Protein AF-0000000086907566 (afdb_homodimer)

Secondary structure (DSSP, 8-state):
-BT-TTSTHHHHHHHHHHHHHHHHHHHTT-PPPPEEEEEEE-TTS-HHHHHHHHHHHHHHHHHHTTT-SPPEEEEEEES-SSS--S-TT-EEEEEEES-TTB-S----SSTTTTTT-SS--TTS-HHHHHHHHHHHHHHHHHHHHHHHHHEEEEEEEEEEEEE-S-TTS---HHHHHHHHHHHHHHTTSS-HHHHHT----B----HHHHHHHHHHH-SEEEEEEEEEEEETTHHHHHH-TT--HHHHHHHHHHHHHHHHHHHHHHHH-THHHHHHHHHHHHHHHHHHHHHT-EEEEEEEEEEE--/-BT-TTSTHHHHHHHHHHHHHHHHHHHTT-PPPPEEEEEEE-TTS-HHHHHHHHHHHHHHHHHHTTT-SPPEEEEEEES-SSS--S-TT-EEEEEEES-TTB-S----SSTTTTTT-SS--TTS-HHHHHHHHHHHHHHHHHHHHHHHHHEEEEEEEEEEEEE-S-TTS---HHHHHHHHHHHHHHTTSS-HHHHHT----B----HHHHHHHHHHH-SEEEEEEEEEEEETTHHHHHH-TT--HHHHHHHHHHHHHHHHHHHHHHHH-THHHHHHHHHHHHHHHHHHHHHT-EEEEEEEEEEE--

Nearest PDB structures (foldseek):
  2eg5-assembly2_G  TM=9.055E-01  e=3.465E-34  Coffea canephora
  2eg5-assembly1_C  TM=9.033E-01  e=4.189E-34  Coffea canephora
  2eg5-assembly2_E  TM=9.092E-01  e=1.081E-33  Coffea canephora
  2efj-assembly1_A-2  TM=9.141E-01  e=3.829E-33  Coffea canephora
  1m6e-assembly1_X-2  TM=9.067E-01  e=1.103E-29  Clarkia breweri

Sequence (612 aa):
DLGCSSGPNTLLVVSDIIDSIRTTYHKLNRPPPSLQAFLNDLPRNDFNTVFRSLPGFYKKLDEEHEKKFGSCFIAGMPGSFYGRLFPNNSLHFVHSSYALHWISEVTEEEEGLNKGNIYIAKTSPPVVFKQYLEQFKRDFTVFLRSRAEELVPGGSMVLTTMGSIKSDDPLCIWEFVGMKLNDMVLEGLIEEEKLDTFNMPYYAPTTKEIEEVIEAEGSLILQNLQVFKNDWDSYIKQANSGLDMKTRAAIFATDIRAVAEPILVSQFGEEAMDDLFHRFEADVHDHMKRENCQFINLVISLTKKYDLGCSSGPNTLLVVSDIIDSIRTTYHKLNRPPPSLQAFLNDLPRNDFNTVFRSLPGFYKKLDEEHEKKFGSCFIAGMPGSFYGRLFPNNSLHFVHSSYALHWISEVTEEEEGLNKGNIYIAKTSPPVVFKQYLEQFKRDFTVFLRSRAEELVPGGSMVLTTMGSIKSDDPLCIWEFVGMKLNDMVLEGLIEEEKLDTFNMPYYAPTTKEIEEVIEAEGSLILQNLQVFKNDWDSYIKQANSGLDMKTRAAIFATDIRAVAEPILVSQFGEEAMDDLFHRFEADVHDHMKRENCQFINLVISLTKKY

InterPro domains:
  IPR005299 SAM dependent carboxyl methyltransferase [PF03492] (1-304)
  IPR005299 SAM dependent carboxyl methyltransferase [PTHR31009] (1-290)
  IPR029063 S-adenosyl-L-methionine-dependent methyltransferase superfamily [G3DSA:3.40.50.150] (1-231)
  IPR029063 S-adenosyl-L-methionine-dependent methyltransferase superfamily [SSF53335] (1-305)
  IPR042086 Methyltransferase, alpha-helical capping domain [G3DSA:1.10.1200.270] (105-284)

Organism: Prunus avium (NCBI:txid42229)

Structure (mmCIF, N/CA/C/O backbone):
data_AF-0000000086907566-model_v1
#
loop_
_entity.id
_entity.type
_entity.pdbx_description
1 polymer 'Salicylate carboxymethyltransferase-like'
#
loop_
_atom_site.group_PDB
_atom_site.id
_atom_site.type_symbol
_atom_site.label_atom_id
_atom_site.label_alt_id
_atom_site.label_comp_id
_atom_site.label_asym_id
_atom_site.label_entity_id
_atom_site.label_seq_id
_atom_site.pdbx_PDB_ins_code
_atom_site.Cartn_x
_atom_site.Cartn_y
_atom_site.Cartn_z
_atom_site.occupancy
_atom_site.B_iso_or_equiv
_atom_site.auth_seq_id
_atom_site.auth_comp_id
_atom_site.auth_asym_id
_atom_site.auth_atom_id
_atom_site.pdbx_PDB_model_num
ATOM 1 N N . ASP A 1 1 ? -1.144 -12.172 3.061 1 97.94 1 ASP A N 1
ATOM 2 C CA . ASP A 1 1 ? -1.778 -12.68 1.848 1 97.94 1 ASP A CA 1
ATOM 3 C C . ASP A 1 1 ? -0.919 -12.398 0.618 1 97.94 1 ASP A C 1
ATOM 5 O O . ASP A 1 1 ? -0.938 -11.281 0.084 1 97.94 1 ASP A O 1
ATOM 9 N N . LEU A 1 2 ? -0.145 -13.367 0.157 1 98.19 2 LEU A N 1
ATOM 10 C CA . LEU A 1 2 ? 0.741 -13.242 -0.995 1 98.19 2 LEU A CA 1
ATOM 11 C C . LEU A 1 2 ? -0.022 -13.477 -2.295 1 98.19 2 LEU A C 1
ATOM 13 O O . LEU A 1 2 ? -0.587 -14.555 -2.5 1 98.19 2 LEU A O 1
ATOM 17 N N . GLY A 1 3 ? 0.021 -12.523 -3.156 1 96.94 3 GLY A N 1
ATOM 18 C CA . GLY A 1 3 ? -0.825 -12.539 -4.34 1 96.94 3 GLY A CA 1
ATOM 19 C C . GLY A 1 3 ? -2.246 -12.086 -4.062 1 96.94 3 GLY A C 1
ATOM 20 O O . GLY A 1 3 ? -3.205 -12.773 -4.41 1 96.94 3 GLY A O 1
ATOM 21 N N . CYS A 1 4 ? -2.354 -10.914 -3.496 1 95.56 4 CYS A N 1
ATOM 22 C CA . CYS A 1 4 ? -3.648 -10.469 -2.994 1 95.56 4 CYS A CA 1
ATOM 23 C C . CYS A 1 4 ? -4.52 -9.945 -4.129 1 95.56 4 CYS A C 1
ATOM 25 O O . CYS A 1 4 ? -5.73 -9.789 -3.967 1 95.56 4 CYS A O 1
ATOM 27 N N . SER A 1 5 ? -3.936 -9.633 -5.211 1 91.19 5 SER A N 1
ATOM 28 C CA . SER A 1 5 ? -4.664 -9.023 -6.316 1 91.19 5 SER A CA 1
ATOM 29 C C . SER A 1 5 ? -5.414 -7.773 -5.855 1 91.19 5 SER A C 1
ATOM 31 O O . SER A 1 5 ? -5.012 -7.121 -4.891 1 91.19 5 SER A O 1
ATOM 33 N N . SER A 1 6 ? -6.363 -7.219 -6.59 1 80.5 6 SER A N 1
ATOM 34 C CA . SER A 1 6 ? -6.996 -5.938 -6.285 1 80.5 6 SER A CA 1
ATOM 35 C C . SER A 1 6 ? -8.438 -6.133 -5.816 1 80.5 6 SER A C 1
ATOM 37 O O . SER A 1 6 ? -9.164 -5.156 -5.617 1 80.5 6 SER A O 1
ATOM 39 N N . GLY A 1 7 ? -8.766 -7.27 -5.453 1 75.69 7 GLY A N 1
ATOM 40 C CA . GLY A 1 7 ? -10.188 -7.504 -5.211 1 75.69 7 GLY A CA 1
ATOM 41 C C . GLY A 1 7 ? -10.516 -7.684 -3.742 1 75.69 7 GLY A C 1
ATOM 42 O O . GLY A 1 7 ? -9.625 -7.676 -2.893 1 75.69 7 GLY A O 1
ATOM 43 N N . PRO A 1 8 ? -11.742 -7.773 -3.504 1 82.19 8 PRO A N 1
ATOM 44 C CA . PRO A 1 8 ? -12.273 -7.906 -2.145 1 82.19 8 PRO A CA 1
ATOM 45 C C . PRO A 1 8 ? -11.938 -9.25 -1.508 1 82.19 8 PRO A C 1
ATOM 47 O O . PRO A 1 8 ? -12.008 -9.398 -0.285 1 82.19 8 PRO A O 1
ATOM 50 N N . ASN A 1 9 ? -11.492 -10.188 -2.275 1 88.81 9 ASN A N 1
ATOM 51 C CA . ASN A 1 9 ? -11.25 -11.539 -1.774 1 88.81 9 ASN A CA 1
ATOM 52 C C . ASN A 1 9 ? -10.156 -11.555 -0.712 1 88.81 9 ASN A C 1
ATOM 54 O O . ASN A 1 9 ? -10.219 -12.336 0.239 1 88.81 9 ASN A O 1
ATOM 58 N N . THR A 1 10 ? -9.242 -10.719 -0.911 1 94.44 10 THR A N 1
ATOM 59 C CA . THR A 1 10 ? -8.141 -10.703 0.046 1 94.44 10 THR A CA 1
ATOM 60 C C . THR A 1 10 ? -8.625 -10.266 1.424 1 94.44 10 THR A C 1
ATOM 62 O O . THR A 1 10 ? -8.18 -10.797 2.443 1 94.44 10 THR A O 1
ATOM 65 N N . LEU A 1 11 ? -9.539 -9.352 1.502 1 94.69 11 LEU A N 1
ATOM 66 C CA . LEU A 1 11 ? -10.039 -8.875 2.785 1 94.69 11 LEU A CA 1
ATOM 67 C C . LEU A 1 11 ? -10.945 -9.922 3.439 1 94.69 11 LEU A C 1
ATOM 69 O O . LEU A 1 11 ? -10.992 -10.023 4.668 1 94.69 11 LEU A O 1
ATOM 73 N N . LEU A 1 12 ? -11.594 -10.703 2.6 1 93.56 12 LEU A N 1
ATOM 74 C CA . LEU A 1 12 ? -12.375 -11.82 3.135 1 93.56 12 LEU A CA 1
ATOM 75 C C . LEU A 1 12 ? -11.469 -12.836 3.82 1 93.56 12 LEU A C 1
ATOM 77 O O . LEU A 1 12 ? -11.797 -13.344 4.895 1 93.56 12 LEU A O 1
ATOM 81 N N . VAL A 1 13 ? -10.406 -13.125 3.172 1 94.25 13 VAL A N 1
ATOM 82 C CA . VAL A 1 13 ? -9.445 -14.055 3.74 1 94.25 13 VAL A CA 1
ATOM 83 C C . VAL A 1 13 ? -8.922 -13.516 5.07 1 94.25 13 VAL A C 1
ATOM 85 O O . VAL A 1 13 ? -8.828 -14.25 6.055 1 94.25 13 VAL A O 1
ATOM 88 N N . VAL A 1 14 ? -8.625 -12.266 5.121 1 94.38 14 VAL A N 1
ATOM 89 C CA . VAL A 1 14 ? -8.117 -11.625 6.336 1 94.38 14 VAL A CA 1
ATOM 90 C C . VAL A 1 14 ? -9.172 -11.719 7.441 1 94.38 14 VAL A C 1
ATOM 92 O O . VAL A 1 14 ? -8.852 -12.055 8.586 1 94.38 14 VAL A O 1
ATOM 95 N N . SER A 1 15 ? -10.367 -11.461 7.062 1 93 15 SER A N 1
ATOM 96 C CA . SER A 1 15 ? -11.461 -11.539 8.031 1 93 15 SER A CA 1
ATOM 97 C C . SER A 1 15 ? -11.594 -12.945 8.602 1 93 15 SER A C 1
ATOM 99 O O . SER A 1 15 ? -11.773 -13.109 9.812 1 93 15 SER A O 1
ATOM 101 N N . ASP A 1 16 ? -11.508 -13.883 7.75 1 93.56 16 ASP A N 1
ATOM 102 C CA . ASP A 1 16 ? -11.617 -15.273 8.188 1 93.56 16 ASP A CA 1
ATOM 103 C C . ASP A 1 16 ? -10.484 -15.641 9.148 1 93.56 16 ASP A C 1
ATOM 105 O O . ASP A 1 16 ? -10.703 -16.344 10.133 1 93.56 16 ASP A O 1
ATOM 109 N N . ILE A 1 17 ? -9.359 -15.211 8.828 1 93.69 17 ILE A N 1
ATOM 110 C CA . ILE A 1 17 ? -8.195 -15.484 9.672 1 93.69 17 ILE A CA 1
ATOM 111 C C . ILE A 1 17 ? -8.375 -14.812 11.023 1 93.69 17 ILE A C 1
ATOM 113 O O . ILE A 1 17 ? -8.117 -15.422 12.07 1 93.69 17 ILE A O 1
ATOM 117 N N . ILE A 1 18 ? -8.805 -13.586 11.031 1 91.69 18 ILE A N 1
ATOM 118 C CA . ILE A 1 18 ? -9.039 -12.844 12.266 1 91.69 18 ILE A CA 1
ATOM 119 C C . ILE A 1 18 ? -10.062 -13.586 13.125 1 91.69 18 ILE A C 1
ATOM 121 O O . ILE A 1 18 ? -9.859 -13.773 14.328 1 91.69 18 ILE A O 1
ATOM 125 N N . ASP A 1 19 ? -11.086 -14.047 12.508 1 91.06 19 ASP A N 1
ATOM 126 C CA . ASP A 1 19 ? -12.141 -14.758 13.219 1 91.06 19 ASP A CA 1
ATOM 127 C C . ASP A 1 19 ? -11.609 -16.047 13.836 1 91.06 19 ASP A C 1
ATOM 129 O O . ASP A 1 19 ? -11.969 -16.406 14.961 1 91.06 19 ASP A O 1
ATOM 133 N N . SER A 1 20 ? -10.859 -16.703 13.062 1 92.94 20 SER A N 1
ATOM 134 C CA . SER A 1 20 ? -10.273 -17.938 13.555 1 92.94 20 SER A CA 1
ATOM 135 C C . SER A 1 20 ? -9.383 -17.688 14.773 1 92.94 20 SER A C 1
ATOM 137 O O . SER A 1 20 ? -9.414 -18.453 15.742 1 92.94 20 SER A O 1
ATOM 139 N N . ILE A 1 21 ? -8.586 -16.672 14.719 1 92.19 21 ILE A N 1
ATOM 140 C CA . ILE A 1 21 ? -7.699 -16.312 15.82 1 92.19 21 ILE A CA 1
ATOM 141 C C . ILE A 1 21 ? -8.523 -15.922 17.047 1 92.19 21 ILE A C 1
ATOM 143 O O . ILE A 1 21 ? -8.25 -16.375 18.156 1 92.19 21 ILE A O 1
ATOM 147 N N . ARG A 1 22 ? -9.461 -15.203 16.812 1 88 22 ARG A N 1
ATOM 148 C CA . ARG A 1 22 ? -10.312 -14.742 17.906 1 88 22 ARG A CA 1
ATOM 149 C C . ARG A 1 22 ? -11.008 -15.906 18.594 1 88 22 ARG A C 1
ATOM 151 O O . ARG A 1 22 ? -11.062 -15.969 19.828 1 88 22 ARG A O 1
ATOM 158 N N . THR A 1 23 ? -11.547 -16.75 17.797 1 91.19 23 THR A N 1
ATOM 159 C CA . THR A 1 23 ? -12.211 -17.938 18.344 1 91.19 23 THR A CA 1
ATOM 160 C C . THR A 1 23 ? -11.25 -18.766 19.188 1 91.19 23 THR A C 1
ATOM 162 O O . THR A 1 23 ? -11.609 -19.219 20.266 1 91.19 23 THR A O 1
ATOM 165 N N . THR A 1 24 ? -10.109 -18.906 18.656 1 93.06 24 THR A N 1
ATOM 166 C CA . THR A 1 24 ? -9.109 -19.688 19.375 1 93.06 24 THR A CA 1
ATOM 167 C C . THR A 1 24 ? -8.734 -19.016 20.688 1 93.06 24 THR A C 1
ATOM 169 O O . THR A 1 24 ? -8.641 -19.672 21.734 1 93.06 24 THR A O 1
ATOM 172 N N . TYR A 1 25 ? -8.539 -17.75 20.703 1 91.75 25 TYR A N 1
ATOM 173 C CA . TYR A 1 25 ? -8.148 -17.031 21.922 1 91.75 25 TYR A CA 1
ATOM 174 C C . TYR A 1 25 ? -9.305 -16.969 22.906 1 91.75 25 TYR A C 1
ATOM 176 O O . TYR A 1 25 ? -9.086 -16.984 24.125 1 91.75 25 TYR A O 1
ATOM 184 N N . HIS A 1 26 ? -10.484 -16.938 22.422 1 90.19 26 HIS A N 1
ATOM 185 C CA . HIS A 1 26 ? -11.648 -17 23.281 1 90.19 26 HIS A CA 1
ATOM 186 C C . HIS A 1 26 ? -11.703 -18.328 24.031 1 90.19 26 HIS A C 1
ATOM 188 O O . HIS A 1 26 ? -11.992 -18.375 25.234 1 90.19 26 HIS A O 1
ATOM 194 N N . LYS A 1 27 ? -11.414 -19.281 23.297 1 94.62 27 LYS A N 1
ATOM 195 C CA . LYS A 1 27 ? -11.398 -20.609 23.906 1 94.62 27 LYS A CA 1
ATOM 196 C C . LYS A 1 27 ? -10.312 -20.719 24.969 1 94.62 27 LYS A C 1
ATOM 198 O O . LYS A 1 27 ? -10.477 -21.422 25.953 1 94.62 27 LYS A O 1
ATOM 203 N N . LEU A 1 28 ? -9.289 -19.969 24.781 1 94.5 28 LEU A N 1
ATOM 204 C CA . LEU A 1 28 ? -8.172 -19.984 25.719 1 94.5 28 LEU A CA 1
ATOM 205 C C . LEU A 1 28 ? -8.383 -18.969 26.828 1 94.5 28 LEU A C 1
ATOM 207 O O . LEU A 1 28 ? -7.531 -18.812 27.719 1 94.5 28 LEU A O 1
ATOM 211 N N . ASN A 1 29 ? -9.352 -18.234 26.797 1 93.56 29 ASN A N 1
ATOM 212 C CA . ASN A 1 29 ? -9.672 -17.188 27.766 1 93.56 29 ASN A CA 1
ATOM 213 C C . ASN A 1 29 ? -8.578 -16.125 27.844 1 93.56 29 ASN A C 1
ATOM 215 O O . ASN A 1 29 ? -8.133 -15.758 28.922 1 93.56 29 ASN A O 1
ATOM 219 N N . ARG A 1 30 ? -8.148 -15.82 26.656 1 91.31 30 ARG A N 1
ATOM 220 C CA . ARG A 1 30 ? -7.141 -14.773 26.516 1 91.31 30 ARG A CA 1
ATOM 221 C C . ARG A 1 30 ? -7.617 -13.672 25.578 1 91.31 30 ARG A C 1
ATOM 223 O O . ARG A 1 30 ? -8.383 -13.93 24.656 1 91.31 30 ARG A O 1
ATOM 230 N N . PRO A 1 31 ? -7.195 -12.508 25.875 1 88.19 31 PRO A N 1
ATOM 231 C CA . PRO A 1 31 ? -7.523 -11.445 24.922 1 88.19 31 PRO A CA 1
ATOM 232 C C . PRO A 1 31 ? -6.844 -11.641 23.562 1 88.19 31 PRO A C 1
ATOM 234 O O . PRO A 1 31 ? -5.688 -12.07 23.516 1 88.19 31 PRO A O 1
ATOM 237 N N . PRO A 1 32 ? -7.543 -11.375 22.594 1 86.94 32 PRO A N 1
ATOM 238 C CA . PRO A 1 32 ? -6.93 -11.523 21.281 1 86.94 32 PRO A CA 1
ATOM 239 C C . PRO A 1 32 ? -5.742 -10.586 21.062 1 86.94 32 PRO A C 1
ATOM 241 O O . PRO A 1 32 ? -5.738 -9.461 21.578 1 86.94 32 PRO A O 1
ATOM 244 N N . PRO A 1 33 ? -4.848 -11.039 20.328 1 88.94 33 PRO A N 1
ATOM 245 C CA . PRO A 1 33 ? -3.691 -10.188 20.031 1 88.94 33 PRO A CA 1
ATOM 246 C C . PRO A 1 33 ? -3.992 -9.125 18.984 1 88.94 33 PRO A C 1
ATOM 248 O O . PRO A 1 33 ? -4.988 -9.227 18.266 1 88.94 33 PRO A O 1
ATOM 251 N N . SER A 1 34 ? -3.096 -8.109 18.953 1 90.81 34 SER A N 1
ATOM 252 C CA . SER A 1 34 ? -3.1 -7.188 17.812 1 90.81 34 SER A CA 1
ATOM 253 C C . SER A 1 34 ? -2.564 -7.867 16.562 1 90.81 34 SER A C 1
ATOM 255 O O . SER A 1 34 ? -1.609 -8.641 16.625 1 90.81 34 SER A O 1
ATOM 257 N N . LEU A 1 35 ? -3.217 -7.617 15.477 1 93.38 35 LEU A N 1
ATOM 258 C CA . LEU A 1 35 ? -2.852 -8.281 14.234 1 93.38 35 LEU A CA 1
ATOM 259 C C . LEU A 1 35 ? -2.357 -7.273 13.203 1 93.38 35 LEU A C 1
ATOM 261 O O . LEU A 1 35 ? -2.902 -6.172 13.094 1 93.38 35 LEU A O 1
ATOM 265 N N . GLN A 1 36 ? -1.32 -7.625 12.555 1 96.25 36 GLN A N 1
ATOM 266 C CA . GLN A 1 36 ? -0.843 -6.898 11.383 1 96.25 36 GLN A CA 1
ATOM 267 C C . GLN A 1 36 ? -0.863 -7.785 10.141 1 96.25 36 GLN A C 1
ATOM 269 O O . GLN A 1 36 ? -0.224 -8.836 10.117 1 96.25 36 GLN A O 1
ATOM 274 N N . ALA A 1 37 ? -1.6 -7.371 9.18 1 97 37 ALA A N 1
ATOM 275 C CA . ALA A 1 37 ? -1.709 -8.141 7.941 1 97 37 ALA A CA 1
ATOM 276 C C . ALA A 1 37 ? -1.053 -7.402 6.777 1 97 37 ALA A C 1
ATOM 278 O O . ALA A 1 37 ? -1.17 -6.18 6.668 1 97 37 ALA A O 1
ATOM 279 N N . PHE A 1 38 ? -0.35 -8.117 5.961 1 98.25 38 PHE A N 1
ATOM 280 C CA . PHE A 1 38 ? 0.273 -7.574 4.758 1 98.25 38 PHE A CA 1
ATOM 281 C C . PHE A 1 38 ? -0.384 -8.141 3.508 1 98.25 38 PHE A C 1
ATOM 283 O O . PHE A 1 38 ? -0.504 -9.359 3.361 1 98.25 38 PHE A O 1
ATOM 290 N N . LEU A 1 39 ? -0.825 -7.281 2.711 1 98.38 39 LEU A N 1
ATOM 291 C CA . LEU A 1 39 ? -1.303 -7.664 1.387 1 98.38 39 LEU A CA 1
ATOM 292 C C . LEU A 1 39 ? -0.204 -7.496 0.343 1 98.38 39 LEU A C 1
ATOM 294 O O . LEU A 1 39 ? 0.25 -6.379 0.088 1 98.38 39 LEU A O 1
ATOM 298 N N . ASN A 1 40 ? 0.137 -8.562 -0.269 1 98.44 40 ASN A N 1
ATOM 299 C CA . ASN A 1 40 ? 1.277 -8.531 -1.178 1 98.44 40 ASN A CA 1
ATOM 300 C C . ASN A 1 40 ? 0.854 -8.797 -2.619 1 98.44 40 ASN A C 1
ATOM 302 O O . ASN A 1 40 ? 0.023 -9.672 -2.877 1 98.44 40 ASN A O 1
ATOM 306 N N . ASP A 1 41 ? 1.427 -8.086 -3.49 1 97.56 41 ASP A N 1
ATOM 307 C CA . ASP A 1 41 ? 1.389 -8.32 -4.934 1 97.56 41 ASP A CA 1
ATOM 308 C C . ASP A 1 41 ? 2.498 -7.543 -5.641 1 97.56 41 ASP A C 1
ATOM 310 O O . ASP A 1 41 ? 3.295 -6.859 -4.992 1 97.56 41 ASP A O 1
ATOM 314 N N . LEU A 1 42 ? 2.564 -7.723 -6.918 1 95.81 42 LEU A N 1
ATOM 315 C CA . LEU A 1 42 ? 3.559 -7 -7.703 1 95.81 42 LEU A CA 1
ATOM 316 C C . LEU A 1 42 ? 3.338 -5.492 -7.602 1 95.81 42 LEU A C 1
ATOM 318 O O . LEU A 1 42 ? 2.209 -5.039 -7.414 1 95.81 42 LEU A O 1
ATOM 322 N N . PRO A 1 43 ? 4.402 -4.672 -7.797 1 96.12 43 PRO A N 1
ATOM 323 C CA . PRO A 1 43 ? 4.297 -3.217 -7.68 1 96.12 43 PRO A CA 1
ATOM 324 C C . PRO A 1 43 ? 3.303 -2.615 -8.672 1 96.12 43 PRO A C 1
ATOM 326 O O . PRO A 1 43 ? 2.715 -1.564 -8.398 1 96.12 43 PRO A O 1
ATOM 329 N N . ARG A 1 44 ? 3.023 -3.25 -9.719 1 92.81 44 ARG A N 1
ATOM 330 C CA . ARG A 1 44 ? 2.141 -2.727 -10.758 1 92.81 44 ARG A CA 1
ATOM 331 C C . ARG A 1 44 ? 0.68 -3.027 -10.438 1 92.81 44 ARG A C 1
ATOM 333 O O . ARG A 1 44 ? -0.224 -2.564 -11.133 1 92.81 44 ARG A O 1
ATOM 340 N N . ASN A 1 45 ? 0.495 -3.834 -9.406 1 93.81 45 ASN A N 1
ATOM 341 C CA . ASN A 1 45 ? -0.872 -4.117 -8.984 1 93.81 45 ASN A CA 1
ATOM 342 C C . ASN A 1 45 ? -1.612 -2.84 -8.594 1 93.81 45 ASN A C 1
ATOM 344 O O . ASN A 1 45 ? -0.987 -1.815 -8.312 1 93.81 45 ASN A O 1
ATOM 348 N N . ASP A 1 46 ? -2.916 -2.924 -8.641 1 94.69 46 ASP A N 1
ATOM 349 C CA . ASP A 1 46 ? -3.738 -1.789 -8.227 1 94.69 46 ASP A CA 1
ATOM 350 C C . ASP A 1 46 ? -4.02 -1.831 -6.727 1 94.69 46 ASP A C 1
ATOM 352 O O . ASP A 1 46 ? -5.121 -2.199 -6.305 1 94.69 46 ASP A O 1
ATOM 356 N N . PHE A 1 47 ? -3.232 -1.324 -5.91 1 97.19 47 PHE A N 1
ATOM 357 C CA . PHE A 1 47 ? -3.389 -1.292 -4.461 1 97.19 47 PHE A CA 1
ATOM 358 C C . PHE A 1 47 ? -4.422 -0.25 -4.051 1 97.19 47 PHE A C 1
ATOM 360 O O . PHE A 1 47 ? -5.059 -0.378 -3.006 1 97.19 47 PHE A O 1
ATOM 367 N N . ASN A 1 48 ? -4.566 0.77 -4.863 1 97.06 48 ASN A N 1
ATOM 368 C CA . ASN A 1 48 ? -5.516 1.828 -4.535 1 97.06 48 ASN A CA 1
ATOM 369 C C . ASN A 1 48 ? -6.918 1.273 -4.316 1 97.06 48 ASN A C 1
ATOM 371 O O . ASN A 1 48 ? -7.609 1.676 -3.377 1 97.06 48 ASN A O 1
ATOM 375 N N . THR A 1 49 ? -7.289 0.357 -5.141 1 96.31 49 THR A N 1
ATOM 376 C CA . THR A 1 49 ? -8.633 -0.213 -5.059 1 96.31 49 THR A CA 1
ATOM 377 C C . THR A 1 49 ? -8.836 -0.922 -3.725 1 96.31 49 THR A C 1
ATOM 379 O O . THR A 1 49 ? -9.844 -0.704 -3.051 1 96.31 49 THR A O 1
ATOM 382 N N . VAL A 1 50 ? -7.906 -1.69 -3.365 1 96.19 50 VAL A N 1
ATOM 383 C CA . VAL A 1 50 ? -8.039 -2.43 -2.113 1 96.19 50 VAL A CA 1
ATOM 384 C C . VAL A 1 50 ? -7.977 -1.463 -0.933 1 96.19 50 VAL A C 1
ATOM 386 O O . VAL A 1 50 ? -8.734 -1.598 0.029 1 96.19 50 VAL A O 1
ATOM 389 N N . PHE A 1 51 ? -7.121 -0.505 -0.945 1 97.12 51 PHE A N 1
ATOM 390 C CA . PHE A 1 51 ? -6.949 0.432 0.159 1 97.12 51 PHE A CA 1
ATOM 391 C C . PHE A 1 51 ? -8.211 1.268 0.361 1 97.12 51 PHE A C 1
ATOM 393 O O . PHE A 1 51 ? -8.586 1.575 1.495 1 97.12 51 PHE A O 1
ATOM 400 N N . ARG A 1 52 ? -8.852 1.601 -0.687 1 96.44 52 ARG A N 1
ATOM 401 C CA . ARG A 1 52 ? -10.078 2.387 -0.602 1 96.44 52 ARG A CA 1
ATOM 402 C C . ARG A 1 52 ? -11.195 1.596 0.077 1 96.44 52 ARG A C 1
ATOM 404 O O . ARG A 1 52 ? -12.156 2.176 0.585 1 96.44 52 ARG A O 1
ATOM 411 N N . SER A 1 53 ? -11.062 0.342 0.108 1 96.06 53 SER A N 1
ATOM 412 C CA . SER A 1 53 ? -12.078 -0.506 0.722 1 96.06 53 SER A CA 1
ATOM 413 C C . SER A 1 53 ? -11.805 -0.705 2.209 1 96.06 53 SER A C 1
ATOM 415 O O . SER A 1 53 ? -12.664 -1.201 2.941 1 96.06 53 SER A O 1
ATOM 417 N N . LEU A 1 54 ? -10.719 -0.327 2.676 1 95.94 54 LEU A N 1
ATOM 418 C CA . LEU A 1 54 ? -10.281 -0.656 4.027 1 95.94 54 LEU A CA 1
ATOM 419 C C . LEU A 1 54 ? -11.156 0.033 5.066 1 95.94 54 LEU A C 1
ATOM 421 O O . LEU A 1 54 ? -11.523 -0.575 6.074 1 95.94 54 LEU A O 1
ATOM 425 N N . PRO A 1 55 ? -11.508 1.319 4.887 1 94.44 55 PRO A N 1
ATOM 426 C CA . PRO A 1 55 ? -12.375 1.938 5.895 1 94.44 55 PRO A CA 1
ATOM 427 C C . PRO A 1 55 ? -13.672 1.167 6.105 1 94.44 55 PRO A C 1
ATOM 429 O O . PRO A 1 55 ? -14.094 0.963 7.25 1 94.44 55 PRO A O 1
ATOM 432 N N . GLY A 1 56 ? -14.234 0.785 5.012 1 93.12 56 GLY A N 1
ATOM 433 C CA . GLY A 1 56 ? -15.43 -0.035 5.121 1 93.12 56 GLY A CA 1
ATOM 434 C C . GLY A 1 56 ? -15.18 -1.374 5.789 1 93.12 56 GLY A C 1
ATOM 435 O O . GLY A 1 56 ? -15.992 -1.839 6.586 1 93.12 56 GLY A O 1
ATOM 436 N N . PHE A 1 57 ? -14.117 -1.959 5.52 1 94.31 57 PHE A N 1
ATOM 437 C CA . PHE A 1 57 ? -13.727 -3.23 6.117 1 94.31 57 PHE A CA 1
ATOM 438 C C . PHE A 1 57 ? -13.57 -3.096 7.625 1 94.31 57 PHE A C 1
ATOM 440 O O . PHE A 1 57 ? -14.07 -3.928 8.383 1 94.31 57 PHE A O 1
ATOM 447 N N . TYR A 1 58 ? -12.906 -2.053 8.078 1 92.12 58 TYR A N 1
ATOM 448 C CA . TYR A 1 58 ? -12.68 -1.823 9.5 1 92.12 58 TYR A CA 1
ATOM 449 C C . TYR A 1 58 ? -14 -1.577 10.227 1 92.12 58 TYR A C 1
ATOM 451 O O . TYR A 1 58 ? -14.188 -2.031 11.359 1 92.12 58 TYR A O 1
ATOM 459 N N . LYS A 1 59 ? -14.828 -0.83 9.602 1 91.25 59 LYS A N 1
ATOM 460 C CA . LYS A 1 59 ? -16.141 -0.568 10.195 1 91.25 59 LYS A CA 1
ATOM 461 C C . LYS A 1 59 ? -16.906 -1.866 10.422 1 91.25 59 LYS A C 1
ATOM 463 O O . LYS A 1 59 ? -17.5 -2.057 11.484 1 91.25 59 LYS A O 1
ATOM 468 N N . LYS A 1 60 ? -16.844 -2.676 9.5 1 89.38 60 LYS A N 1
ATOM 469 C CA . LYS A 1 60 ? -17.516 -3.969 9.609 1 89.38 60 LYS A CA 1
ATOM 470 C C . LYS A 1 60 ? -16.891 -4.82 10.711 1 89.38 60 LYS A C 1
ATOM 472 O O . LYS A 1 60 ? -17.594 -5.504 11.453 1 89.38 60 LYS A O 1
ATOM 477 N N . LEU A 1 61 ? -15.633 -4.801 10.758 1 86.88 61 LEU A N 1
ATOM 478 C CA . LEU A 1 61 ? -14.922 -5.559 11.773 1 86.88 61 LEU A CA 1
ATOM 479 C C . LEU A 1 61 ? -15.297 -5.082 13.172 1 86.88 61 LEU A C 1
ATOM 481 O O . LEU A 1 61 ? -15.453 -5.895 14.086 1 86.88 61 LEU A O 1
ATOM 485 N N . ASP A 1 62 ? -15.422 -3.826 13.359 1 83.88 62 ASP A N 1
ATOM 486 C CA . ASP A 1 62 ? -15.758 -3.232 14.648 1 83.88 62 ASP A CA 1
ATOM 487 C C . ASP A 1 62 ? -17.203 -3.553 15.047 1 83.88 62 ASP A C 1
ATOM 489 O O . ASP A 1 62 ? -17.484 -3.748 16.219 1 83.88 62 ASP A O 1
ATOM 493 N N . GLU A 1 63 ? -18.047 -3.49 14.164 1 83.19 63 GLU A N 1
ATOM 494 C CA . GLU A 1 63 ? -19.453 -3.758 14.422 1 83.19 63 GLU A CA 1
ATOM 495 C C . GLU A 1 63 ? -19.688 -5.223 14.789 1 83.19 63 GLU A C 1
ATOM 497 O O . GLU A 1 63 ? -20.516 -5.527 15.648 1 83.19 63 GLU A O 1
ATOM 502 N N . GLU A 1 64 ? -19.078 -6 14.148 1 74.69 64 GLU A N 1
ATOM 503 C CA . GLU A 1 64 ? -19.266 -7.43 14.367 1 74.69 64 GLU A CA 1
ATOM 504 C C . GLU A 1 64 ? -18.703 -7.852 15.727 1 74.69 64 GLU A C 1
ATOM 506 O O . GLU A 1 64 ? -19.188 -8.805 16.344 1 74.69 64 GLU A O 1
ATOM 511 N N . HIS A 1 65 ? -17.75 -7.125 16.219 1 65.56 65 HIS A N 1
ATOM 512 C CA . HIS A 1 65 ? -17.078 -7.672 17.391 1 65.56 65 HIS A CA 1
ATOM 513 C C . HIS A 1 65 ? -17.125 -6.684 18.562 1 65.56 65 HIS A C 1
ATOM 515 O O . HIS A 1 65 ? -16.422 -6.867 19.562 1 65.56 65 HIS A O 1
ATOM 521 N N . GLU A 1 66 ? -18.172 -6.078 18.875 1 57.59 66 GLU A N 1
ATOM 522 C CA . GLU A 1 66 ? -18.375 -5.156 20 1 57.59 66 GLU A CA 1
ATOM 523 C C . GLU A 1 66 ? -17.047 -4.555 20.453 1 57.59 66 GLU A C 1
ATOM 525 O O . GLU A 1 66 ? -16.656 -4.707 21.609 1 57.59 66 GLU A O 1
ATOM 530 N N . LYS A 1 67 ? -16.266 -3.926 19.844 1 56.12 67 LYS A N 1
ATOM 531 C CA . LYS A 1 67 ? -15.07 -3.123 20.078 1 56.12 67 LYS A CA 1
ATOM 532 C C . LYS A 1 67 ? -14.062 -3.881 20.953 1 56.12 67 LYS A C 1
ATOM 534 O O . LYS A 1 67 ? -13.031 -3.332 21.328 1 56.12 67 LYS A O 1
ATOM 539 N N . LYS A 1 68 ? -14.461 -5.055 21.484 1 53.53 68 LYS A N 1
ATOM 540 C CA . LYS A 1 68 ? -13.664 -5.848 22.422 1 53.53 68 LYS A CA 1
ATOM 541 C C . LYS A 1 68 ? -12.508 -6.539 21.703 1 53.53 68 LYS A C 1
ATOM 543 O O . LYS A 1 68 ? -11.859 -7.43 22.25 1 53.53 68 LYS A O 1
ATOM 548 N N . PHE A 1 69 ? -12.344 -6.266 20.438 1 58.66 69 PHE A N 1
ATOM 549 C CA . PHE A 1 69 ? -11.414 -7.059 19.656 1 58.66 69 PHE A CA 1
ATOM 550 C C . PHE A 1 69 ? -10.109 -6.305 19.438 1 58.66 69 PHE A C 1
ATOM 552 O O . PHE A 1 69 ? -10.07 -5.078 19.531 1 58.66 69 PHE A O 1
ATOM 559 N N . GLY A 1 70 ? -9.016 -7.164 19.453 1 63.75 70 GLY A N 1
ATOM 560 C CA . GLY A 1 70 ? -7.676 -6.668 19.188 1 63.75 70 GLY A CA 1
ATOM 561 C C . GLY A 1 70 ? -7.594 -5.836 17.922 1 63.75 70 GLY A C 1
ATOM 562 O O . GLY A 1 70 ? -8.414 -6 17.016 1 63.75 70 GLY A O 1
ATOM 563 N N . SER A 1 71 ? -6.824 -4.883 17.891 1 84.75 71 SER A N 1
ATOM 564 C CA . SER A 1 71 ? -6.605 -3.98 16.766 1 84.75 71 SER A CA 1
ATOM 565 C C . SER A 1 71 ? -6.008 -4.719 15.578 1 84.75 71 SER A C 1
ATOM 567 O O . SER A 1 71 ? -5.328 -5.734 15.75 1 84.75 71 SER A O 1
ATOM 569 N N . CYS A 1 72 ? -6.531 -4.5 14.398 1 91.94 72 CYS A N 1
ATOM 570 C CA . CYS A 1 72 ? -5.996 -5.031 13.156 1 91.94 72 CYS A CA 1
ATOM 571 C C . CYS A 1 72 ? -5.453 -3.912 12.273 1 91.94 72 CYS A C 1
ATOM 573 O O . CYS A 1 72 ? -6.113 -2.889 12.086 1 91.94 72 CYS A O 1
ATOM 575 N N . PHE A 1 73 ? -4.246 -4.109 11.82 1 96.12 73 PHE A N 1
ATOM 576 C CA . PHE A 1 73 ? -3.584 -3.137 10.961 1 96.12 73 PHE A CA 1
ATOM 577 C C . PHE A 1 73 ? -3.211 -3.766 9.625 1 96.12 73 PHE A C 1
ATOM 579 O O . PHE A 1 73 ? -2.449 -4.734 9.578 1 96.12 73 PHE A O 1
ATOM 586 N N . ILE A 1 74 ? -3.703 -3.203 8.516 1 97.25 74 ILE A N 1
ATOM 587 C CA . ILE A 1 74 ? -3.473 -3.801 7.207 1 97.25 74 ILE A CA 1
ATOM 588 C C . ILE A 1 74 ? -2.539 -2.91 6.391 1 97.25 74 ILE A C 1
ATOM 590 O O . ILE A 1 74 ? -2.783 -1.71 6.246 1 97.25 74 ILE A O 1
ATOM 594 N N . ALA A 1 75 ? -1.484 -3.504 5.879 1 98.12 75 ALA A N 1
ATOM 595 C CA . ALA A 1 75 ? -0.497 -2.809 5.055 1 98.12 75 ALA A CA 1
ATOM 596 C C . ALA A 1 75 ? -0.368 -3.465 3.684 1 98.12 75 ALA A C 1
ATOM 598 O O . ALA A 1 75 ? -0.768 -4.617 3.498 1 98.12 75 ALA A O 1
ATOM 599 N N . GLY A 1 76 ? 0.044 -2.693 2.736 1 98.06 76 GLY A N 1
ATOM 600 C CA . GLY A 1 76 ? 0.392 -3.229 1.431 1 98.06 76 GLY A CA 1
ATOM 601 C C . GLY A 1 76 ? 1.875 -3.512 1.278 1 98.06 76 GLY A C 1
ATOM 602 O O . GLY A 1 76 ? 2.711 -2.723 1.723 1 98.06 76 GLY A O 1
ATOM 603 N N . MET A 1 77 ? 2.211 -4.625 0.683 1 98.31 77 MET A N 1
ATOM 604 C CA . MET A 1 77 ? 3.602 -5.012 0.459 1 98.31 77 MET A CA 1
ATOM 605 C C . MET A 1 77 ? 3.863 -5.27 -1.021 1 98.31 77 MET A C 1
ATOM 607 O O . MET A 1 77 ? 3.748 -6.406 -1.484 1 98.31 77 MET A O 1
ATOM 611 N N . PRO A 1 78 ? 4.297 -4.219 -1.724 1 97.94 78 PRO A N 1
ATOM 612 C CA . PRO A 1 78 ? 4.605 -4.41 -3.143 1 97.94 78 PRO A CA 1
ATOM 613 C C . PRO A 1 78 ? 5.918 -5.156 -3.369 1 97.94 78 PRO A C 1
ATOM 615 O O . PRO A 1 78 ? 6.93 -4.84 -2.738 1 97.94 78 PRO A O 1
ATOM 618 N N . GLY A 1 79 ? 5.863 -6.133 -4.203 1 97.06 79 GLY A N 1
ATOM 619 C CA . GLY A 1 79 ? 7.051 -6.898 -4.539 1 97.06 79 GLY A CA 1
ATOM 620 C C . GLY A 1 79 ? 6.742 -8.305 -5.008 1 97.06 79 GLY A C 1
ATOM 621 O O . GLY A 1 79 ? 5.668 -8.844 -4.723 1 97.06 79 GLY A O 1
ATOM 622 N N . SER A 1 80 ? 7.664 -8.875 -5.68 1 96.56 80 SER A N 1
ATOM 623 C CA . SER A 1 80 ? 7.512 -10.266 -6.094 1 96.56 80 SER A CA 1
ATOM 624 C C . SER A 1 80 ? 7.766 -11.219 -4.93 1 96.56 80 SER A C 1
ATOM 626 O O . SER A 1 80 ? 8.75 -11.062 -4.195 1 96.56 80 SER A O 1
ATOM 628 N N . PHE A 1 81 ? 6.883 -12.18 -4.77 1 97.19 81 PHE A N 1
ATOM 629 C CA . PHE A 1 81 ? 7.09 -13.117 -3.67 1 97.19 81 PHE A CA 1
ATOM 630 C C . PHE A 1 81 ? 8.117 -14.18 -4.047 1 97.19 81 PHE A C 1
ATOM 632 O O . PHE A 1 81 ? 8.453 -15.039 -3.232 1 97.19 81 PHE A O 1
ATOM 639 N N . TYR A 1 82 ? 8.633 -14.094 -5.281 1 96.81 82 TYR A N 1
ATOM 640 C CA . TYR A 1 82 ? 9.805 -14.891 -5.629 1 96.81 82 TYR A CA 1
ATOM 641 C C . TYR A 1 82 ? 11.086 -14.18 -5.219 1 96.81 82 TYR A C 1
ATOM 643 O O . TYR A 1 82 ? 12.008 -14.023 -6.031 1 96.81 82 TYR A O 1
ATOM 651 N N . GLY A 1 83 ? 11.18 -13.781 -4.074 1 94.62 83 GLY A N 1
ATOM 652 C CA . GLY A 1 83 ? 12.25 -13.086 -3.371 1 94.62 83 GLY A CA 1
ATOM 653 C C . GLY A 1 83 ? 11.859 -12.664 -1.967 1 94.62 83 GLY A C 1
ATOM 654 O O . GLY A 1 83 ? 10.758 -12.969 -1.503 1 94.62 83 GLY A O 1
ATOM 655 N N . ARG A 1 84 ? 12.742 -11.938 -1.372 1 95.25 84 ARG A N 1
ATOM 656 C CA . ARG A 1 84 ? 12.516 -11.477 -0.007 1 95.25 84 ARG A CA 1
ATOM 657 C C . ARG A 1 84 ? 11.539 -10.312 0.021 1 95.25 84 ARG A C 1
ATOM 659 O O . ARG A 1 84 ? 11.594 -9.422 -0.837 1 95.25 84 ARG A O 1
ATOM 666 N N . LEU A 1 85 ? 10.664 -10.32 1.021 1 97.25 85 LEU A N 1
ATOM 667 C CA . LEU A 1 85 ? 9.664 -9.266 1.141 1 97.25 85 LEU A CA 1
ATOM 668 C C . LEU A 1 85 ? 9.648 -8.688 2.551 1 97.25 85 LEU A C 1
ATOM 670 O O . LEU A 1 85 ? 9.188 -7.559 2.758 1 97.25 85 LEU A O 1
ATOM 674 N N . PHE A 1 86 ? 10.102 -9.484 3.516 1 97.31 86 PHE A N 1
ATOM 675 C CA . PHE A 1 86 ? 9.977 -9.117 4.918 1 97.31 86 PHE A CA 1
ATOM 676 C C . PHE A 1 86 ? 11.281 -9.367 5.668 1 97.31 86 PHE A C 1
ATOM 678 O O . PHE A 1 86 ? 12.133 -10.125 5.203 1 97.31 86 PHE A O 1
ATOM 685 N N . PRO A 1 87 ? 11.453 -8.703 6.824 1 95.81 87 PRO A N 1
ATOM 686 C CA . PRO A 1 87 ? 12.617 -9 7.66 1 95.81 87 PRO A CA 1
ATOM 687 C C . PRO A 1 87 ? 12.625 -10.445 8.164 1 95.81 87 PRO A C 1
ATOM 689 O O . PRO A 1 87 ? 11.602 -11.125 8.125 1 95.81 87 PRO A O 1
ATOM 692 N N . ASN A 1 88 ? 13.773 -10.828 8.602 1 95.75 88 ASN A N 1
ATOM 693 C CA . ASN A 1 88 ? 13.898 -12.172 9.148 1 95.75 88 ASN A CA 1
ATOM 694 C C . ASN A 1 88 ? 12.992 -12.375 10.359 1 95.75 88 ASN A C 1
ATOM 696 O O . ASN A 1 88 ? 12.852 -11.469 11.188 1 95.75 88 ASN A O 1
ATOM 700 N N . ASN A 1 89 ? 12.32 -13.508 10.391 1 96.31 89 ASN A N 1
ATOM 701 C CA . ASN A 1 89 ? 11.562 -13.945 11.555 1 96.31 89 ASN A CA 1
ATOM 702 C C . ASN A 1 89 ? 10.523 -12.906 11.969 1 96.31 89 ASN A C 1
ATOM 704 O O . ASN A 1 89 ? 10.422 -12.562 13.148 1 96.31 89 ASN A O 1
ATOM 708 N N . SER A 1 90 ? 9.797 -12.414 11.039 1 96.06 90 SER A N 1
ATOM 709 C CA . SER A 1 90 ? 8.859 -11.336 11.336 1 96.06 90 SER A CA 1
ATOM 710 C C . SER A 1 90 ? 7.422 -11.773 11.086 1 96.06 90 SER A C 1
ATOM 712 O O . SER A 1 90 ? 6.48 -11.125 11.547 1 96.06 90 SER A O 1
ATOM 714 N N . LEU A 1 91 ? 7.211 -12.883 10.422 1 97.5 91 LEU A N 1
ATOM 715 C CA . LEU A 1 91 ? 5.871 -13.344 10.078 1 97.5 91 LEU A CA 1
ATOM 716 C C . LEU A 1 91 ? 5.48 -14.555 10.914 1 97.5 91 LEU A C 1
ATOM 718 O O . LEU A 1 91 ? 6.309 -15.43 11.172 1 97.5 91 LEU A O 1
ATOM 722 N N . HIS A 1 92 ? 4.27 -14.586 11.328 1 97.44 92 HIS A N 1
ATOM 723 C CA . HIS A 1 92 ? 3.758 -15.734 12.062 1 97.44 92 HIS A CA 1
ATOM 724 C C . HIS A 1 92 ? 2.996 -16.688 11.148 1 97.44 92 HIS A C 1
ATOM 726 O O . HIS A 1 92 ? 2.922 -17.891 11.406 1 97.44 92 HIS A O 1
ATOM 732 N N . PHE A 1 93 ? 2.408 -16.125 10.102 1 98.12 93 PHE A N 1
ATOM 733 C CA . PHE A 1 93 ? 1.533 -16.906 9.227 1 98.12 93 PHE A CA 1
ATOM 734 C C . PHE A 1 93 ? 1.559 -16.344 7.812 1 98.12 93 PHE A C 1
ATOM 736 O O . PHE A 1 93 ? 1.566 -15.125 7.617 1 98.12 93 PHE A O 1
ATOM 743 N N . VAL A 1 94 ? 1.637 -17.234 6.828 1 98.5 94 VAL A N 1
ATOM 744 C CA . VAL A 1 94 ? 1.629 -16.844 5.426 1 98.5 94 VAL A CA 1
ATOM 745 C C . VAL A 1 94 ? 0.494 -17.547 4.691 1 98.5 94 VAL A C 1
ATOM 747 O O . VAL A 1 94 ? 0.309 -18.766 4.848 1 98.5 94 VAL A O 1
ATOM 750 N N . HIS A 1 95 ? -0.253 -16.812 3.961 1 98.31 95 HIS A N 1
ATOM 751 C CA . HIS A 1 95 ? -1.318 -17.344 3.115 1 98.31 95 HIS A CA 1
ATOM 752 C C . HIS A 1 95 ? -1.105 -16.953 1.655 1 98.31 95 HIS A C 1
ATOM 754 O O . HIS A 1 95 ? -0.647 -15.852 1.362 1 98.31 95 HIS A O 1
ATOM 760 N N . SER A 1 96 ? -1.327 -17.797 0.755 1 98.12 96 SER A N 1
ATOM 761 C CA . SER A 1 96 ? -1.361 -17.531 -0.679 1 98.12 96 SER A CA 1
ATOM 762 C C . SER A 1 96 ? -2.387 -18.422 -1.383 1 98.12 96 SER A C 1
ATOM 764 O O . SER A 1 96 ? -2.416 -19.625 -1.174 1 98.12 96 SER A O 1
ATOM 766 N N . SER A 1 97 ? -3.199 -17.766 -2.125 1 96.25 97 SER A N 1
ATOM 767 C CA . SER A 1 97 ? -4.211 -18.531 -2.861 1 96.25 97 SER A CA 1
ATOM 768 C C . SER A 1 97 ? -4.234 -18.125 -4.332 1 96.25 97 SER A C 1
ATOM 770 O O . SER A 1 97 ? -4.391 -16.953 -4.66 1 96.25 97 SER A O 1
ATOM 772 N N . TYR A 1 98 ? -4.047 -19.156 -5.191 1 93.62 98 TYR A N 1
ATOM 773 C CA . TYR A 1 98 ? -4.164 -19.016 -6.641 1 93.62 98 TYR A CA 1
ATOM 774 C C . TYR A 1 98 ? -3.189 -17.969 -7.172 1 93.62 98 TYR A C 1
ATOM 776 O O . TYR A 1 98 ? -3.574 -17.094 -7.945 1 93.62 98 TYR A O 1
ATOM 784 N N . ALA A 1 99 ? -2.016 -18.031 -6.648 1 95.62 99 ALA A N 1
ATOM 785 C CA . ALA A 1 99 ? -0.979 -17.109 -7.109 1 95.62 99 ALA A CA 1
ATOM 786 C C . ALA A 1 99 ? 0.293 -17.859 -7.492 1 95.62 99 ALA A C 1
ATOM 788 O O . ALA A 1 99 ? 0.958 -17.516 -8.469 1 95.62 99 ALA A O 1
ATOM 789 N N . LEU A 1 100 ? 0.577 -18.906 -6.914 1 96.81 100 LEU A N 1
ATOM 790 C CA . LEU A 1 100 ? 1.861 -19.594 -7.004 1 96.81 100 LEU A CA 1
ATOM 791 C C . LEU A 1 100 ? 2.01 -20.297 -8.352 1 96.81 100 LEU A C 1
ATOM 793 O O . LEU A 1 100 ? 3.123 -20.641 -8.758 1 96.81 100 LEU A O 1
ATOM 797 N N . HIS A 1 101 ? 0.924 -20.531 -9.039 1 94.88 101 HIS A N 1
ATOM 798 C CA . HIS A 1 101 ? 1.006 -21.188 -10.344 1 94.88 101 HIS A CA 1
ATOM 799 C C . HIS A 1 101 ? 1.518 -20.219 -11.406 1 94.88 101 HIS A C 1
ATOM 801 O O . HIS A 1 101 ? 1.886 -20.641 -12.508 1 94.88 101 HIS A O 1
ATOM 807 N N . TRP A 1 102 ? 1.555 -18.984 -11.094 1 94.56 102 TRP A N 1
ATOM 808 C CA . TRP A 1 102 ? 2.201 -18.016 -11.984 1 94.56 102 TRP A CA 1
ATOM 809 C C . TRP A 1 102 ? 3.711 -18.016 -11.766 1 94.56 102 TRP A C 1
ATOM 811 O O . TRP A 1 102 ? 4.191 -17.516 -10.742 1 94.56 102 TRP A O 1
ATOM 821 N N . ILE A 1 103 ? 4.414 -18.406 -12.711 1 94.06 103 ILE A N 1
ATOM 822 C CA . ILE A 1 103 ? 5.867 -18.469 -12.578 1 94.06 103 ILE A CA 1
ATOM 823 C C . ILE A 1 103 ? 6.473 -17.125 -13.008 1 94.06 103 ILE A C 1
ATOM 825 O O . ILE A 1 103 ? 5.82 -16.344 -13.695 1 94.06 103 ILE A O 1
ATOM 829 N N . SER A 1 104 ? 7.672 -16.828 -12.539 1 90.81 104 SER A N 1
ATOM 830 C CA . SER A 1 104 ? 8.273 -15.5 -12.656 1 90.81 104 SER A CA 1
ATOM 831 C C . SER A 1 104 ? 8.625 -15.172 -14.102 1 90.81 104 SER A C 1
ATOM 833 O O . SER A 1 104 ? 8.547 -14.016 -14.516 1 90.81 104 SER A O 1
ATOM 835 N N . GLU A 1 105 ? 9.086 -16.109 -14.812 1 84.19 105 GLU A N 1
ATOM 836 C CA . GLU A 1 105 ? 9.461 -15.93 -16.203 1 84.19 105 GLU A CA 1
ATOM 837 C C . GLU A 1 105 ? 9.469 -17.25 -16.969 1 84.19 105 GLU A C 1
ATOM 839 O O . GLU A 1 105 ? 9.383 -18.328 -16.344 1 84.19 105 GLU A O 1
ATOM 844 N N . VAL A 1 106 ? 9.289 -17.047 -18.25 1 76 106 VAL A N 1
ATOM 845 C CA . VAL A 1 106 ? 9.477 -18.234 -19.094 1 76 106 VAL A CA 1
ATOM 846 C C . VAL A 1 106 ? 10.641 -18 -20.047 1 76 106 VAL A C 1
ATOM 848 O O . VAL A 1 106 ? 10.625 -17.047 -20.844 1 76 106 VAL A O 1
ATOM 851 N N . THR A 1 107 ? 11.719 -18.656 -19.781 1 67.5 107 THR A N 1
ATOM 852 C CA . THR A 1 107 ? 12.906 -18.5 -20.625 1 67.5 107 THR A CA 1
ATOM 853 C C . THR A 1 107 ? 12.914 -19.531 -21.75 1 67.5 107 THR A C 1
ATOM 855 O O . THR A 1 107 ? 12.703 -20.719 -21.5 1 67.5 107 THR A O 1
ATOM 858 N N . GLU A 1 108 ? 12.789 -19 -22.875 1 65.94 108 GLU A N 1
ATOM 859 C CA . GLU A 1 108 ? 13.023 -19.922 -23.984 1 65.94 108 GLU A CA 1
ATOM 860 C C . GLU A 1 108 ? 14.508 -20 -24.328 1 65.94 108 GLU A C 1
ATOM 862 O O . GLU A 1 108 ? 15.141 -18.969 -24.625 1 65.94 108 GLU A O 1
ATOM 867 N N . GLU A 1 109 ? 15.016 -21.078 -24.047 1 60.84 109 GLU A N 1
ATOM 868 C CA . GLU A 1 109 ? 16.406 -21.297 -24.406 1 60.84 109 GLU A CA 1
ATOM 869 C C . GLU A 1 109 ? 16.641 -21.062 -25.891 1 60.84 109 GLU A C 1
ATOM 871 O O . GLU A 1 109 ? 17.656 -20.484 -26.281 1 60.84 109 GLU A O 1
ATOM 876 N N . GLU A 1 110 ? 15.758 -21.578 -26.594 1 64.12 110 GLU A N 1
ATOM 877 C CA . GLU A 1 110 ? 15.836 -21.422 -28.047 1 64.12 110 GLU A CA 1
ATOM 878 C C . GLU A 1 110 ? 14.539 -20.844 -28.609 1 64.12 110 GLU A C 1
ATOM 880 O O . GLU A 1 110 ? 13.453 -21.328 -28.312 1 64.12 110 GLU A O 1
ATOM 885 N N . GLU A 1 111 ? 14.719 -19.828 -29.359 1 68.56 111 GLU A N 1
ATOM 886 C CA . GLU A 1 111 ? 13.57 -19.172 -29.969 1 68.56 111 GLU A CA 1
ATOM 887 C C . GLU A 1 111 ? 12.781 -20.141 -30.844 1 68.56 111 GLU A C 1
ATOM 889 O O . GLU A 1 111 ? 13.367 -20.953 -31.562 1 68.56 111 GLU A O 1
ATOM 894 N N . GLY A 1 112 ? 11.562 -20.141 -30.672 1 75.38 112 GLY A N 1
ATOM 895 C CA . GLY A 1 112 ? 10.688 -20.859 -31.594 1 75.38 112 GLY A CA 1
ATOM 896 C C . GLY A 1 112 ? 10.5 -22.312 -31.234 1 75.38 112 GLY A C 1
ATOM 897 O O . GLY A 1 112 ? 10.047 -23.125 -32.062 1 75.38 112 GLY A O 1
ATOM 898 N N . LEU A 1 113 ? 10.852 -22.703 -30.125 1 83.38 113 LEU A N 1
ATOM 899 C CA . LEU A 1 113 ? 10.75 -24.094 -29.719 1 83.38 113 LEU A CA 1
ATOM 900 C C . LEU A 1 113 ? 9.289 -24.531 -29.625 1 83.38 113 LEU A C 1
ATOM 902 O O . LEU A 1 113 ? 8.953 -25.688 -29.906 1 83.38 113 LEU A O 1
ATOM 906 N N . ASN A 1 114 ? 8.422 -23.641 -29.297 1 89.5 114 ASN A N 1
ATOM 907 C CA . ASN A 1 114 ? 7.012 -23.953 -29.062 1 89.5 114 ASN A CA 1
ATOM 908 C C . ASN A 1 114 ? 6.113 -23.281 -30.094 1 89.5 114 ASN A C 1
ATOM 910 O O . ASN A 1 114 ? 5.039 -22.766 -29.75 1 89.5 114 ASN A O 1
ATOM 914 N N . LYS A 1 115 ? 6.594 -23.359 -31.266 1 88.88 115 LYS A N 1
ATOM 915 C CA . LYS A 1 115 ? 5.883 -22.688 -32.344 1 88.88 115 LYS A CA 1
ATOM 916 C C . LYS A 1 115 ? 4.43 -23.156 -32.438 1 88.88 115 LYS A C 1
ATOM 918 O O . LYS A 1 115 ? 4.148 -24.344 -32.312 1 88.88 115 LYS A O 1
ATOM 923 N N . GLY A 1 116 ? 3.625 -22.172 -32.562 1 89.19 116 GLY A N 1
ATOM 924 C CA . GLY A 1 116 ? 2.209 -22.469 -32.719 1 89.19 116 GLY A CA 1
ATOM 925 C C . GLY A 1 116 ? 1.476 -22.594 -31.406 1 89.19 116 GLY A C 1
ATOM 926 O O . GLY A 1 116 ? 0.247 -22.688 -31.375 1 89.19 116 GLY A O 1
ATOM 927 N N . ASN A 1 117 ? 2.225 -22.609 -30.312 1 90.19 117 ASN A N 1
ATOM 928 C CA . ASN A 1 117 ? 1.634 -22.75 -28.984 1 90.19 117 ASN A CA 1
ATOM 929 C C . ASN A 1 117 ? 2.051 -21.609 -28.062 1 90.19 117 ASN A C 1
ATOM 931 O O . ASN A 1 117 ? 3.1 -21 -28.266 1 90.19 117 ASN A O 1
ATOM 935 N N . ILE A 1 118 ? 1.203 -21.359 -27.078 1 91.38 118 ILE A N 1
ATOM 936 C CA . ILE A 1 118 ? 1.557 -20.328 -26.125 1 91.38 118 ILE A CA 1
ATOM 937 C C . ILE A 1 118 ? 1.868 -20.953 -24.766 1 91.38 118 ILE A C 1
ATOM 939 O O . ILE A 1 118 ? 2.266 -20.266 -23.828 1 91.38 118 ILE A O 1
ATOM 943 N N . TYR A 1 119 ? 1.619 -22.203 -24.656 1 91.44 119 TYR A N 1
ATOM 944 C CA . TYR A 1 119 ? 1.832 -22.984 -23.453 1 91.44 119 TYR A CA 1
ATOM 945 C C . TYR A 1 119 ? 2.174 -24.438 -23.781 1 91.44 119 TYR A C 1
ATOM 947 O O . TYR A 1 119 ? 2.338 -24.781 -24.953 1 91.44 119 TYR A O 1
ATOM 955 N N . ILE A 1 120 ? 2.338 -25.266 -22.766 1 89.5 120 ILE A N 1
ATOM 956 C CA . ILE A 1 120 ? 2.566 -26.688 -22.984 1 89.5 120 ILE A CA 1
ATOM 957 C C . ILE A 1 120 ? 1.36 -27.312 -23.688 1 89.5 120 ILE A C 1
ATOM 959 O O . ILE A 1 120 ? 0.229 -27.188 -23.203 1 89.5 120 ILE A O 1
ATOM 963 N N . ALA A 1 121 ? 1.602 -27.844 -24.797 1 87.12 121 ALA A N 1
ATOM 964 C CA . ALA A 1 121 ? 0.556 -28.453 -25.609 1 87.12 121 ALA A CA 1
ATOM 965 C C . ALA A 1 121 ? 0.954 -29.875 -26.016 1 87.12 121 ALA A C 1
ATOM 967 O O . ALA A 1 121 ? 2.1 -30.281 -25.828 1 87.12 121 ALA A O 1
ATOM 968 N N . LYS A 1 122 ? -0.021 -30.562 -26.547 1 83.56 122 LYS A N 1
ATOM 969 C CA . LYS A 1 122 ? 0.235 -31.906 -27.047 1 83.56 122 LYS A CA 1
ATOM 970 C C . LYS A 1 122 ? 1.287 -31.891 -28.156 1 83.56 122 LYS A C 1
ATOM 972 O O . LYS A 1 122 ? 2.061 -32.844 -28.297 1 83.56 122 LYS A O 1
ATOM 977 N N . THR A 1 123 ? 1.364 -30.812 -28.844 1 85.56 123 THR A N 1
ATOM 978 C CA . THR A 1 123 ? 2.279 -30.703 -29.969 1 85.56 123 THR A CA 1
ATOM 979 C C . THR A 1 123 ? 3.623 -30.141 -29.531 1 85.56 123 THR A C 1
ATOM 981 O O . THR A 1 123 ? 4.559 -30.047 -30.328 1 85.56 123 THR A O 1
ATOM 984 N N . SER A 1 124 ? 3.732 -29.766 -28.281 1 89 124 SER A N 1
ATOM 985 C CA . SER A 1 124 ? 4.977 -29.172 -27.781 1 89 124 SER A CA 1
ATOM 986 C C . SER A 1 124 ? 6.07 -30.234 -27.656 1 89 124 SER A C 1
ATOM 988 O O . SER A 1 124 ? 5.812 -31.359 -27.25 1 89 124 SER A O 1
ATOM 990 N N . PRO A 1 125 ? 7.289 -29.859 -28.062 1 88.5 125 PRO A N 1
ATOM 991 C CA . PRO A 1 125 ? 8.398 -30.766 -27.781 1 88.5 125 PRO A CA 1
ATOM 992 C C . PRO A 1 125 ? 8.648 -30.953 -26.297 1 88.5 125 PRO A C 1
ATOM 994 O O . PRO A 1 125 ? 8.352 -30.047 -25.5 1 88.5 125 PRO A O 1
ATOM 997 N N . PRO A 1 126 ? 9.25 -32.062 -25.938 1 88.75 126 PRO A N 1
ATOM 998 C CA . PRO A 1 126 ? 9.484 -32.344 -24.531 1 88.75 126 PRO A CA 1
ATOM 999 C C . PRO A 1 126 ? 10.336 -31.297 -23.828 1 88.75 126 PRO A C 1
ATOM 1001 O O . PRO A 1 126 ? 10.188 -31.078 -22.625 1 88.75 126 PRO A O 1
ATOM 1004 N N . VAL A 1 127 ? 11.164 -30.672 -24.547 1 90.12 127 VAL A N 1
ATOM 1005 C CA . VAL A 1 127 ? 12.078 -29.688 -23.969 1 90.12 127 VAL A CA 1
ATOM 1006 C C . VAL A 1 127 ? 11.281 -28.516 -23.406 1 90.12 127 VAL A C 1
ATOM 1008 O O . VAL A 1 127 ? 11.695 -27.891 -22.422 1 90.12 127 VAL A O 1
ATOM 1011 N N . VAL A 1 128 ? 10.164 -28.203 -23.984 1 89.81 128 VAL A N 1
ATOM 1012 C CA . VAL A 1 128 ? 9.32 -27.109 -23.531 1 89.81 128 VAL A CA 1
ATOM 1013 C C . VAL A 1 128 ? 8.805 -27.406 -22.125 1 89.81 128 VAL A C 1
ATOM 1015 O O . VAL A 1 128 ? 8.883 -26.562 -21.234 1 89.81 128 VAL A O 1
ATOM 1018 N N . PHE A 1 129 ? 8.367 -28.609 -21.969 1 91.06 129 PHE A N 1
ATOM 1019 C CA . PHE A 1 129 ? 7.898 -29.016 -20.656 1 91.06 129 PHE A CA 1
ATOM 1020 C C . PHE A 1 129 ? 9.016 -28.922 -19.625 1 91.06 129 PHE A C 1
ATOM 1022 O O . PHE A 1 129 ? 8.797 -28.422 -18.516 1 91.06 129 PHE A O 1
ATOM 1029 N N . LYS A 1 130 ? 10.133 -29.406 -19.938 1 91.38 130 LYS A N 1
ATOM 1030 C CA . LYS A 1 130 ? 11.273 -29.391 -19.031 1 91.38 130 LYS A CA 1
ATOM 1031 C C . LYS A 1 130 ? 11.625 -27.969 -18.609 1 91.38 130 LYS A C 1
ATOM 1033 O O . LYS A 1 130 ? 11.992 -27.734 -17.453 1 91.38 130 LYS A O 1
ATOM 1038 N N . GLN A 1 131 ? 11.516 -27.078 -19.531 1 91.94 131 GLN A N 1
ATOM 1039 C CA . GLN A 1 131 ? 11.82 -25.688 -19.234 1 91.94 131 GLN A CA 1
ATOM 1040 C C . GLN A 1 131 ? 10.82 -25.109 -18.219 1 91.94 131 GLN A C 1
ATOM 1042 O O . GLN A 1 131 ? 11.211 -24.391 -17.297 1 91.94 131 GLN A O 1
ATOM 1047 N N . TYR A 1 132 ? 9.562 -25.375 -18.422 1 93.19 132 TYR A N 1
ATOM 1048 C CA . TYR A 1 132 ? 8.531 -24.922 -17.5 1 93.19 132 TYR A CA 1
ATOM 1049 C C . TYR A 1 132 ? 8.727 -25.531 -16.109 1 93.19 132 TYR A C 1
ATOM 1051 O O . TYR A 1 132 ? 8.641 -24.828 -15.102 1 93.19 132 TYR A O 1
ATOM 1059 N N . LEU A 1 133 ? 9 -26.781 -16.125 1 94.31 133 LEU A N 1
ATOM 1060 C CA . LEU A 1 133 ? 9.203 -27.5 -14.859 1 94.31 133 LEU A CA 1
ATOM 1061 C C . LEU A 1 133 ? 10.406 -26.938 -14.109 1 94.31 133 LEU A C 1
ATOM 1063 O O . LEU A 1 133 ? 10.336 -26.703 -12.898 1 94.31 133 LEU A O 1
ATOM 1067 N N . GLU A 1 134 ? 11.453 -26.734 -14.812 1 94.5 134 GLU A N 1
ATOM 1068 C CA . GLU A 1 134 ? 12.664 -26.219 -14.195 1 94.5 134 GLU A CA 1
ATOM 1069 C C . GLU A 1 134 ? 12.438 -24.812 -13.625 1 94.5 134 GLU A C 1
ATOM 1071 O O . GLU A 1 134 ? 12.93 -24.5 -12.539 1 94.5 134 GLU A O 1
ATOM 1076 N N . GLN A 1 135 ? 11.734 -24.047 -14.383 1 95.25 135 GLN A N 1
ATOM 1077 C CA . GLN A 1 135 ? 11.422 -22.703 -13.898 1 95.25 135 GLN A CA 1
ATOM 1078 C C . GLN A 1 135 ? 10.539 -22.766 -12.656 1 95.25 135 GLN A C 1
ATOM 1080 O O . GLN A 1 135 ? 10.75 -22 -11.703 1 95.25 135 GLN A O 1
ATOM 1085 N N . PHE A 1 136 ? 9.609 -23.625 -12.688 1 96.12 136 PHE A N 1
ATOM 1086 C CA . PHE A 1 136 ? 8.758 -23.812 -11.516 1 96.12 136 PHE A CA 1
ATOM 1087 C C . PHE A 1 136 ? 9.594 -24.188 -10.305 1 96.12 136 PHE A C 1
ATOM 1089 O O . PHE A 1 136 ? 9.43 -23.609 -9.227 1 96.12 136 PHE A O 1
ATOM 1096 N N . LYS A 1 137 ? 10.398 -25.125 -10.461 1 97.12 137 LYS A N 1
ATOM 1097 C CA . LYS A 1 137 ? 11.234 -25.594 -9.359 1 97.12 137 LYS A CA 1
ATOM 1098 C C . LYS A 1 137 ? 12.109 -24.469 -8.812 1 97.12 137 LYS A C 1
ATOM 1100 O O . LYS A 1 137 ? 12.25 -24.312 -7.598 1 97.12 137 LYS A O 1
ATOM 1105 N N . ARG A 1 138 ? 12.617 -23.734 -9.695 1 96.81 138 ARG A N 1
ATOM 1106 C CA . ARG A 1 138 ? 13.445 -22.609 -9.281 1 96.81 138 ARG A CA 1
ATOM 1107 C C . ARG A 1 138 ? 12.625 -21.594 -8.492 1 96.81 138 ARG A C 1
ATOM 1109 O O . ARG A 1 138 ? 13.031 -21.156 -7.406 1 96.81 138 ARG A O 1
ATOM 1116 N N . ASP A 1 139 ? 11.523 -21.203 -9.055 1 97.75 139 ASP A N 1
ATOM 1117 C CA . ASP A 1 139 ? 10.656 -20.219 -8.422 1 97.75 139 ASP A CA 1
ATOM 1118 C C . ASP A 1 139 ? 10.172 -20.703 -7.059 1 97.75 139 ASP A C 1
ATOM 1120 O O . ASP A 1 139 ? 10.234 -19.953 -6.078 1 97.75 139 ASP A O 1
ATOM 1124 N N . PHE A 1 140 ? 9.656 -21.891 -7.051 1 98.25 140 PHE A N 1
ATOM 1125 C CA . PHE A 1 140 ? 9.086 -22.422 -5.816 1 98.25 140 PHE A CA 1
ATOM 1126 C C . PHE A 1 140 ? 10.164 -22.594 -4.754 1 98.25 140 PHE A C 1
ATOM 1128 O O . PHE A 1 140 ? 9.906 -22.375 -3.566 1 98.25 140 PHE A O 1
ATOM 1135 N N . THR A 1 141 ? 11.367 -22.922 -5.145 1 98.38 141 THR A N 1
ATOM 1136 C CA . THR A 1 141 ? 12.484 -23.016 -4.215 1 98.38 141 THR A CA 1
ATOM 1137 C C . THR A 1 141 ? 12.789 -21.656 -3.594 1 98.38 141 THR A C 1
ATOM 1139 O O . THR A 1 141 ? 12.938 -21.547 -2.377 1 98.38 141 THR A O 1
ATOM 1142 N N . VAL A 1 142 ? 12.859 -20.688 -4.402 1 97.88 142 VAL A N 1
ATOM 1143 C CA . VAL A 1 142 ? 13.141 -19.344 -3.916 1 97.88 142 VAL A CA 1
ATOM 1144 C C . VAL A 1 142 ? 12.016 -18.875 -3 1 97.88 142 VAL A C 1
ATOM 1146 O O . VAL A 1 142 ? 12.258 -18.234 -1.978 1 97.88 142 VAL A O 1
ATOM 1149 N N . PHE A 1 143 ? 10.852 -19.219 -3.418 1 98.44 143 PHE A N 1
ATOM 1150 C CA . PHE A 1 143 ? 9.688 -18.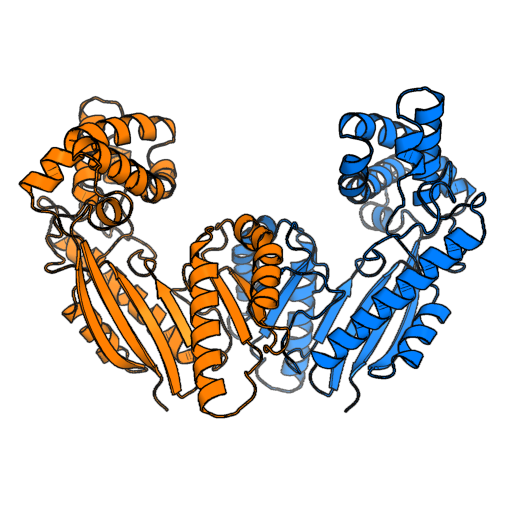859 -2.609 1 98.44 143 PHE A CA 1
ATOM 1151 C C . PHE A 1 143 ? 9.797 -19.469 -1.217 1 98.44 143 PHE A C 1
ATOM 1153 O O . PHE A 1 143 ? 9.648 -18.766 -0.214 1 98.44 143 PHE A O 1
ATOM 1160 N N . LEU A 1 144 ? 10.055 -20.703 -1.171 1 98.31 144 LEU A N 1
ATOM 1161 C CA . LEU A 1 144 ? 10.148 -21.422 0.095 1 98.31 144 LEU A CA 1
ATOM 1162 C C . LEU A 1 144 ? 11.297 -20.891 0.942 1 98.31 144 LEU A C 1
ATOM 1164 O O . LEU A 1 144 ? 11.133 -20.672 2.145 1 98.31 144 LEU A O 1
ATOM 1168 N N . ARG A 1 145 ? 12.367 -20.688 0.35 1 97.69 145 ARG A N 1
ATOM 1169 C CA . ARG A 1 145 ? 13.539 -20.188 1.058 1 97.69 145 ARG A CA 1
ATOM 1170 C C . ARG A 1 145 ? 13.273 -18.812 1.651 1 97.69 145 ARG A C 1
ATOM 1172 O O . ARG A 1 145 ? 13.648 -18.547 2.795 1 97.69 145 ARG A O 1
ATOM 1179 N N . SER A 1 146 ? 12.727 -17.953 0.883 1 97.75 146 SER A N 1
ATOM 1180 C CA . SER A 1 146 ? 12.406 -16.609 1.339 1 97.75 146 SER A CA 1
ATOM 1181 C C . SER A 1 146 ? 11.438 -16.641 2.521 1 97.75 146 SER A C 1
ATOM 1183 O O . SER A 1 146 ? 11.648 -15.945 3.518 1 97.75 146 SER A O 1
ATOM 1185 N N . ARG A 1 147 ? 10.383 -17.438 2.406 1 98.31 147 ARG A N 1
ATOM 1186 C CA . ARG A 1 147 ? 9.398 -17.547 3.477 1 98.31 147 ARG A CA 1
ATOM 1187 C C . ARG A 1 147 ? 10.008 -18.172 4.727 1 98.31 147 ARG A C 1
ATOM 1189 O O . ARG A 1 147 ? 9.688 -17.766 5.848 1 98.31 147 ARG A O 1
ATOM 1196 N N . ALA A 1 148 ? 10.883 -19.094 4.52 1 97.69 148 ALA A N 1
ATOM 1197 C CA . ALA A 1 148 ? 11.555 -19.703 5.664 1 97.69 148 ALA A CA 1
ATOM 1198 C C . ALA A 1 148 ? 12.359 -18.672 6.445 1 97.69 148 ALA A C 1
ATOM 1200 O O . ALA A 1 148 ? 12.438 -18.734 7.676 1 97.69 148 ALA A O 1
ATOM 1201 N N . GLU A 1 149 ? 12.961 -17.797 5.766 1 96.56 149 GLU A N 1
ATOM 1202 C CA . GLU A 1 149 ? 13.734 -16.734 6.41 1 96.56 149 GLU A CA 1
ATOM 1203 C C . GLU A 1 149 ? 12.812 -15.742 7.105 1 96.56 149 GLU A C 1
ATOM 1205 O O . GLU A 1 149 ? 13.164 -15.195 8.156 1 96.56 149 GLU A O 1
ATOM 1210 N N . GLU A 1 150 ? 11.68 -15.523 6.59 1 97.81 150 GLU A N 1
ATOM 1211 C CA . GLU A 1 150 ? 10.781 -14.461 7.039 1 97.81 150 GLU A CA 1
ATOM 1212 C C . GLU A 1 150 ? 9.875 -14.938 8.172 1 97.81 150 GLU A C 1
ATOM 1214 O O . GLU A 1 150 ? 9.484 -14.148 9.031 1 97.81 150 GLU A O 1
ATOM 1219 N N . LEU A 1 151 ? 9.562 -16.219 8.18 1 98.25 151 LEU A N 1
ATOM 1220 C CA . LEU A 1 151 ? 8.703 -16.797 9.211 1 98.25 151 LEU A CA 1
ATOM 1221 C C . LEU A 1 151 ? 9.445 -16.922 10.531 1 98.25 151 LEU A C 1
ATOM 1223 O O . LEU A 1 151 ? 10.625 -17.281 10.555 1 98.25 151 LEU A O 1
ATOM 1227 N N . VAL A 1 152 ? 8.766 -16.672 11.656 1 97.5 152 VAL A N 1
ATOM 1228 C CA . VAL A 1 152 ? 9.312 -16.984 12.977 1 97.5 152 VAL A CA 1
ATOM 1229 C C . VAL A 1 152 ? 9.375 -18.5 13.156 1 97.5 152 VAL A C 1
ATOM 1231 O O . VAL A 1 152 ? 8.633 -19.25 12.516 1 97.5 152 VAL A O 1
ATOM 1234 N N . PRO A 1 153 ? 10.281 -18.922 14.031 1 96.06 153 PRO A N 1
ATOM 1235 C CA . PRO A 1 153 ? 10.25 -20.344 14.328 1 96.06 153 PRO A CA 1
ATOM 1236 C C . PRO A 1 153 ? 8.867 -20.828 14.773 1 96.06 153 PRO A C 1
ATOM 1238 O O . PRO A 1 153 ? 8.242 -20.203 15.641 1 96.06 153 PRO A O 1
ATOM 1241 N N . GLY A 1 154 ? 8.398 -21.844 14.156 1 95.38 154 GLY A N 1
ATOM 1242 C CA . GLY A 1 154 ? 7.066 -22.359 14.461 1 95.38 154 GLY A CA 1
ATOM 1243 C C . GLY A 1 154 ? 5.977 -21.703 13.633 1 95.38 154 GLY A C 1
ATOM 1244 O O . GLY A 1 154 ? 4.812 -22.094 13.703 1 95.38 154 GLY A O 1
ATOM 1245 N N . GLY A 1 155 ? 6.355 -20.703 12.867 1 97.44 155 GLY A N 1
ATOM 1246 C CA . GLY A 1 155 ? 5.402 -20.078 11.961 1 97.44 155 GLY A CA 1
ATOM 1247 C C . GLY A 1 155 ? 4.883 -21.031 10.898 1 97.44 155 GLY A C 1
ATOM 1248 O O . GLY A 1 155 ? 5.496 -22.062 10.633 1 97.44 155 GLY A O 1
ATOM 1249 N N . SER A 1 156 ? 3.717 -20.672 10.297 1 97.44 156 SER A N 1
ATOM 1250 C CA . SER A 1 156 ? 3.076 -21.594 9.367 1 97.44 156 SER A CA 1
ATOM 1251 C C . SER A 1 156 ? 2.645 -20.891 8.086 1 97.44 156 SER A C 1
ATOM 1253 O O . SER A 1 156 ? 2.588 -19.656 8.039 1 97.44 156 SER A O 1
ATOM 1255 N N . MET A 1 157 ? 2.354 -21.734 7.145 1 98.06 157 MET A N 1
ATOM 1256 C CA . MET A 1 157 ? 1.853 -21.25 5.863 1 98.06 157 MET A CA 1
ATOM 1257 C C . MET A 1 157 ? 0.764 -22.172 5.316 1 98.06 157 MET A C 1
ATOM 1259 O O . MET A 1 157 ? 0.828 -23.391 5.492 1 98.06 157 MET A O 1
ATOM 1263 N N . VAL A 1 158 ? -0.172 -21.609 4.672 1 98.38 158 VAL A N 1
ATOM 1264 C CA . VAL A 1 158 ? -1.195 -22.328 3.936 1 98.38 158 VAL A CA 1
ATOM 1265 C C . VAL A 1 158 ? -1.278 -21.812 2.504 1 98.38 158 VAL A C 1
ATOM 1267 O O . VAL A 1 158 ? -1.53 -20.625 2.289 1 98.38 158 VAL A O 1
ATOM 1270 N N . LEU A 1 159 ? -1.07 -22.703 1.589 1 98.56 159 LEU A N 1
ATOM 1271 C CA . LEU A 1 159 ? -0.995 -22.344 0.176 1 98.56 159 LEU A CA 1
ATOM 1272 C C . LEU A 1 159 ? -2.029 -23.125 -0.634 1 98.56 159 LEU A C 1
ATOM 1274 O O . LEU A 1 159 ? -2.244 -24.312 -0.4 1 98.56 159 LEU A O 1
ATOM 1278 N N . THR A 1 160 ? -2.684 -22.406 -1.467 1 97.69 160 THR A N 1
ATOM 1279 C CA . THR A 1 160 ? -3.557 -23.031 -2.455 1 97.69 160 THR A CA 1
ATOM 1280 C C . THR A 1 160 ? -3.115 -22.672 -3.871 1 97.69 160 THR A C 1
ATOM 1282 O O . THR A 1 160 ? -2.975 -21.5 -4.203 1 97.69 160 THR A O 1
ATOM 1285 N N . THR A 1 161 ? -2.879 -23.625 -4.664 1 96.94 161 THR A N 1
ATOM 1286 C CA . THR A 1 161 ? -2.432 -23.391 -6.031 1 96.94 161 THR A CA 1
ATOM 1287 C C . THR A 1 161 ? -3.123 -24.344 -7 1 96.94 161 THR A C 1
ATOM 1289 O O . THR A 1 161 ? -3.686 -25.359 -6.582 1 96.94 161 THR A O 1
ATOM 1292 N N . MET A 1 162 ? -3.139 -23.906 -8.227 1 93.94 162 MET A N 1
ATOM 1293 C CA . MET A 1 162 ? -3.574 -24.844 -9.266 1 93.94 162 MET A CA 1
ATOM 1294 C C . MET A 1 162 ? -2.584 -25.984 -9.414 1 93.94 162 MET A C 1
ATOM 1296 O O . MET A 1 162 ? -1.373 -25.781 -9.297 1 93.94 162 MET A O 1
ATOM 1300 N N . GLY A 1 163 ? -3.129 -27.125 -9.594 1 93.31 163 GLY A N 1
ATOM 1301 C CA . GLY A 1 163 ? -2.293 -28.297 -9.789 1 93.31 163 GLY A CA 1
ATOM 1302 C C . GLY A 1 163 ? -2.703 -29.125 -10.992 1 93.31 163 GLY A C 1
ATOM 1303 O O . GLY A 1 163 ? -3.525 -28.703 -11.797 1 93.31 163 GLY A O 1
ATOM 1304 N N . SER A 1 164 ? -1.986 -30.219 -11.188 1 90.81 164 SER A N 1
ATOM 1305 C CA . SER A 1 164 ? -2.279 -31.141 -12.273 1 90.81 164 SER A CA 1
ATOM 1306 C C . SER A 1 164 ? -2.047 -32.594 -11.852 1 90.81 164 SER A C 1
ATOM 1308 O O . SER A 1 164 ? -1.349 -32.844 -10.867 1 90.81 164 SER A O 1
ATOM 1310 N N . ILE A 1 165 ? -2.781 -33.406 -12.547 1 84.19 165 ILE A N 1
ATOM 1311 C CA . ILE A 1 165 ? -2.531 -34.844 -12.359 1 84.19 165 ILE A CA 1
ATOM 1312 C C . ILE A 1 165 ? -1.292 -35.25 -13.148 1 84.19 165 ILE A C 1
ATOM 1314 O O . ILE A 1 165 ? -0.42 -35.938 -12.625 1 84.19 165 ILE A O 1
ATOM 1318 N N . LYS A 1 166 ? -1.29 -34.75 -14.383 1 81.81 166 LYS A N 1
ATOM 1319 C CA . LYS A 1 166 ? -0.145 -34.938 -15.273 1 81.81 166 LYS A CA 1
ATOM 1320 C C . LYS A 1 166 ? 0.33 -33.594 -15.82 1 81.81 166 LYS A C 1
ATOM 1322 O O . LYS A 1 166 ? -0.37 -32.938 -16.609 1 81.81 166 LYS A O 1
ATOM 1327 N N . SER A 1 167 ? 1.573 -33.312 -15.477 1 76.31 167 SER A N 1
ATOM 1328 C CA . SER A 1 167 ? 2.018 -31.938 -15.742 1 76.31 167 SER A CA 1
ATOM 1329 C C . SER A 1 167 ? 2.482 -31.781 -17.188 1 76.31 167 SER A C 1
ATOM 1331 O O . SER A 1 167 ? 2.512 -30.672 -17.719 1 76.31 167 SER A O 1
ATOM 1333 N N . ASP A 1 168 ? 2.818 -32.812 -17.875 1 73.5 168 ASP A N 1
ATOM 1334 C CA . ASP A 1 168 ? 3.338 -32.688 -19.234 1 73.5 168 ASP A CA 1
ATOM 1335 C C . ASP A 1 168 ? 2.203 -32.719 -20.25 1 73.5 168 ASP A C 1
ATOM 1337 O O . ASP A 1 168 ? 2.434 -32.5 -21.438 1 73.5 168 ASP A O 1
ATOM 1341 N N . ASP A 1 169 ? 1.085 -32.969 -19.906 1 65.12 169 ASP A N 1
ATOM 1342 C CA . ASP A 1 169 ? -0.068 -32.906 -20.797 1 65.12 169 ASP A CA 1
ATOM 1343 C C . ASP A 1 169 ? -1.291 -32.344 -20.078 1 65.12 169 ASP A C 1
ATOM 1345 O O . ASP A 1 169 ? -2.229 -33.062 -19.766 1 65.12 169 ASP A O 1
ATOM 1349 N N . PRO A 1 170 ? -1.203 -30.953 -19.797 1 60.53 170 PRO A N 1
ATOM 1350 C CA . PRO A 1 170 ? -2.33 -30.453 -19.016 1 60.53 170 PRO A CA 1
ATOM 1351 C C . PRO A 1 170 ? -3.529 -30.062 -19.875 1 60.53 170 PRO A C 1
ATOM 1353 O O . PRO A 1 170 ? -3.359 -29.562 -20.984 1 60.53 170 PRO A O 1
ATOM 1356 N N . LEU A 1 171 ? -4.383 -31.156 -20.172 1 66.12 171 LEU A N 1
ATOM 1357 C CA . LEU A 1 171 ? -5.637 -30.641 -20.703 1 66.12 171 LEU A CA 1
ATOM 1358 C C . LEU A 1 171 ? -5.938 -29.25 -20.156 1 66.12 171 LEU A C 1
ATOM 1360 O O . LEU A 1 171 ? -6.949 -29.047 -19.484 1 66.12 171 LEU A O 1
ATOM 1364 N N . CYS A 1 172 ? -4.973 -28.297 -20.547 1 78.38 172 CYS A N 1
ATOM 1365 C CA . CYS A 1 172 ? -5.012 -26.984 -19.906 1 78.38 172 CYS A CA 1
ATOM 1366 C C . CYS A 1 172 ? -5.801 -25.984 -20.75 1 78.38 172 CYS A C 1
ATOM 1368 O O . CYS A 1 172 ? -5.742 -26.031 -21.984 1 78.38 172 CYS A O 1
ATOM 1370 N N . ILE A 1 173 ? -6.52 -25.203 -20.078 1 86.81 173 ILE A N 1
ATOM 1371 C CA . ILE A 1 173 ? -7.332 -24.156 -20.703 1 86.81 173 ILE A CA 1
ATOM 1372 C C . ILE A 1 173 ? -6.453 -23.266 -21.578 1 86.81 173 ILE A C 1
ATOM 1374 O O . ILE A 1 173 ? -6.914 -22.734 -22.594 1 86.81 173 ILE A O 1
ATOM 1378 N N . TRP A 1 174 ? -5.184 -23.172 -21.297 1 90.31 174 TRP A N 1
ATOM 1379 C CA . TRP A 1 174 ? -4.273 -22.281 -22.016 1 90.31 174 TRP A CA 1
ATOM 1380 C C . TRP A 1 174 ? -3.934 -22.875 -23.391 1 90.31 174 TRP A C 1
ATOM 1382 O O . TRP A 1 174 ? -3.662 -22.125 -24.328 1 90.31 174 TRP A O 1
ATOM 1392 N N . GLU A 1 175 ? -3.908 -24.156 -23.438 1 88.62 175 GLU A N 1
ATOM 1393 C CA . GLU A 1 175 ? -3.766 -24.766 -24.766 1 88.62 175 GLU A CA 1
ATOM 1394 C C . GLU A 1 175 ? -4.918 -24.359 -25.688 1 88.62 175 GLU A C 1
ATOM 1396 O O . GLU A 1 175 ? -4.707 -24.078 -26.859 1 88.62 175 GLU A O 1
ATOM 1401 N N . PHE A 1 176 ? -6.09 -24.344 -25.078 1 91.19 176 PHE A N 1
ATOM 1402 C CA . PHE A 1 176 ? -7.27 -23.969 -25.844 1 91.19 176 PHE A CA 1
ATOM 1403 C C . PHE A 1 176 ? -7.199 -22.516 -26.281 1 91.19 176 PHE A C 1
ATOM 1405 O O . PHE A 1 176 ? -7.523 -22.188 -27.422 1 91.19 176 PHE A O 1
ATOM 1412 N N . VAL A 1 177 ? -6.797 -21.656 -25.406 1 93.75 177 VAL A N 1
ATOM 1413 C CA . VAL A 1 177 ? -6.602 -20.25 -25.75 1 93.75 177 VAL A CA 1
ATOM 1414 C C . VAL A 1 177 ? -5.57 -20.141 -26.875 1 93.75 177 VAL A C 1
ATOM 1416 O O . VAL A 1 177 ? -5.762 -19.375 -27.812 1 93.75 177 VAL A O 1
ATOM 1419 N N . GLY A 1 178 ? -4.535 -20.906 -26.766 1 93 178 GLY A N 1
ATOM 1420 C CA . GLY A 1 178 ? -3.51 -20.922 -27.797 1 93 178 GLY A CA 1
ATOM 1421 C C . GLY A 1 178 ? -4.035 -21.344 -29.141 1 93 178 GLY A C 1
ATOM 1422 O O . GLY A 1 178 ? -3.631 -20.812 -30.172 1 93 178 GLY A O 1
ATOM 1423 N N . MET A 1 179 ? -4.879 -22.266 -29.141 1 92.56 179 MET A N 1
ATOM 1424 C CA . 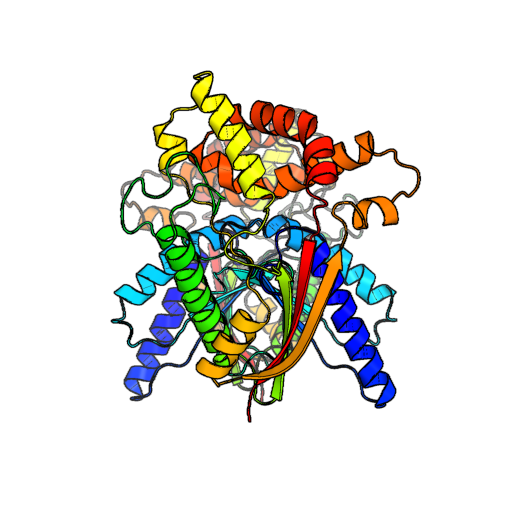MET A 1 179 ? -5.48 -22.75 -30.375 1 92.56 179 MET A CA 1
ATOM 1425 C C . MET A 1 179 ? -6.281 -21.641 -31.062 1 92.56 179 MET A C 1
ATOM 1427 O O . MET A 1 179 ? -6.219 -21.484 -32.281 1 92.56 179 MET A O 1
ATOM 1431 N N . LYS A 1 180 ? -7.012 -20.922 -30.234 1 95.44 180 LYS A N 1
ATOM 1432 C CA . LYS A 1 180 ? -7.801 -19.828 -30.797 1 95.44 180 LYS A CA 1
ATOM 1433 C C . LYS A 1 180 ? -6.906 -18.719 -31.328 1 95.44 180 LYS A C 1
ATOM 1435 O O . LYS A 1 180 ? -7.211 -18.125 -32.375 1 95.44 180 LYS A O 1
ATOM 1440 N N . LEU A 1 181 ? -5.828 -18.469 -30.672 1 96.31 181 LEU A N 1
ATOM 1441 C CA . LEU A 1 181 ? -4.855 -17.5 -31.156 1 96.31 181 LEU A CA 1
ATOM 1442 C C . LEU A 1 181 ? -4.242 -17.953 -32.469 1 96.31 181 LEU A C 1
ATOM 1444 O O . LEU A 1 181 ? -4.047 -17.141 -33.375 1 96.31 181 LEU A O 1
ATOM 1448 N N . ASN A 1 182 ? -3.971 -19.188 -32.531 1 94.5 182 ASN A N 1
ATOM 1449 C CA . ASN A 1 182 ? -3.412 -19.734 -33.781 1 94.5 182 ASN A CA 1
ATOM 1450 C C . ASN A 1 182 ? -4.395 -19.625 -34.938 1 94.5 182 ASN A C 1
ATOM 1452 O O . ASN A 1 182 ? -3.988 -19.375 -36.062 1 94.5 182 ASN A O 1
ATOM 1456 N N . ASP A 1 183 ? -5.668 -19.859 -34.656 1 96 183 ASP A N 1
ATOM 1457 C CA . ASP A 1 183 ? -6.695 -19.641 -35.656 1 96 183 ASP A CA 1
ATOM 1458 C C . ASP A 1 183 ? -6.641 -18.219 -36.219 1 96 183 ASP A C 1
ATOM 1460 O O . ASP A 1 183 ? -6.773 -18 -37.406 1 96 183 ASP A O 1
ATOM 1464 N N . MET A 1 184 ? -6.457 -17.344 -35.312 1 96.94 184 MET A N 1
ATOM 1465 C CA . MET A 1 184 ? -6.422 -15.93 -35.688 1 96.94 184 MET A CA 1
ATOM 1466 C C . MET A 1 184 ? -5.172 -15.617 -36.5 1 96.94 184 MET A C 1
ATOM 1468 O O . MET A 1 184 ? -5.203 -14.766 -37.406 1 96.94 184 MET A O 1
ATOM 1472 N N . VAL A 1 185 ? -4.125 -16.266 -36.25 1 96.06 185 VAL A N 1
ATOM 1473 C CA . VAL A 1 185 ? -2.912 -16.141 -37.031 1 96.06 185 VAL A CA 1
ATOM 1474 C C . VAL A 1 185 ? -3.168 -16.641 -38.469 1 96.06 185 VAL A C 1
ATOM 1476 O O . VAL A 1 185 ? -2.812 -15.984 -39.438 1 96.06 185 VAL A O 1
ATOM 1479 N N . LEU A 1 186 ? -3.773 -17.734 -38.531 1 95.88 186 LEU A N 1
ATOM 1480 C CA . LEU A 1 186 ? -4.055 -18.359 -39.844 1 95.88 186 LEU A CA 1
ATOM 1481 C C . LEU A 1 186 ? -4.984 -17.484 -40.656 1 95.88 186 LEU A C 1
ATOM 1483 O O . LEU A 1 186 ? -4.902 -17.484 -41.906 1 95.88 186 LEU A O 1
ATOM 1487 N N . GLU A 1 187 ? -5.766 -16.703 -40 1 96.44 187 GLU A N 1
ATOM 1488 C CA . GLU A 1 187 ? -6.699 -15.812 -40.656 1 96.44 187 GLU A CA 1
ATOM 1489 C C . GLU A 1 187 ? -6.059 -14.453 -40.938 1 96.44 187 GLU A C 1
ATOM 1491 O O . GLU A 1 187 ? -6.688 -13.57 -41.531 1 96.44 187 GLU A O 1
ATOM 1496 N N . GLY A 1 188 ? -4.859 -14.242 -40.406 1 95.06 188 GLY A N 1
ATOM 1497 C CA . GLY A 1 188 ? -4.121 -13.016 -40.688 1 95.06 188 GLY A CA 1
ATOM 1498 C C . GLY A 1 188 ? -4.473 -11.891 -39.719 1 95.06 188 GLY A C 1
ATOM 1499 O O . GLY A 1 188 ? -4.133 -10.734 -39.969 1 95.06 188 GLY A O 1
ATOM 1500 N N . LEU A 1 189 ? -5.074 -12.258 -38.656 1 95.44 189 LEU A N 1
ATOM 1501 C CA . LEU A 1 189 ? -5.512 -11.234 -37.719 1 95.44 189 LEU A CA 1
ATOM 1502 C C . LEU A 1 189 ? -4.395 -10.875 -36.75 1 95.44 189 LEU A C 1
ATOM 1504 O O . LEU A 1 189 ? -4.371 -9.773 -36.188 1 95.44 189 LEU A O 1
ATOM 1508 N N . ILE A 1 190 ? -3.529 -11.906 -36.469 1 95.38 190 ILE A N 1
ATOM 1509 C CA . ILE A 1 190 ? -2.375 -11.711 -35.594 1 95.38 190 ILE A CA 1
ATOM 1510 C C . ILE A 1 190 ? -1.11 -12.203 -36.312 1 95.38 190 ILE A C 1
ATOM 1512 O O . ILE A 1 190 ? -1.158 -13.156 -37.094 1 95.38 190 ILE A O 1
ATOM 1516 N N . GLU A 1 191 ? -0.093 -11.508 -36.062 1 94.56 191 GLU A N 1
ATOM 1517 C CA . GLU A 1 191 ? 1.183 -11.93 -36.625 1 94.56 191 GLU A CA 1
ATOM 1518 C C . GLU A 1 191 ? 1.68 -13.219 -36 1 94.56 191 GLU A C 1
ATOM 1520 O O . GLU A 1 191 ? 1.624 -13.383 -34.781 1 94.56 191 GLU A O 1
ATOM 1525 N N . GLU A 1 192 ? 2.176 -14.055 -36.812 1 93.88 192 GLU A N 1
ATOM 1526 C CA . GLU A 1 192 ? 2.678 -15.344 -36.375 1 93.88 192 GLU A CA 1
ATOM 1527 C C . GLU A 1 192 ? 3.832 -15.18 -35.375 1 93.88 192 GLU A C 1
ATOM 1529 O O . GLU A 1 192 ? 3.953 -15.945 -34.406 1 93.88 192 GLU A O 1
ATOM 1534 N N . GLU A 1 193 ? 4.629 -14.219 -35.625 1 91.69 193 GLU A N 1
ATOM 1535 C CA . GLU A 1 193 ? 5.793 -13.969 -34.781 1 91.69 193 GLU A CA 1
ATOM 1536 C C . GLU A 1 193 ? 5.371 -13.633 -33.344 1 91.69 193 GLU A C 1
ATOM 1538 O O . GLU A 1 193 ? 6.062 -13.984 -32.406 1 91.69 193 GLU A O 1
ATOM 1543 N N . LYS A 1 194 ? 4.27 -13.008 -33.219 1 92.31 194 LYS A N 1
ATOM 1544 C CA . LYS A 1 194 ? 3.775 -12.648 -31.906 1 92.31 194 LYS A CA 1
ATOM 1545 C C . LYS A 1 194 ? 3.373 -13.891 -31.109 1 92.31 194 LYS A C 1
ATOM 1547 O O . LYS A 1 194 ? 3.625 -13.977 -29.906 1 92.31 194 LYS A O 1
ATOM 1552 N N . LEU A 1 195 ? 2.764 -14.734 -31.828 1 93.25 195 LEU A N 1
ATOM 1553 C CA . LEU A 1 195 ? 2.361 -15.977 -31.188 1 93.25 195 LEU A CA 1
ATOM 1554 C C . LEU A 1 195 ? 3.58 -16.812 -30.812 1 93.25 195 LEU A C 1
ATOM 1556 O O . LEU A 1 195 ? 3.68 -17.312 -29.688 1 93.25 195 LEU A O 1
ATOM 1560 N N . ASP A 1 196 ? 4.539 -16.875 -31.672 1 90.62 196 ASP A N 1
ATOM 1561 C CA . ASP A 1 196 ? 5.68 -17.781 -31.516 1 90.62 196 ASP A CA 1
ATOM 1562 C C . ASP A 1 196 ? 6.629 -17.281 -30.438 1 90.62 196 ASP A C 1
ATOM 1564 O O . ASP A 1 196 ? 7.434 -18.047 -29.906 1 90.62 196 ASP A O 1
ATOM 1568 N N . THR A 1 197 ? 6.48 -16.062 -30.141 1 89.56 197 THR A N 1
ATOM 1569 C CA . THR A 1 197 ? 7.414 -15.5 -29.172 1 89.56 197 THR A CA 1
ATOM 1570 C C . THR A 1 197 ? 6.75 -15.344 -27.797 1 89.56 197 THR A C 1
ATOM 1572 O O . THR A 1 197 ? 7.375 -14.867 -26.859 1 89.56 197 THR A O 1
ATOM 1575 N N . PHE A 1 198 ? 5.516 -15.789 -27.734 1 91.88 198 PHE A N 1
ATOM 1576 C CA . PHE A 1 198 ? 4.805 -15.656 -26.469 1 91.88 198 PHE A CA 1
ATOM 1577 C C . PHE A 1 198 ? 4.75 -17 -25.734 1 91.88 198 PHE A C 1
ATOM 1579 O O . PHE A 1 198 ? 4.457 -18.031 -26.344 1 91.88 198 PHE A O 1
ATOM 1586 N N . ASN A 1 199 ? 5.047 -16.953 -24.469 1 91.19 199 ASN A N 1
ATOM 1587 C CA . ASN A 1 199 ? 4.918 -18.109 -23.594 1 91.19 199 ASN A CA 1
ATOM 1588 C C . ASN A 1 199 ? 4.164 -17.766 -22.312 1 91.19 199 ASN A C 1
ATOM 1590 O O . ASN A 1 199 ? 4.562 -16.844 -21.578 1 91.19 199 ASN A O 1
ATOM 1594 N N . MET A 1 200 ? 3.125 -18.469 -22.062 1 92.06 200 MET A N 1
ATOM 1595 C CA . MET A 1 200 ? 2.309 -18.219 -20.891 1 92.06 200 MET A CA 1
ATOM 1596 C C . MET A 1 200 ? 3.074 -18.578 -19.609 1 92.06 200 MET A C 1
ATOM 1598 O O . MET A 1 200 ? 3.514 -19.703 -19.438 1 92.06 200 MET A O 1
ATOM 1602 N N . PRO A 1 201 ? 3.258 -17.609 -18.672 1 92.75 201 PRO A N 1
ATOM 1603 C CA . PRO A 1 201 ? 3.99 -17.891 -17.422 1 92.75 201 PRO A CA 1
ATOM 1604 C C . PRO A 1 201 ? 3.133 -18.609 -16.375 1 92.75 201 PRO A C 1
ATOM 1606 O O . PRO A 1 201 ? 2.865 -18.047 -15.32 1 92.75 201 PRO A O 1
ATOM 1609 N N . TYR A 1 202 ? 2.789 -19.766 -16.719 1 93.31 202 TYR A N 1
ATOM 1610 C CA . TYR A 1 202 ? 1.89 -20.578 -15.906 1 93.31 202 TYR A CA 1
ATOM 1611 C C . TYR A 1 202 ? 2.434 -22 -15.75 1 93.31 202 TYR A C 1
ATOM 1613 O O . TYR A 1 202 ? 3.031 -22.547 -16.688 1 93.31 202 TYR A O 1
ATOM 1621 N N . TYR A 1 203 ? 2.295 -22.531 -14.586 1 94.06 203 TYR A N 1
ATOM 1622 C CA . TYR A 1 203 ? 2.637 -23.938 -14.391 1 94.06 203 TYR A CA 1
ATOM 1623 C C . TYR A 1 203 ? 1.8 -24.547 -13.273 1 94.06 203 TYR A C 1
ATOM 1625 O O . TYR A 1 203 ? 1.714 -23.984 -12.172 1 94.06 203 TYR A O 1
ATOM 1633 N N . ALA A 1 204 ? 1.191 -25.656 -13.57 1 93.88 204 ALA A N 1
ATOM 1634 C CA . ALA A 1 204 ? 0.418 -26.406 -12.586 1 93.88 204 ALA A CA 1
ATOM 1635 C C . ALA A 1 204 ? 1.149 -27.672 -12.172 1 93.88 204 ALA A C 1
ATOM 1637 O O . ALA A 1 204 ? 1.106 -28.688 -12.883 1 93.88 204 ALA A O 1
ATOM 1638 N N . PRO A 1 205 ? 1.716 -27.703 -11.023 1 95.5 205 PRO A N 1
ATOM 1639 C CA . PRO A 1 205 ? 2.533 -28.844 -10.602 1 95.5 205 PRO A CA 1
ATOM 1640 C C . PRO A 1 205 ? 1.694 -30.031 -10.133 1 95.5 205 PRO A C 1
ATOM 1642 O O . PRO A 1 205 ? 0.508 -29.875 -9.836 1 95.5 205 PRO A O 1
ATOM 1645 N N . THR A 1 206 ? 2.309 -31.156 -10.133 1 95 206 THR A N 1
ATOM 1646 C CA . THR A 1 206 ? 1.745 -32.344 -9.477 1 95 206 THR A CA 1
ATOM 1647 C C . THR A 1 206 ? 2.104 -32.344 -7.992 1 95 206 THR A C 1
ATOM 1649 O O . THR A 1 206 ? 2.988 -31.609 -7.555 1 95 206 THR A O 1
ATOM 1652 N N . THR A 1 207 ? 1.391 -33.188 -7.246 1 96.62 207 THR A N 1
ATOM 1653 C CA . THR A 1 207 ? 1.699 -33.344 -5.828 1 96.62 207 THR A CA 1
ATOM 1654 C C . THR A 1 207 ? 3.139 -33.812 -5.633 1 96.62 207 THR A C 1
ATOM 1656 O O . THR A 1 207 ? 3.824 -33.375 -4.715 1 96.62 207 THR A O 1
ATOM 1659 N N . LYS A 1 208 ? 3.592 -34.656 -6.5 1 96.56 208 LYS A N 1
ATOM 1660 C CA . LYS A 1 208 ? 4.949 -35.188 -6.398 1 96.56 208 LYS A CA 1
ATOM 1661 C C . LYS A 1 208 ? 5.988 -34.094 -6.586 1 96.56 208 LYS A C 1
ATOM 1663 O O . LYS A 1 208 ? 6.984 -34.031 -5.863 1 96.56 208 LYS A O 1
ATOM 1668 N N . GLU A 1 209 ? 5.754 -33.281 -7.555 1 96.94 209 GLU A N 1
ATOM 1669 C CA . GLU A 1 209 ? 6.672 -32.188 -7.816 1 96.94 209 GLU A CA 1
ATOM 1670 C C . GLU A 1 209 ? 6.734 -31.219 -6.633 1 96.94 209 GLU A C 1
ATOM 1672 O O . GLU A 1 209 ? 7.812 -30.734 -6.273 1 96.94 209 GLU A O 1
ATOM 1677 N N . ILE A 1 210 ? 5.609 -30.953 -6.043 1 97.81 210 ILE A N 1
ATOM 1678 C CA . ILE A 1 210 ? 5.531 -30.094 -4.871 1 97.81 210 ILE A CA 1
ATOM 1679 C C . ILE A 1 210 ? 6.348 -30.688 -3.729 1 97.81 210 ILE A C 1
ATOM 1681 O O . ILE A 1 210 ? 7.176 -30 -3.125 1 97.81 210 ILE A O 1
ATOM 1685 N N . GLU A 1 211 ? 6.129 -31.922 -3.484 1 98.06 211 GLU A N 1
ATOM 1686 C CA . GLU A 1 211 ? 6.82 -32.625 -2.402 1 98.06 211 GLU A CA 1
ATOM 1687 C C . GLU A 1 211 ? 8.328 -32.656 -2.631 1 98.06 211 GLU A C 1
ATOM 1689 O O . GLU A 1 211 ? 9.102 -32.438 -1.693 1 98.06 211 GLU A O 1
ATOM 1694 N N . GLU A 1 212 ? 8.688 -32.844 -3.826 1 97.81 212 GLU A N 1
ATOM 1695 C CA . GLU A 1 212 ? 10.109 -32.906 -4.172 1 97.81 212 GLU A CA 1
ATOM 1696 C C . GLU A 1 212 ? 10.812 -31.594 -3.867 1 97.81 212 GLU A C 1
ATOM 1698 O O . GLU A 1 212 ? 11.906 -31.594 -3.311 1 97.81 212 GLU A O 1
ATOM 1703 N N . VAL A 1 213 ? 10.188 -30.547 -4.273 1 98.19 213 VAL A N 1
ATOM 1704 C CA . VAL A 1 213 ? 10.805 -29.234 -4.074 1 98.19 213 VAL A CA 1
ATOM 1705 C C . VAL A 1 213 ? 10.875 -28.922 -2.582 1 98.19 213 VAL A C 1
ATOM 1707 O O . VAL A 1 213 ? 11.891 -28.406 -2.098 1 98.19 213 VAL A O 1
ATOM 1710 N N . ILE A 1 214 ? 9.844 -29.188 -1.804 1 98.06 214 ILE A N 1
ATOM 1711 C CA . ILE A 1 214 ? 9.805 -28.906 -0.371 1 98.06 214 ILE A CA 1
ATOM 1712 C C . ILE A 1 214 ? 10.906 -29.703 0.336 1 98.06 214 ILE A C 1
ATOM 1714 O O . ILE A 1 214 ? 11.625 -29.156 1.172 1 98.06 214 ILE A O 1
ATOM 1718 N N . GLU A 1 215 ? 11.023 -30.969 -0.016 1 97.19 215 GLU A N 1
ATOM 1719 C CA . GLU A 1 215 ? 12.023 -31.844 0.592 1 97.19 215 GLU A CA 1
ATOM 1720 C C . GLU A 1 215 ? 13.438 -31.375 0.25 1 97.19 215 GLU A C 1
ATOM 1722 O O . GLU A 1 215 ? 14.328 -31.375 1.107 1 97.19 215 GLU A O 1
ATOM 1727 N N . ALA A 1 216 ? 13.633 -31.047 -0.962 1 97.44 216 ALA A N 1
ATOM 1728 C CA . ALA A 1 216 ? 14.953 -30.625 -1.422 1 97.44 216 ALA A CA 1
ATOM 1729 C C . ALA A 1 216 ? 15.391 -29.328 -0.736 1 97.44 216 ALA A C 1
ATOM 1731 O O . ALA A 1 216 ? 16.562 -29.172 -0.382 1 97.44 216 ALA A O 1
ATOM 1732 N N . GLU A 1 217 ? 14.5 -28.391 -0.654 1 95.12 217 GLU A N 1
ATOM 1733 C CA . GLU A 1 217 ? 14.82 -27.125 0.003 1 95.12 217 GLU A CA 1
ATOM 1734 C C . GLU A 1 217 ? 15.07 -27.328 1.494 1 95.12 217 GLU A C 1
ATOM 1736 O O . GLU A 1 217 ? 16.047 -26.812 2.039 1 95.12 217 GLU A O 1
ATOM 1741 N N . GLY A 1 218 ? 14.141 -27.938 2.229 1 94.88 218 GLY A N 1
ATOM 1742 C CA . GLY A 1 218 ? 14.445 -28.578 3.498 1 94.88 218 GLY A CA 1
ATOM 1743 C C . GLY A 1 218 ? 14.18 -27.688 4.695 1 94.88 218 GLY A C 1
ATOM 1744 O O . GLY A 1 218 ? 14.305 -28.125 5.844 1 94.88 218 GLY A O 1
ATOM 1745 N N . SER A 1 219 ? 13.781 -26.438 4.512 1 95.31 219 SER A N 1
ATOM 1746 C CA . SER A 1 219 ? 13.656 -25.531 5.641 1 95.31 219 SER A CA 1
ATOM 1747 C C . SER A 1 219 ? 12.266 -25.609 6.27 1 95.31 219 SER A C 1
ATOM 1749 O O . SER A 1 219 ? 12.062 -25.156 7.391 1 95.31 219 SER A O 1
ATOM 1751 N N . LEU A 1 220 ? 11.32 -26.219 5.562 1 97.62 220 LEU A N 1
ATOM 1752 C CA . LEU A 1 220 ? 9.938 -26.266 6.02 1 97.62 220 LEU A CA 1
ATOM 1753 C C . LEU A 1 220 ? 9.461 -27.719 6.129 1 97.62 220 LEU A C 1
ATOM 1755 O O . LEU A 1 220 ? 9.961 -28.594 5.426 1 97.62 220 LEU A O 1
ATOM 1759 N N . ILE A 1 221 ? 8.547 -27.875 6.984 1 97.5 221 ILE A N 1
ATOM 1760 C CA . ILE A 1 221 ? 7.934 -29.188 7.168 1 97.5 221 ILE A CA 1
ATOM 1761 C C . ILE A 1 221 ? 6.559 -29.219 6.504 1 97.5 221 ILE A C 1
ATOM 1763 O O . ILE A 1 221 ? 5.711 -28.359 6.781 1 97.5 221 ILE A O 1
ATOM 1767 N N . LEU A 1 222 ? 6.375 -30.188 5.664 1 98 222 LEU A N 1
ATOM 1768 C CA . LEU A 1 222 ? 5.066 -30.375 5.051 1 98 222 LEU A CA 1
ATOM 1769 C C . LEU A 1 222 ? 4.09 -31.016 6.035 1 98 222 LEU A C 1
ATOM 1771 O O . LEU A 1 222 ? 4.281 -32.156 6.457 1 98 222 LEU A O 1
ATOM 1775 N N . GLN A 1 223 ? 3.068 -30.297 6.359 1 97.75 223 GLN A N 1
ATOM 1776 C CA . GLN A 1 223 ? 2.082 -30.797 7.312 1 97.75 223 GLN A CA 1
ATOM 1777 C C . GLN A 1 223 ? 0.937 -31.5 6.594 1 97.75 223 GLN A C 1
ATOM 1779 O O . GLN A 1 223 ? 0.456 -32.531 7.059 1 97.75 223 GLN A O 1
ATOM 1784 N N . ASN A 1 224 ? 0.49 -30.875 5.535 1 97.81 224 ASN A N 1
ATOM 1785 C CA . ASN A 1 224 ? -0.628 -31.422 4.773 1 97.81 224 ASN A CA 1
ATOM 1786 C C . ASN A 1 224 ? -0.548 -31.031 3.301 1 97.81 224 ASN A C 1
ATOM 1788 O O . ASN A 1 224 ? -0.092 -29.938 2.967 1 97.81 224 ASN A O 1
ATOM 1792 N N . LEU A 1 225 ? -0.888 -31.938 2.473 1 98.06 225 LEU A N 1
ATOM 1793 C CA . LEU A 1 225 ? -1.053 -31.719 1.039 1 98.06 225 LEU A CA 1
ATOM 1794 C C . LEU A 1 225 ? -2.312 -32.406 0.529 1 98.06 225 LEU A C 1
ATOM 1796 O O . LEU A 1 225 ? -2.383 -33.656 0.496 1 98.06 225 LEU A O 1
ATOM 1800 N N . GLN A 1 226 ? -3.285 -31.594 0.179 1 97.12 226 GLN A N 1
ATOM 1801 C CA . GLN A 1 226 ? -4.57 -32.125 -0.265 1 97.12 226 GLN A CA 1
ATOM 1802 C C . GLN A 1 226 ? -4.859 -31.734 -1.712 1 97.12 226 GLN A C 1
ATOM 1804 O O . GLN A 1 226 ? -4.516 -30.625 -2.141 1 97.12 226 GLN A O 1
ATOM 1809 N N . VAL A 1 227 ? -5.512 -32.625 -2.369 1 95.69 227 VAL A N 1
ATOM 1810 C CA . VAL A 1 227 ? -5.902 -32.438 -3.758 1 95.69 227 VAL A CA 1
ATOM 1811 C C . VAL A 1 227 ? -7.426 -32.344 -3.855 1 95.69 227 VAL A C 1
ATOM 1813 O O . VAL A 1 227 ? -8.141 -33.188 -3.314 1 95.69 227 VAL A O 1
ATOM 1816 N N . PHE A 1 228 ? -7.824 -31.312 -4.5 1 94.38 228 PHE A N 1
ATOM 1817 C CA . PHE A 1 228 ? -9.25 -31.141 -4.766 1 94.38 228 PHE A CA 1
ATOM 1818 C C . PHE A 1 228 ? -9.516 -31.078 -6.266 1 94.38 228 PHE A C 1
ATOM 1820 O O . PHE A 1 228 ? -8.945 -30.25 -6.969 1 94.38 228 PHE A O 1
ATOM 1827 N N . LYS A 1 229 ? -10.391 -31.906 -6.707 1 90.81 229 LYS A N 1
ATOM 1828 C CA . LYS A 1 229 ? -10.812 -31.906 -8.102 1 90.81 229 LYS A CA 1
ATOM 1829 C C . LYS A 1 229 ? -12.18 -31.25 -8.266 1 90.81 229 LYS A C 1
ATOM 1831 O O . LYS A 1 229 ? -13.148 -31.625 -7.605 1 90.81 229 LYS A O 1
ATOM 1836 N N . ASN A 1 230 ? -12.133 -30.25 -9.078 1 89 230 ASN A N 1
ATOM 1837 C CA . ASN A 1 230 ? -13.375 -29.516 -9.297 1 89 230 ASN A CA 1
ATOM 1838 C C . ASN A 1 230 ? -13.75 -29.484 -10.781 1 89 230 ASN A C 1
ATOM 1840 O O . ASN A 1 230 ? -12.883 -29.297 -11.641 1 89 230 ASN A O 1
ATOM 1844 N N . ASP A 1 231 ? -15.055 -29.641 -10.953 1 87.12 231 ASP A N 1
ATOM 1845 C CA . ASP A 1 231 ? -15.516 -29.406 -12.32 1 87.12 231 ASP A CA 1
ATOM 1846 C C . ASP A 1 231 ? -15.305 -27.938 -12.727 1 87.12 231 ASP A C 1
ATOM 1848 O O . ASP A 1 231 ? -15.312 -27.047 -11.875 1 87.12 231 ASP A O 1
ATOM 1852 N N . TRP A 1 232 ? -15.234 -27.75 -13.961 1 85.12 232 TRP A N 1
ATOM 1853 C CA . TRP A 1 232 ? -14.891 -26.422 -14.461 1 85.12 232 TRP A CA 1
ATOM 1854 C C . TRP A 1 232 ? -15.977 -25.422 -14.109 1 85.12 232 TRP A C 1
ATOM 1856 O O . TRP A 1 232 ? -15.703 -24.219 -13.992 1 85.12 232 TRP A O 1
ATOM 1866 N N . ASP A 1 233 ? -17.156 -25.844 -13.906 1 86.69 233 ASP A N 1
ATOM 1867 C CA . ASP A 1 233 ? -18.266 -24.922 -13.695 1 86.69 233 ASP A CA 1
ATOM 1868 C C . ASP A 1 233 ? -18.875 -25.094 -12.305 1 86.69 233 ASP A C 1
ATOM 1870 O O . ASP A 1 233 ? -19.984 -24.641 -12.039 1 86.69 233 ASP A O 1
ATOM 1874 N N . SER A 1 234 ? -18.156 -25.828 -11.453 1 86.94 234 SER A N 1
ATOM 1875 C CA . SER A 1 234 ? -18.688 -26.109 -10.117 1 86.94 234 SER A CA 1
ATOM 1876 C C . SER A 1 234 ? -19 -24.828 -9.367 1 86.94 234 SER A C 1
ATOM 1878 O O . SER A 1 234 ? -20.047 -24.703 -8.727 1 86.94 234 SER A O 1
ATOM 1880 N N . TYR A 1 235 ? -18.125 -23.922 -9.438 1 85.38 235 TYR A N 1
ATOM 1881 C CA . TYR A 1 235 ? -18.297 -22.672 -8.703 1 85.38 235 TYR A CA 1
ATOM 1882 C C . TYR A 1 235 ? -19.453 -21.859 -9.273 1 85.38 235 TYR A C 1
ATOM 1884 O O . TYR A 1 235 ? -20.125 -21.125 -8.539 1 85.38 235 TYR A O 1
ATOM 1892 N N . ILE A 1 236 ? -19.734 -22 -10.523 1 89.31 236 ILE A N 1
ATOM 1893 C CA . ILE A 1 236 ? -20.844 -21.312 -11.164 1 89.31 236 ILE A CA 1
ATOM 1894 C C . ILE A 1 236 ? -22.156 -21.938 -10.742 1 89.31 236 ILE A C 1
ATOM 1896 O O . ILE A 1 236 ? -23.125 -21.234 -10.422 1 89.31 236 ILE A O 1
ATOM 1900 N N . LYS A 1 237 ? -22.141 -23.234 -10.664 1 87.81 237 LYS A N 1
ATOM 1901 C CA . LYS A 1 237 ? -23.328 -23.969 -10.258 1 87.81 237 LYS A CA 1
ATOM 1902 C C . LYS A 1 237 ? -23.672 -23.703 -8.797 1 87.81 237 LYS A C 1
ATOM 1904 O O . LYS A 1 237 ? -24.859 -23.656 -8.43 1 87.81 237 LYS A O 1
ATOM 1909 N N . GLN A 1 238 ? -22.672 -23.547 -8.078 1 86.06 238 GLN A N 1
ATOM 1910 C CA . GLN A 1 238 ? -22.875 -23.281 -6.66 1 86.06 238 GLN A CA 1
ATOM 1911 C C . GLN A 1 238 ? -23.5 -21.906 -6.449 1 86.06 238 GLN A C 1
ATOM 1913 O O . GLN A 1 238 ? -24.312 -21.719 -5.539 1 86.06 238 GLN A O 1
ATOM 1918 N N . ALA A 1 239 ? -23.125 -20.969 -7.301 1 85.12 239 ALA A N 1
ATOM 1919 C CA . ALA A 1 239 ? -23.672 -19.625 -7.195 1 85.12 239 ALA A CA 1
ATOM 1920 C C . ALA A 1 239 ? -25.109 -19.562 -7.719 1 85.12 239 ALA A C 1
ATOM 1922 O O . ALA A 1 239 ? -25.953 -18.859 -7.164 1 85.12 239 ALA A O 1
ATOM 1923 N N . ASN A 1 240 ? -25.359 -20.234 -8.836 1 88.38 240 ASN A N 1
ATOM 1924 C CA . ASN A 1 240 ? -26.672 -20.297 -9.445 1 88.38 240 ASN A CA 1
ATOM 1925 C C . ASN A 1 240 ? -26.906 -21.625 -10.148 1 88.38 240 ASN A C 1
ATOM 1927 O O . ASN A 1 240 ? -26.531 -21.781 -11.312 1 88.38 240 ASN A O 1
ATOM 1931 N N . SER A 1 241 ? -27.625 -22.453 -9.5 1 87.12 241 SER A N 1
ATOM 1932 C CA . SER A 1 241 ? -27.812 -23.812 -9.977 1 87.12 241 SER A CA 1
ATOM 1933 C C . SER A 1 241 ? -28.766 -23.859 -11.164 1 87.12 241 SER A C 1
ATOM 1935 O O . SER A 1 241 ? -28.828 -24.859 -11.875 1 87.12 241 SER A O 1
ATOM 1937 N N . GLY A 1 242 ? -29.359 -22.875 -11.461 1 89.44 242 GLY A N 1
ATOM 1938 C CA . GLY A 1 242 ? -30.391 -22.891 -12.484 1 89.44 242 GLY A CA 1
ATOM 1939 C C . GLY A 1 242 ? -29.875 -22.469 -13.844 1 89.44 242 GLY A C 1
ATOM 1940 O O . GLY A 1 242 ? -30.641 -22.453 -14.82 1 89.44 242 GLY A O 1
ATOM 1941 N N . LEU A 1 243 ? -28.672 -22.234 -13.93 1 90.44 243 LEU A N 1
ATOM 1942 C CA . LEU A 1 243 ? -28.141 -21.734 -15.188 1 90.44 243 LEU A CA 1
ATOM 1943 C C . LEU A 1 243 ? -27.922 -22.875 -16.188 1 90.44 243 LEU A C 1
ATOM 1945 O O . LEU A 1 243 ? -27.5 -23.969 -15.797 1 90.44 243 LEU A O 1
ATOM 1949 N N . ASP A 1 244 ? -28.188 -22.609 -17.344 1 89.25 244 ASP A N 1
ATOM 1950 C CA . ASP A 1 244 ? -27.938 -23.609 -18.359 1 89.25 244 ASP A CA 1
ATOM 1951 C C . ASP A 1 244 ? -26.469 -23.656 -18.734 1 89.25 244 ASP A C 1
ATOM 1953 O O . ASP A 1 244 ? -25.688 -22.797 -18.328 1 89.25 244 ASP A O 1
ATOM 1957 N N . MET A 1 245 ? -26.172 -24.547 -19.453 1 84.06 245 MET A N 1
ATOM 1958 C CA . MET A 1 245 ? -24.766 -24.812 -19.781 1 84.06 245 MET A CA 1
ATOM 1959 C C . MET A 1 245 ? -24.172 -23.672 -20.594 1 84.06 245 MET A C 1
ATOM 1961 O O . MET A 1 245 ? -23.016 -23.312 -20.391 1 84.06 245 MET A O 1
ATOM 1965 N N . LYS A 1 246 ? -24.891 -23.141 -21.453 1 86.31 246 LYS A N 1
ATOM 1966 C CA . LYS A 1 246 ? -24.422 -22.047 -22.297 1 86.31 246 LYS A CA 1
ATOM 1967 C C . LYS A 1 246 ? -24.094 -20.812 -21.453 1 86.31 246 LYS A C 1
ATOM 1969 O O . LYS A 1 246 ? -23.062 -20.156 -21.672 1 86.31 246 LYS A O 1
ATOM 1974 N N . THR A 1 247 ? -24.953 -20.594 -20.594 1 91.94 247 THR A N 1
ATOM 1975 C CA . THR A 1 247 ? -24.75 -19.453 -19.703 1 91.94 247 THR A CA 1
ATOM 1976 C C . THR A 1 247 ? -23.531 -19.672 -18.812 1 91.94 247 THR A C 1
ATOM 1978 O O . THR A 1 247 ? -22.75 -18.75 -18.562 1 91.94 247 THR A O 1
ATOM 1981 N N . ARG A 1 248 ? -23.359 -20.828 -18.344 1 91.06 248 ARG A N 1
ATOM 1982 C CA . ARG A 1 248 ? -22.203 -21.156 -17.5 1 91.06 248 ARG A CA 1
ATOM 1983 C C . ARG A 1 248 ? -20.906 -21.031 -18.281 1 91.06 248 ARG A C 1
ATOM 1985 O O . ARG A 1 248 ? -19.906 -20.531 -17.75 1 91.06 248 ARG A O 1
ATOM 1992 N N . ALA A 1 249 ? -20.984 -21.438 -19.484 1 88.38 249 ALA A N 1
ATOM 1993 C CA . ALA A 1 249 ? -19.812 -21.328 -20.344 1 88.38 249 ALA A CA 1
ATOM 1994 C C . ALA A 1 249 ? -19.453 -19.859 -20.578 1 88.38 249 ALA A C 1
ATOM 1996 O O . ALA A 1 249 ? -18.266 -19.516 -20.641 1 88.38 249 ALA A O 1
ATOM 1997 N N . ALA A 1 250 ? -20.422 -19.078 -20.766 1 91.62 250 ALA A N 1
ATOM 1998 C CA . ALA A 1 250 ? -20.203 -17.656 -20.953 1 91.62 250 ALA A CA 1
ATOM 1999 C C . ALA A 1 250 ? -19.547 -17.016 -19.719 1 91.62 250 ALA A C 1
ATOM 2001 O O . ALA A 1 250 ? -18.656 -16.188 -19.844 1 91.62 250 ALA A O 1
ATOM 2002 N N . ILE A 1 251 ? -20.031 -17.422 -18.641 1 93.62 251 ILE A N 1
ATOM 2003 C CA . ILE A 1 251 ? -19.469 -16.938 -17.391 1 93.62 251 ILE A CA 1
ATOM 2004 C C . ILE A 1 251 ? -18.016 -17.391 -17.266 1 93.62 251 ILE A C 1
ATOM 2006 O O . ILE A 1 251 ? -17.141 -16.609 -16.906 1 93.62 251 ILE A O 1
ATOM 2010 N N . PHE A 1 252 ? -17.844 -18.625 -17.578 1 92.31 252 PHE A N 1
ATOM 2011 C CA . PHE A 1 252 ? -16.5 -19.203 -17.531 1 92.31 252 PHE A CA 1
ATOM 2012 C C . PHE A 1 252 ? -15.57 -18.453 -18.469 1 92.31 252 PHE A C 1
ATOM 2014 O O . PHE A 1 252 ? -14.445 -18.109 -18.109 1 92.31 252 PHE A O 1
ATOM 2021 N N . ALA A 1 253 ? -16 -18.156 -19.609 1 93.06 253 ALA A N 1
ATOM 2022 C CA . ALA A 1 253 ? -15.211 -17.422 -20.594 1 93.06 253 ALA A CA 1
ATOM 2023 C C . ALA A 1 253 ? -14.844 -16.031 -20.062 1 93.06 253 ALA A C 1
ATOM 2025 O O . ALA A 1 253 ? -13.719 -15.57 -20.266 1 93.06 253 ALA A O 1
ATOM 2026 N N . THR A 1 254 ? -15.766 -15.438 -19.484 1 93.94 254 THR A N 1
ATOM 2027 C CA . THR A 1 254 ? -15.539 -14.125 -18.891 1 93.94 254 THR A CA 1
ATOM 2028 C C . THR A 1 254 ? -14.477 -14.188 -17.797 1 93.94 254 THR A C 1
ATOM 2030 O O . THR A 1 254 ? -13.625 -13.305 -17.703 1 93.94 254 THR A O 1
ATOM 2033 N N . ASP A 1 255 ? -14.523 -15.203 -17.062 1 92 255 ASP A N 1
ATOM 2034 C CA . ASP A 1 255 ? -13.555 -15.383 -15.977 1 92 255 ASP A CA 1
ATOM 2035 C C . ASP A 1 255 ? -12.148 -15.609 -16.531 1 92 255 ASP A C 1
ATOM 2037 O O . ASP A 1 255 ? -11.18 -15.055 -16.031 1 92 255 ASP A O 1
ATOM 2041 N N . ILE A 1 256 ? -12.07 -16.422 -17.5 1 92.75 256 ILE A N 1
ATOM 2042 C CA . ILE A 1 256 ? -10.773 -16.719 -18.109 1 92.75 256 ILE A CA 1
ATOM 2043 C C . ILE A 1 256 ? -10.219 -15.445 -18.766 1 92.75 256 ILE A C 1
ATOM 2045 O O . ILE A 1 256 ? -9.023 -15.172 -18.688 1 92.75 256 ILE A O 1
ATOM 2049 N N . ARG A 1 257 ? -11.078 -14.711 -19.359 1 95 257 ARG A N 1
ATOM 2050 C CA . ARG A 1 257 ? -10.648 -13.461 -19.969 1 95 257 ARG A CA 1
ATOM 2051 C C . ARG A 1 257 ? -10.078 -12.508 -18.938 1 95 257 ARG A C 1
ATOM 2053 O O . ARG A 1 257 ? -9.055 -11.867 -19.156 1 95 257 ARG A O 1
ATOM 2060 N N . ALA A 1 258 ? -10.734 -12.461 -17.812 1 89.69 258 ALA A N 1
ATOM 2061 C CA . ALA A 1 258 ? -10.305 -11.57 -16.75 1 89.69 258 ALA A CA 1
ATOM 2062 C C . ALA A 1 258 ? -8.875 -11.891 -16.312 1 89.69 258 ALA A C 1
ATOM 2064 O O . ALA A 1 258 ? -8.102 -10.984 -15.977 1 89.69 258 ALA A O 1
ATOM 2065 N N . VAL A 1 259 ? -8.5 -13.094 -16.344 1 89.69 259 VAL A N 1
ATOM 2066 C CA . VAL A 1 259 ? -7.18 -13.547 -15.922 1 89.69 259 VAL A CA 1
ATOM 2067 C C . VAL A 1 259 ? -6.188 -13.398 -17.062 1 89.69 259 VAL A C 1
ATOM 2069 O O . VAL A 1 259 ? -5.055 -12.953 -16.859 1 89.69 259 VAL A O 1
ATOM 2072 N N . ALA A 1 260 ? -6.602 -13.656 -18.234 1 92.25 260 ALA A N 1
ATOM 2073 C CA . ALA A 1 260 ? -5.715 -13.805 -19.391 1 92.25 260 ALA A CA 1
ATOM 2074 C C . ALA A 1 260 ? -5.426 -12.453 -20.031 1 92.25 260 ALA A C 1
ATOM 2076 O O . ALA A 1 260 ? -4.309 -12.195 -20.484 1 92.25 260 ALA A O 1
ATOM 2077 N N . GLU A 1 261 ? -6.398 -11.648 -20.078 1 93.19 261 GLU A N 1
ATOM 2078 C CA . GLU A 1 261 ? -6.332 -10.445 -20.891 1 93.19 261 GLU A CA 1
ATOM 2079 C C . GLU A 1 261 ? -5.172 -9.547 -20.453 1 93.19 261 GLU A C 1
ATOM 2081 O O . GLU A 1 261 ? -4.41 -9.062 -21.281 1 93.19 261 GLU A O 1
ATOM 2086 N N . PRO A 1 262 ? -4.969 -9.312 -19.172 1 88.56 262 PRO A N 1
ATOM 2087 C CA . PRO A 1 262 ? -3.842 -8.469 -18.781 1 88.56 262 PRO A CA 1
ATOM 2088 C C . PRO A 1 262 ? -2.496 -9.016 -19.25 1 88.56 262 PRO A C 1
ATOM 2090 O O . PRO A 1 262 ? -1.564 -8.25 -19.5 1 88.56 262 PRO A O 1
ATOM 2093 N N . ILE A 1 263 ? -2.406 -10.258 -19.422 1 90.25 263 ILE A N 1
ATOM 2094 C CA . ILE A 1 263 ? -1.168 -10.922 -19.828 1 90.25 263 ILE A CA 1
ATOM 2095 C C . ILE A 1 263 ? -1.022 -10.883 -21.344 1 90.25 263 ILE A C 1
ATOM 2097 O O . ILE A 1 263 ? 0.045 -10.547 -21.859 1 90.25 263 ILE A O 1
ATOM 2101 N N . LEU A 1 264 ? -2.09 -11.07 -22 1 94.56 264 LEU A N 1
ATOM 2102 C CA . LEU A 1 264 ? -2.074 -11.258 -23.453 1 94.56 264 LEU A CA 1
ATOM 2103 C C . LEU A 1 264 ? -2.033 -9.914 -24.172 1 94.56 264 LEU A C 1
ATOM 2105 O O . LEU A 1 264 ? -1.478 -9.805 -25.266 1 94.56 264 LEU A O 1
ATOM 2109 N N . VAL A 1 265 ? -2.578 -8.891 -23.562 1 93.88 265 VAL A N 1
ATOM 2110 C CA . VAL A 1 265 ? -2.725 -7.602 -24.219 1 93.88 265 VAL A CA 1
ATOM 2111 C C . VAL A 1 265 ? -1.348 -7.023 -24.547 1 93.88 265 VAL A C 1
ATOM 2113 O O . VAL A 1 265 ? -1.164 -6.367 -25.562 1 93.88 265 VAL A O 1
ATOM 2116 N N . SER A 1 266 ? -0.453 -7.266 -23.719 1 87.44 266 SER A N 1
ATOM 2117 C CA . SER A 1 266 ? 0.89 -6.734 -23.922 1 87.44 266 SER A CA 1
ATOM 2118 C C . SER A 1 266 ? 1.535 -7.332 -25.172 1 87.44 266 SER A C 1
ATOM 2120 O O . SER A 1 266 ? 2.354 -6.684 -25.828 1 87.44 266 SER A O 1
ATOM 2122 N N . GLN A 1 267 ? 1.158 -8.539 -25.516 1 91.5 267 GLN A N 1
ATOM 2123 C CA . GLN A 1 267 ? 1.756 -9.281 -26.625 1 91.5 267 GLN A CA 1
ATOM 2124 C C . GLN A 1 267 ? 0.916 -9.141 -27.891 1 91.5 267 GLN A C 1
ATOM 2126 O O . GLN A 1 267 ? 1.457 -8.953 -28.984 1 91.5 267 GLN A O 1
ATOM 2131 N N . PHE A 1 268 ? -0.37 -9.086 -27.75 1 95.38 268 PHE A N 1
ATOM 2132 C CA . PHE A 1 268 ? -1.219 -9.25 -28.922 1 95.38 268 PHE A CA 1
ATOM 2133 C C . PHE A 1 268 ? -2.037 -7.988 -29.172 1 95.38 268 PHE A C 1
ATOM 2135 O O . PHE A 1 268 ? -2.654 -7.844 -30.234 1 95.38 268 PHE A O 1
ATOM 2142 N N . GLY A 1 269 ? -2.025 -7.082 -28.25 1 92.94 269 GLY A N 1
ATOM 2143 C CA . GLY A 1 269 ? -2.768 -5.844 -28.406 1 92.94 269 GLY A CA 1
ATOM 2144 C C . GLY A 1 269 ? -4.203 -5.938 -27.922 1 92.94 269 GLY A C 1
ATOM 2145 O O . GLY A 1 269 ? -4.789 -7.023 -27.922 1 92.94 269 GLY A O 1
ATOM 2146 N N . GLU A 1 270 ? -4.785 -4.871 -27.625 1 92.75 270 GLU A N 1
ATOM 2147 C CA . GLU A 1 270 ? -6.141 -4.789 -27.094 1 92.75 270 GLU A CA 1
ATOM 2148 C C . GLU A 1 270 ? -7.176 -5.172 -28.141 1 92.75 270 GLU A C 1
ATOM 2150 O O . GLU A 1 270 ? -8.211 -5.758 -27.812 1 92.75 270 GLU A O 1
ATOM 2155 N N . GLU A 1 271 ? -6.883 -4.906 -29.281 1 92.06 271 GLU A N 1
ATOM 2156 C CA . GLU A 1 271 ? -7.84 -5.094 -30.359 1 92.06 271 GLU A CA 1
ATOM 2157 C C . GLU A 1 271 ? -8.109 -6.578 -30.609 1 92.06 271 GLU A C 1
ATOM 2159 O O . GLU A 1 271 ? -9.211 -6.953 -31.016 1 92.06 271 GLU A O 1
ATOM 2164 N N . ALA A 1 272 ? -7.195 -7.391 -30.375 1 94.88 272 ALA A N 1
ATOM 2165 C CA . ALA A 1 272 ? -7.32 -8.82 -30.641 1 94.88 272 ALA A CA 1
ATOM 2166 C C . ALA A 1 272 ? -8.125 -9.516 -29.547 1 94.88 272 ALA A C 1
ATOM 2168 O O . ALA A 1 272 ? -8.617 -10.633 -29.75 1 94.88 272 ALA A O 1
ATOM 2169 N N . MET A 1 273 ? -8.305 -8.914 -28.406 1 95.44 273 MET A N 1
ATOM 2170 C CA . MET A 1 273 ? -8.852 -9.57 -27.234 1 95.44 273 MET A CA 1
ATOM 2171 C C . MET A 1 273 ? -10.336 -9.891 -27.422 1 95.44 273 MET A C 1
ATOM 2173 O O . MET A 1 273 ? -10.789 -10.984 -27.094 1 95.44 273 MET A O 1
ATOM 2177 N N . ASP A 1 274 ? -11.039 -8.984 -27.969 1 95.12 274 ASP A N 1
ATOM 2178 C CA . ASP A 1 274 ? -12.469 -9.219 -28.156 1 95.12 274 ASP A CA 1
ATOM 2179 C C . ASP A 1 274 ? -12.719 -10.422 -29.062 1 95.12 274 ASP A C 1
ATOM 2181 O O . ASP A 1 274 ? -13.531 -11.289 -28.734 1 95.12 274 ASP A O 1
ATOM 2185 N N . ASP A 1 275 ? -12.07 -10.398 -30.156 1 96.06 275 ASP A N 1
ATOM 2186 C CA . ASP A 1 275 ? -12.219 -11.5 -31.094 1 96.06 275 ASP A CA 1
ATOM 2187 C C . ASP A 1 275 ? -11.789 -12.82 -30.469 1 96.06 275 ASP A C 1
ATOM 2189 O O . ASP A 1 275 ? -12.477 -13.836 -30.594 1 96.06 275 ASP A O 1
ATOM 2193 N N . LEU A 1 276 ? -10.688 -12.836 -29.828 1 96.94 276 LEU A N 1
ATOM 2194 C CA . LEU A 1 276 ? -10.156 -14.023 -29.188 1 96.94 276 LEU A CA 1
ATOM 2195 C C . LEU A 1 276 ? -11.18 -14.617 -28.219 1 96.94 276 LEU A C 1
ATOM 2197 O O . LEU A 1 276 ? -11.492 -15.805 -28.281 1 96.94 276 LEU A O 1
ATOM 2201 N N . PHE A 1 277 ? -11.766 -13.82 -27.422 1 95.75 277 PHE A N 1
ATOM 2202 C CA . PHE A 1 277 ? -12.602 -14.367 -26.359 1 95.75 277 PHE A CA 1
ATOM 2203 C C . PHE A 1 277 ? -14.023 -14.602 -26.859 1 95.75 277 PHE A C 1
ATOM 2205 O O . PHE A 1 277 ? -14.781 -15.359 -26.25 1 95.75 277 PHE A O 1
ATOM 2212 N N . HIS A 1 278 ? -14.367 -13.945 -27.953 1 94.75 278 HIS A N 1
ATOM 2213 C CA . HIS A 1 278 ? -15.586 -14.359 -28.641 1 94.75 278 HIS A CA 1
ATOM 2214 C C . HIS A 1 278 ? -15.461 -15.781 -29.172 1 94.75 278 HIS A C 1
ATOM 2216 O O . HIS A 1 278 ? -16.375 -16.594 -29.016 1 94.75 278 HIS A O 1
ATOM 2222 N N . ARG A 1 279 ? -14.375 -16.047 -29.797 1 95.38 279 ARG A N 1
ATOM 2223 C CA . ARG A 1 279 ? -14.102 -17.391 -30.312 1 95.38 279 ARG A CA 1
ATOM 2224 C C . ARG A 1 279 ? -14.008 -18.406 -29.188 1 95.38 279 ARG A C 1
ATOM 2226 O O . ARG A 1 279 ? -14.508 -19.516 -29.312 1 95.38 279 ARG A O 1
ATOM 2233 N N . PHE A 1 280 ? -13.336 -17.984 -28.172 1 95.44 280 PHE A N 1
ATOM 2234 C CA . PHE A 1 280 ? -13.188 -18.844 -27 1 95.44 280 PHE A CA 1
ATOM 2235 C C . PHE A 1 280 ? -14.555 -19.219 -26.438 1 95.44 280 PHE A C 1
ATOM 2237 O O . PHE A 1 280 ? -14.828 -20.391 -26.203 1 95.44 280 PHE A O 1
ATOM 2244 N N . GLU A 1 281 ? -15.367 -18.266 -26.203 1 94.69 281 GLU A N 1
ATOM 2245 C CA . GLU A 1 281 ? -16.688 -18.484 -25.625 1 94.69 281 GLU A CA 1
ATOM 2246 C C . GLU A 1 281 ? -17.531 -19.391 -26.5 1 94.69 281 GLU A C 1
ATOM 2248 O O . GLU A 1 281 ? -18.281 -20.234 -26 1 94.69 281 GLU A O 1
ATOM 2253 N N . ALA A 1 282 ? -17.406 -19.281 -27.734 1 93.56 282 ALA A N 1
ATOM 2254 C CA . ALA A 1 282 ? -18.203 -20.047 -28.688 1 93.56 282 ALA A CA 1
ATOM 2255 C C . ALA A 1 282 ? -17.891 -21.531 -28.609 1 93.56 282 ALA A C 1
ATOM 2257 O O . ALA A 1 282 ? -18.766 -22.375 -28.812 1 93.56 282 ALA A O 1
ATOM 2258 N N . ASP A 1 283 ? -16.656 -21.844 -28.281 1 93.56 283 ASP A N 1
ATOM 2259 C CA . ASP A 1 283 ? -16.234 -23.234 -28.422 1 93.56 283 ASP A CA 1
ATOM 2260 C C . ASP A 1 283 ? -15.93 -23.859 -27.062 1 93.56 283 ASP A C 1
ATOM 2262 O O . ASP A 1 283 ? -15.742 -25.062 -26.969 1 93.56 283 ASP A O 1
ATOM 2266 N N . VAL A 1 284 ? -15.891 -23.062 -26.047 1 91.94 284 VAL A N 1
ATOM 2267 C CA . VAL A 1 284 ? -15.359 -23.531 -24.766 1 91.94 284 VAL A CA 1
ATOM 2268 C C . VAL A 1 284 ? -16.297 -24.594 -24.172 1 91.94 284 VAL A C 1
ATOM 2270 O O . VAL A 1 284 ? -15.836 -25.562 -23.547 1 91.94 284 VAL A O 1
ATOM 2273 N N . HIS A 1 285 ? -17.5 -24.406 -24.375 1 88.5 285 HIS A N 1
ATOM 2274 C CA . HIS A 1 285 ? -18.453 -25.391 -23.875 1 88.5 285 HIS A CA 1
ATOM 2275 C C . HIS A 1 285 ? -18.156 -26.781 -24.422 1 88.5 285 HIS A C 1
ATOM 2277 O O . HIS A 1 285 ? -18.047 -27.75 -23.656 1 88.5 285 HIS A O 1
ATOM 2283 N N . ASP A 1 286 ? -18.094 -26.906 -25.672 1 89.06 286 ASP A N 1
ATOM 2284 C CA . ASP A 1 286 ? -17.844 -28.188 -26.328 1 89.06 286 ASP A CA 1
ATOM 2285 C C . ASP A 1 286 ? -16.469 -28.734 -25.938 1 89.06 286 ASP A C 1
ATOM 2287 O O . ASP A 1 286 ? -16.328 -29.953 -25.75 1 89.06 286 ASP A O 1
ATOM 2291 N N . HIS A 1 287 ? -15.602 -27.859 -25.859 1 87.38 287 HIS A N 1
ATOM 2292 C CA . HIS A 1 287 ? -14.25 -28.266 -25.5 1 87.38 287 HIS A CA 1
ATOM 2293 C C . HIS A 1 287 ? -14.227 -28.891 -24.094 1 87.38 287 HIS A C 1
ATOM 2295 O O . HIS A 1 287 ? -13.633 -29.953 -23.891 1 87.38 287 HIS A O 1
ATOM 2301 N N . MET A 1 288 ? -14.859 -28.203 -23.172 1 83.88 288 MET A N 1
ATOM 2302 C CA . MET A 1 288 ? -14.859 -28.656 -21.781 1 83.88 288 MET A CA 1
ATOM 2303 C C . MET A 1 288 ? -15.594 -29.984 -21.641 1 83.88 288 MET A C 1
ATOM 2305 O O . MET A 1 288 ? -15.172 -30.859 -20.875 1 83.88 288 MET A O 1
ATOM 2309 N N . LYS A 1 289 ? -16.688 -30.094 -22.328 1 81.81 289 LYS A N 1
ATOM 2310 C CA . LYS A 1 289 ? -17.453 -31.328 -22.297 1 81.81 289 LYS A CA 1
ATOM 2311 C C . LYS A 1 289 ? -16.672 -32.5 -22.922 1 81.81 289 LYS A C 1
ATOM 2313 O O . LYS A 1 289 ? -16.641 -33.594 -22.359 1 81.81 289 LYS A O 1
ATOM 2318 N N . ARG A 1 290 ? -16.094 -32.219 -23.984 1 84.31 290 ARG A N 1
ATOM 2319 C CA . ARG A 1 290 ? -15.375 -33.25 -24.734 1 84.31 290 ARG A CA 1
ATOM 2320 C C . ARG A 1 290 ? -14.164 -33.75 -23.938 1 84.31 290 ARG A C 1
ATOM 2322 O O . ARG A 1 290 ? -13.891 -34.969 -23.922 1 84.31 290 ARG A O 1
ATOM 2329 N N . GLU A 1 291 ? -13.492 -32.844 -23.312 1 79.69 291 GLU A N 1
ATOM 2330 C CA . GLU A 1 291 ? -12.242 -33.188 -22.656 1 79.69 291 GLU A CA 1
ATOM 2331 C C . GLU A 1 291 ? -12.469 -33.5 -21.172 1 79.69 291 GLU A C 1
ATOM 2333 O O . GLU A 1 291 ? -11.539 -33.875 -20.453 1 79.69 291 GLU A O 1
ATOM 2338 N N . ASN A 1 292 ? -13.688 -33.469 -20.734 1 79.88 292 ASN A N 1
ATOM 2339 C CA . ASN A 1 292 ? -13.984 -33.688 -19.328 1 79.88 292 ASN A CA 1
ATOM 2340 C C . ASN A 1 292 ? -13.016 -32.906 -18.422 1 79.88 292 ASN A C 1
ATOM 2342 O O . ASN A 1 292 ? -12.367 -33.5 -17.562 1 79.88 292 ASN A O 1
ATOM 2346 N N . CYS A 1 293 ? -12.984 -31.641 -18.688 1 78.5 293 CYS A N 1
ATOM 2347 C CA . CYS A 1 293 ? -11.984 -30.797 -18.062 1 78.5 293 CYS A CA 1
ATOM 2348 C C . CYS A 1 293 ? -12.297 -30.594 -16.578 1 78.5 293 CYS A C 1
ATOM 2350 O O . CYS A 1 293 ? -13.453 -30.375 -16.219 1 78.5 293 CYS A O 1
ATOM 2352 N N . GLN A 1 294 ? -11.312 -30.766 -15.758 1 83.88 294 GLN A N 1
ATOM 2353 C CA . GLN A 1 294 ? -11.375 -30.5 -14.328 1 83.88 294 GLN A CA 1
ATOM 2354 C C . GLN A 1 294 ? -10.227 -29.609 -13.883 1 83.88 294 GLN A C 1
ATOM 2356 O O . GLN A 1 294 ? -9.156 -29.609 -14.5 1 83.88 294 GLN A O 1
ATOM 2361 N N . PHE A 1 295 ? -10.578 -28.812 -12.883 1 87.75 295 PHE A N 1
ATOM 2362 C CA . PHE A 1 295 ? -9.523 -28.016 -12.258 1 87.75 295 PHE A CA 1
ATOM 2363 C C . PHE A 1 295 ? -9.062 -28.672 -10.961 1 87.75 295 PHE A C 1
ATOM 2365 O O . PHE A 1 295 ? -9.883 -29.078 -10.141 1 87.75 295 PHE A O 1
ATOM 2372 N N . ILE A 1 296 ? -7.801 -28.766 -10.922 1 91.62 296 ILE A N 1
ATOM 2373 C CA . ILE A 1 296 ? -7.203 -29.391 -9.734 1 91.62 296 ILE A CA 1
ATOM 2374 C C . ILE A 1 296 ? -6.613 -28.297 -8.836 1 91.62 296 ILE A C 1
ATOM 2376 O O . ILE A 1 296 ? -5.863 -27.438 -9.305 1 91.62 296 ILE A O 1
ATOM 2380 N N . ASN A 1 297 ? -6.98 -28.359 -7.602 1 94.88 297 ASN A N 1
ATOM 2381 C CA . ASN A 1 297 ? -6.418 -27.469 -6.594 1 94.88 297 ASN A CA 1
ATOM 2382 C C . ASN A 1 297 ? -5.574 -28.234 -5.578 1 94.88 297 ASN A C 1
ATOM 2384 O O . ASN A 1 297 ? -5.977 -29.297 -5.102 1 94.88 297 ASN A O 1
ATOM 2388 N N . LEU A 1 298 ? -4.43 -27.75 -5.383 1 97.44 298 LEU A N 1
ATOM 2389 C CA . LEU A 1 298 ? -3.572 -28.281 -4.324 1 97.44 298 LEU A CA 1
ATOM 2390 C C . LEU A 1 298 ? -3.578 -27.359 -3.109 1 97.44 298 LEU A C 1
ATOM 2392 O O . LEU A 1 298 ? -3.334 -26.156 -3.234 1 97.44 298 LEU A O 1
ATOM 2396 N N . VAL A 1 299 ? -3.916 -27.891 -1.971 1 98.31 299 VAL A N 1
ATOM 2397 C CA . VAL A 1 299 ? -3.85 -27.156 -0.711 1 98.31 299 VAL A CA 1
ATOM 2398 C C . VAL A 1 299 ? -2.686 -27.672 0.13 1 98.31 299 VAL A C 1
ATOM 2400 O O . VAL A 1 299 ? -2.633 -28.859 0.46 1 98.31 299 VAL A O 1
ATOM 2403 N N . ILE A 1 300 ? -1.781 -26.812 0.448 1 98.62 300 ILE A N 1
ATOM 2404 C CA . ILE A 1 300 ? -0.521 -27.172 1.088 1 98.62 300 ILE A CA 1
ATOM 2405 C C . ILE A 1 300 ? -0.393 -26.453 2.426 1 98.62 300 ILE A C 1
ATOM 2407 O O . ILE A 1 300 ? -0.605 -25.234 2.502 1 98.62 300 ILE A O 1
ATOM 2411 N N . SER A 1 301 ? -0.113 -27.109 3.449 1 98.56 301 SER A N 1
ATOM 2412 C CA . SER A 1 301 ? 0.21 -26.516 4.738 1 98.56 301 SER A CA 1
ATOM 2413 C C . SER A 1 301 ? 1.639 -26.828 5.16 1 98.56 301 SER A C 1
ATOM 2415 O O . SER A 1 301 ? 2.059 -27.984 5.105 1 98.56 301 SER A O 1
ATOM 2417 N N . LEU A 1 302 ? 2.406 -25.828 5.516 1 98.56 302 LEU A N 1
ATOM 2418 C CA . LEU A 1 302 ? 3.811 -25.953 5.891 1 98.56 302 LEU A CA 1
ATOM 2419 C C . LEU A 1 302 ? 4.086 -25.266 7.219 1 98.56 302 LEU A C 1
ATOM 2421 O O . LEU A 1 302 ? 3.381 -24.328 7.59 1 98.56 302 LEU A O 1
ATOM 2425 N N . THR A 1 303 ? 5.113 -25.703 7.883 1 98.19 303 THR A N 1
ATOM 2426 C CA . THR A 1 303 ? 5.574 -25.078 9.117 1 98.19 303 THR A CA 1
ATOM 2427 C C . THR A 1 303 ? 7.094 -24.953 9.117 1 98.19 303 THR A C 1
ATOM 2429 O O . THR A 1 303 ? 7.801 -25.844 8.656 1 98.19 303 THR A O 1
ATOM 2432 N N . LYS A 1 304 ? 7.535 -23.859 9.578 1 96.94 304 LYS A N 1
ATOM 2433 C CA . LYS A 1 304 ? 8.977 -23.656 9.688 1 96.94 304 LYS A CA 1
ATOM 2434 C C . LYS A 1 304 ? 9.57 -24.5 10.805 1 96.94 304 LYS A C 1
ATOM 2436 O O . LYS A 1 304 ? 9.008 -24.562 11.906 1 96.94 304 LYS A O 1
ATOM 2441 N N . LYS A 1 305 ? 10.742 -25.047 10.492 1 89.31 305 LYS A N 1
ATOM 2442 C CA . LYS A 1 305 ? 11.477 -25.844 11.477 1 89.31 305 LYS A CA 1
ATOM 2443 C C . LYS A 1 305 ? 12.047 -24.969 12.578 1 89.31 305 LYS A C 1
ATOM 2445 O O . LYS A 1 305 ? 12.359 -23.797 12.352 1 89.31 305 LYS A O 1
ATOM 2450 N N . TYR A 1 306 ? 12.148 -25.469 13.781 1 80.81 306 TYR A N 1
ATOM 2451 C CA . TYR A 1 306 ? 12.727 -24.75 14.906 1 80.81 306 TYR A CA 1
ATOM 2452 C C . TYR A 1 306 ? 14.242 -24.672 14.789 1 80.81 306 TYR A C 1
ATOM 2454 O O . TYR A 1 306 ? 14.875 -25.578 14.242 1 80.81 306 TYR A O 1
ATOM 2462 N N . ASP B 1 1 ? 7.344 6.949 7.23 1 98.06 1 ASP B N 1
ATOM 2463 C CA . ASP B 1 1 ? 7.047 8.258 6.66 1 98.06 1 ASP B CA 1
ATOM 2464 C C . ASP B 1 1 ? 5.543 8.531 6.66 1 98.06 1 ASP B C 1
ATOM 2466 O O . ASP B 1 1 ? 4.824 8.062 5.777 1 98.06 1 ASP B O 1
ATOM 2470 N N . LEU B 1 2 ? 5.043 9.266 7.645 1 98.19 2 LEU B N 1
ATOM 2471 C CA . LEU B 1 2 ? 3.631 9.594 7.793 1 98.19 2 LEU B CA 1
ATOM 2472 C C . LEU B 1 2 ? 3.266 10.805 6.938 1 98.19 2 LEU B C 1
ATOM 2474 O O . LEU B 1 2 ? 3.82 11.891 7.125 1 98.19 2 LEU B O 1
ATOM 2478 N N . GLY B 1 3 ? 2.318 10.633 6.086 1 97 3 GLY B N 1
ATOM 2479 C CA . GLY B 1 3 ? 2.021 11.641 5.078 1 97 3 GLY B CA 1
ATOM 2480 C C . GLY B 1 3 ? 2.965 11.594 3.889 1 97 3 GLY B C 1
ATOM 2481 O O . GLY B 1 3 ? 3.549 12.609 3.51 1 97 3 GLY B O 1
ATOM 2482 N N . CYS B 1 4 ? 3.068 10.422 3.303 1 95.69 4 CYS B N 1
ATOM 2483 C CA . CYS B 1 4 ? 4.094 10.203 2.289 1 95.69 4 CYS B CA 1
ATOM 2484 C C . CYS B 1 4 ? 3.672 10.797 0.949 1 95.69 4 CYS B C 1
ATOM 2486 O O . CYS B 1 4 ? 4.5 10.977 0.057 1 95.69 4 CYS B O 1
ATOM 2488 N N . SER B 1 5 ? 2.447 11.055 0.787 1 91.38 5 SER B N 1
ATOM 2489 C CA . SER B 1 5 ? 1.925 11.516 -0.495 1 91.38 5 SER B CA 1
ATOM 2490 C C . SER B 1 5 ? 2.322 10.57 -1.625 1 91.38 5 SER B C 1
ATOM 2492 O O . SER B 1 5 ? 2.555 9.383 -1.396 1 91.38 5 SER B O 1
ATOM 2494 N N . SER B 1 6 ? 2.199 10.922 -2.896 1 80.88 6 SER B N 1
ATOM 2495 C CA . SER B 1 6 ? 2.404 10.008 -4.02 1 80.88 6 SER B CA 1
ATOM 2496 C C . SER B 1 6 ? 3.703 10.32 -4.754 1 80.88 6 SER B C 1
AT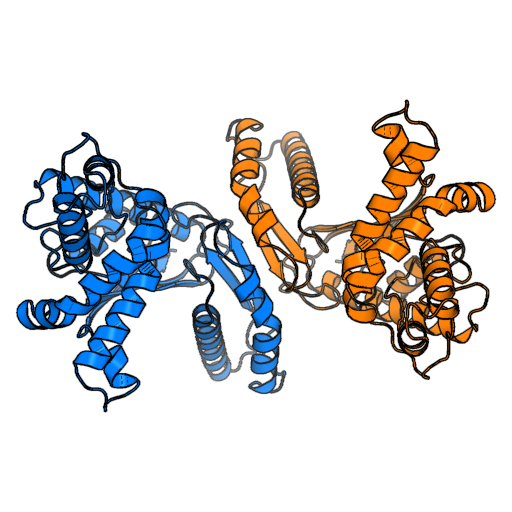OM 2498 O O . SER B 1 6 ? 3.988 9.734 -5.797 1 80.88 6 SER B O 1
ATOM 2500 N N . GLY B 1 7 ? 4.543 11.016 -4.156 1 75.75 7 GLY B N 1
ATOM 2501 C CA . GLY B 1 7 ? 5.676 11.492 -4.934 1 75.75 7 GLY B CA 1
ATOM 2502 C C . GLY B 1 7 ? 6.988 10.836 -4.543 1 75.75 7 GLY B C 1
ATOM 2503 O O . GLY B 1 7 ? 7.031 10.031 -3.609 1 75.75 7 GLY B O 1
ATOM 2504 N N . PRO B 1 8 ? 7.957 11.148 -5.277 1 82.69 8 PRO B N 1
ATOM 2505 C CA . PRO B 1 8 ? 9.297 10.586 -5.09 1 82.69 8 PRO B CA 1
ATOM 2506 C C . PRO B 1 8 ? 9.969 11.07 -3.809 1 82.69 8 PRO B C 1
ATOM 2508 O O . PRO B 1 8 ? 10.93 10.461 -3.34 1 82.69 8 PRO B O 1
ATOM 2511 N N . ASN B 1 9 ? 9.445 12.078 -3.197 1 89.12 9 ASN B N 1
ATOM 2512 C CA . ASN B 1 9 ? 10.078 12.68 -2.027 1 89.12 9 ASN B CA 1
ATOM 2513 C C . ASN B 1 9 ? 10.148 11.695 -0.864 1 89.12 9 ASN B C 1
ATOM 2515 O O . ASN B 1 9 ? 11.109 11.703 -0.093 1 89.12 9 ASN B O 1
ATOM 2519 N N . THR B 1 10 ? 9.172 10.914 -0.795 1 94.62 10 THR B N 1
ATOM 2520 C CA . THR B 1 10 ? 9.148 9.969 0.315 1 94.62 10 THR B CA 1
ATOM 2521 C C . THR B 1 10 ? 10.297 8.969 0.19 1 94.62 10 THR B C 1
ATOM 2523 O O . THR B 1 10 ? 10.906 8.586 1.19 1 94.62 10 THR B O 1
ATOM 2526 N N . LEU B 1 11 ? 10.625 8.547 -0.982 1 94.75 11 LEU B N 1
ATOM 2527 C CA . LEU B 1 11 ? 11.703 7.574 -1.173 1 94.75 11 LEU B CA 1
ATOM 2528 C C . LEU B 1 11 ? 13.062 8.219 -0.943 1 94.75 11 LEU B C 1
ATOM 2530 O O . LEU B 1 11 ? 14 7.559 -0.482 1 94.75 11 LEU B O 1
ATOM 2534 N N . LEU B 1 12 ? 13.133 9.508 -1.235 1 93.69 12 LEU B N 1
ATOM 2535 C CA . LEU B 1 12 ? 14.352 10.242 -0.917 1 93.69 12 LEU B CA 1
ATOM 2536 C C . LEU B 1 12 ? 14.594 10.266 0.589 1 93.69 12 LEU B C 1
ATOM 2538 O O . LEU B 1 12 ? 15.727 10.086 1.045 1 93.69 12 LEU B O 1
ATOM 2542 N N . VAL B 1 13 ? 13.562 10.539 1.289 1 94.5 13 VAL B N 1
ATOM 2543 C CA . VAL B 1 13 ? 13.656 10.555 2.746 1 94.5 13 VAL B CA 1
ATOM 2544 C C . VAL B 1 13 ? 14.094 9.188 3.256 1 94.5 13 VAL B C 1
ATOM 2546 O 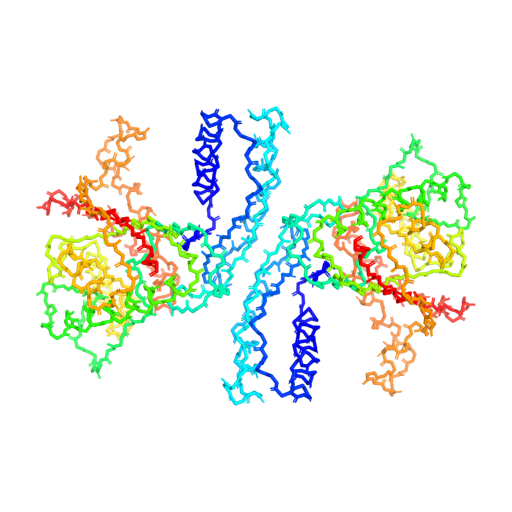O . VAL B 1 13 ? 14.969 9.086 4.117 1 94.5 13 VAL B O 1
ATOM 2549 N N . VAL B 1 14 ? 13.547 8.148 2.727 1 94.5 14 VAL B N 1
ATOM 2550 C CA . VAL B 1 14 ? 13.883 6.789 3.127 1 94.5 14 VAL B CA 1
ATOM 2551 C C . VAL B 1 14 ? 15.352 6.512 2.828 1 94.5 14 VAL B C 1
ATOM 2553 O O . VAL B 1 14 ? 16.062 5.949 3.664 1 94.5 14 VAL B O 1
ATOM 2556 N N . SER B 1 15 ? 15.758 6.938 1.688 1 93.06 15 SER B N 1
ATOM 2557 C CA . SER B 1 15 ? 17.156 6.75 1.301 1 93.06 15 SER B CA 1
ATOM 2558 C C . SER B 1 15 ? 18.094 7.461 2.268 1 93.06 15 SER B C 1
ATOM 2560 O O . SER B 1 15 ? 19.125 6.902 2.668 1 93.06 15 SER B O 1
ATOM 2562 N N . ASP B 1 16 ? 17.75 8.648 2.598 1 93.56 16 ASP B N 1
ATOM 2563 C CA . ASP B 1 16 ? 18.562 9.422 3.523 1 93.56 16 ASP B CA 1
ATOM 2564 C C . ASP B 1 16 ? 18.656 8.742 4.887 1 93.56 16 ASP B C 1
ATOM 2566 O O . ASP B 1 16 ? 19.703 8.734 5.516 1 93.56 16 ASP B O 1
ATOM 2570 N N . ILE B 1 17 ? 17.562 8.266 5.312 1 93.88 17 ILE B N 1
ATOM 2571 C CA . ILE B 1 17 ? 17.516 7.582 6.605 1 93.88 17 ILE B CA 1
ATOM 2572 C C . ILE B 1 17 ? 18.375 6.32 6.551 1 93.88 17 ILE B C 1
ATOM 2574 O O . ILE B 1 17 ? 19.156 6.051 7.473 1 93.88 17 ILE B O 1
ATOM 2578 N N . ILE B 1 18 ? 18.266 5.559 5.5 1 91.69 18 ILE B N 1
ATOM 2579 C CA . ILE B 1 18 ? 19.047 4.348 5.316 1 91.69 18 ILE B CA 1
ATOM 2580 C C . ILE B 1 18 ? 20.547 4.691 5.348 1 91.69 18 ILE B C 1
ATOM 2582 O O . ILE B 1 18 ? 21.328 4.031 6.035 1 91.69 18 ILE B O 1
ATOM 2586 N N . ASP B 1 19 ? 20.891 5.73 4.68 1 91 19 ASP B N 1
ATOM 2587 C CA . ASP B 1 19 ? 22.297 6.152 4.613 1 91 19 ASP B CA 1
ATOM 2588 C C . ASP B 1 19 ? 22.812 6.547 5.996 1 91 19 ASP B C 1
ATOM 2590 O O . ASP B 1 19 ? 23.953 6.227 6.352 1 91 19 ASP B O 1
ATOM 2594 N N . SER B 1 20 ? 22 7.246 6.652 1 92.88 20 SER B N 1
ATOM 2595 C CA . SER B 1 20 ? 22.375 7.656 8 1 92.88 20 SER B CA 1
ATOM 2596 C C . SER B 1 20 ? 22.594 6.449 8.906 1 92.88 20 SER B C 1
ATOM 2598 O O . SER B 1 20 ? 23.547 6.422 9.695 1 92.88 20 SER B O 1
ATOM 2600 N N . ILE B 1 21 ? 21.734 5.488 8.836 1 92.06 21 ILE B N 1
ATOM 2601 C CA . ILE B 1 21 ? 21.844 4.273 9.641 1 92.06 21 ILE B CA 1
ATOM 2602 C C . ILE B 1 21 ? 23.094 3.506 9.242 1 92.06 21 ILE B C 1
ATOM 2604 O O . ILE B 1 21 ? 23.859 3.066 10.109 1 92.06 21 ILE B O 1
ATOM 2608 N N . ARG B 1 22 ? 23.297 3.424 8.07 1 87.88 22 ARG B N 1
ATOM 2609 C CA . ARG B 1 22 ? 24.453 2.695 7.566 1 87.88 22 ARG B CA 1
ATOM 2610 C C . ARG B 1 22 ? 25.75 3.344 8.031 1 87.88 22 ARG B C 1
ATOM 2612 O O . ARG B 1 22 ? 26.672 2.652 8.469 1 87.88 22 ARG B O 1
ATOM 2619 N N . THR B 1 23 ? 25.797 4.609 7.883 1 91.06 23 THR B N 1
ATOM 2620 C CA . THR B 1 23 ? 26.984 5.355 8.32 1 91.06 23 THR B CA 1
ATOM 2621 C C . THR B 1 23 ? 27.234 5.133 9.805 1 91.06 23 THR B C 1
ATOM 2623 O O . THR B 1 23 ? 28.375 4.918 10.219 1 91.06 23 THR B O 1
ATOM 2626 N N . THR B 1 24 ? 26.188 5.184 10.516 1 92.94 24 THR B N 1
ATOM 2627 C CA . THR B 1 24 ? 26.312 4.992 11.953 1 92.94 24 THR B CA 1
ATOM 2628 C C . THR B 1 24 ? 26.797 3.584 12.273 1 92.94 24 THR B C 1
ATOM 2630 O O . THR B 1 24 ? 27.688 3.404 13.117 1 92.94 24 THR B O 1
ATOM 2633 N N . TYR B 1 25 ? 26.281 2.588 11.648 1 91.62 25 TYR B N 1
ATOM 2634 C CA . TYR B 1 25 ? 26.656 1.206 11.914 1 91.62 25 TYR B CA 1
ATOM 2635 C C . TYR B 1 25 ? 28.062 0.922 11.414 1 91.62 25 TYR B C 1
ATOM 2637 O O . TYR B 1 25 ? 28.797 0.127 12.016 1 91.62 25 TYR B O 1
ATOM 2645 N N . HIS B 1 26 ? 28.453 1.581 10.391 1 90 26 HIS B N 1
ATOM 2646 C CA . HIS B 1 26 ? 29.828 1.471 9.906 1 90 26 HIS B CA 1
ATOM 2647 C C . HIS B 1 26 ? 30.812 1.998 10.945 1 90 26 HIS B C 1
ATOM 2649 O O . HIS B 1 26 ? 31.859 1.381 11.188 1 90 26 HIS B O 1
ATOM 2655 N N . LYS B 1 27 ? 30.422 3.047 11.469 1 94.5 27 LYS B N 1
ATOM 2656 C CA . LYS B 1 27 ? 31.266 3.635 12.5 1 94.5 27 LYS B CA 1
ATOM 2657 C C . LYS B 1 27 ? 31.359 2.715 13.711 1 94.5 27 LYS B C 1
ATOM 2659 O O . LYS B 1 27 ? 32.406 2.676 14.383 1 94.5 27 LYS B O 1
ATOM 2664 N N . LEU B 1 28 ? 30.359 1.968 13.93 1 94.44 28 LEU B N 1
ATOM 2665 C CA . LEU B 1 28 ? 30.328 1.052 15.062 1 94.44 28 LEU B CA 1
ATOM 2666 C C . LEU B 1 28 ? 30.906 -0.304 14.688 1 94.44 28 LEU B C 1
ATOM 2668 O O . LEU B 1 28 ? 30.953 -1.217 15.516 1 94.44 28 LEU B O 1
ATOM 2672 N N . ASN B 1 29 ? 31.281 -0.511 13.539 1 93.44 29 ASN B N 1
ATOM 2673 C CA . ASN B 1 29 ? 31.828 -1.757 13.023 1 93.44 29 ASN B CA 1
ATOM 2674 C C . ASN B 1 29 ? 30.844 -2.914 13.18 1 93.44 29 ASN B C 1
ATOM 2676 O O . ASN B 1 29 ? 31.219 -3.988 13.656 1 93.44 29 ASN B O 1
ATOM 2680 N N . ARG B 1 30 ? 29.641 -2.582 12.867 1 91.19 30 ARG B N 1
ATOM 2681 C CA . ARG B 1 30 ? 28.578 -3.574 12.906 1 91.19 30 ARG B CA 1
ATOM 2682 C C . ARG B 1 30 ? 27.859 -3.648 11.562 1 91.19 30 ARG B C 1
ATOM 2684 O O . ARG B 1 30 ? 27.766 -2.65 10.844 1 91.19 30 ARG B O 1
ATOM 2691 N N . PRO B 1 31 ? 27.438 -4.801 11.258 1 88 31 PRO B N 1
ATOM 2692 C CA . PRO B 1 31 ? 26.625 -4.883 10.031 1 88 31 PRO B CA 1
ATOM 2693 C C . PRO B 1 31 ? 25.297 -4.141 10.156 1 88 31 PRO B C 1
ATOM 2695 O O . PRO B 1 31 ? 24.656 -4.164 11.211 1 88 31 PRO B O 1
ATOM 2698 N N . PRO B 1 32 ? 24.969 -3.514 9.156 1 86.56 32 PRO B N 1
ATOM 2699 C CA . PRO B 1 32 ? 23.688 -2.797 9.211 1 86.56 32 PRO B CA 1
ATOM 2700 C C . PRO B 1 32 ? 22.5 -3.73 9.398 1 86.56 32 PRO B C 1
ATOM 2702 O O . PRO B 1 32 ? 22.5 -4.855 8.891 1 86.56 32 PRO B O 1
ATOM 2705 N N . PRO B 1 33 ? 21.547 -3.25 10.047 1 88.75 33 PRO B N 1
ATOM 2706 C CA . PRO B 1 33 ? 20.344 -4.055 10.242 1 88.75 33 PRO B CA 1
ATOM 2707 C C . PRO B 1 33 ? 19.453 -4.082 9.008 1 88.75 33 PRO B C 1
ATOM 2709 O O . PRO B 1 33 ? 19.594 -3.242 8.117 1 88.75 33 PRO B O 1
ATOM 2712 N N . SER B 1 34 ? 18.531 -5.086 9.008 1 90.75 34 SER B N 1
ATOM 2713 C CA . SER B 1 34 ? 17.438 -5.055 8.039 1 90.75 34 SER B CA 1
ATOM 2714 C C . SER B 1 34 ? 16.438 -3.971 8.391 1 90.75 34 SER B C 1
ATOM 2716 O O . SER B 1 34 ? 16.125 -3.756 9.562 1 90.75 34 SER B O 1
ATOM 2718 N N . LEU B 1 35 ? 16 -3.277 7.391 1 93.38 35 LEU B N 1
ATOM 2719 C CA . LEU B 1 35 ? 15.102 -2.154 7.617 1 93.38 35 LEU B CA 1
ATOM 2720 C C . LEU B 1 35 ? 13.742 -2.416 6.984 1 93.38 35 LEU B C 1
ATOM 2722 O O . LEU B 1 35 ? 13.656 -2.973 5.887 1 93.38 35 LEU B O 1
ATOM 2726 N N . GLN B 1 36 ? 12.742 -2.1 7.703 1 96.25 36 GLN B N 1
ATOM 2727 C CA . GLN B 1 36 ? 11.375 -2.064 7.18 1 96.25 36 GLN B CA 1
ATOM 2728 C C . GLN B 1 36 ? 10.789 -0.658 7.266 1 96.25 36 GLN B C 1
ATOM 2730 O O . GLN B 1 36 ? 10.695 -0.085 8.352 1 96.25 36 GLN B O 1
ATOM 2735 N N . ALA B 1 37 ? 10.453 -0.126 6.152 1 97.06 37 ALA B N 1
ATOM 2736 C CA . ALA B 1 37 ? 9.891 1.222 6.102 1 97.06 37 ALA B CA 1
ATOM 2737 C C . ALA B 1 37 ? 8.414 1.188 5.703 1 97.06 37 ALA B C 1
ATOM 2739 O O . ALA B 1 37 ? 8.016 0.407 4.84 1 97.06 37 ALA B O 1
ATOM 2740 N N . PHE B 1 38 ? 7.617 1.98 6.348 1 98.31 38 PHE B N 1
ATOM 2741 C CA . PHE B 1 38 ? 6.203 2.123 6.035 1 98.31 38 PHE B CA 1
ATOM 2742 C C . PHE B 1 38 ? 5.906 3.51 5.477 1 98.31 38 PHE B C 1
ATOM 2744 O O . PHE B 1 38 ? 6.27 4.52 6.082 1 98.31 38 PHE B O 1
ATOM 2751 N N . LEU B 1 39 ? 5.348 3.51 4.348 1 98.38 39 LEU B N 1
ATOM 2752 C CA . LEU B 1 39 ? 4.832 4.746 3.773 1 98.38 39 LEU B CA 1
ATOM 2753 C C . LEU B 1 39 ? 3.348 4.91 4.082 1 98.38 39 LEU B C 1
ATOM 2755 O O . LEU B 1 39 ? 2.523 4.113 3.635 1 98.38 39 LEU B O 1
ATOM 2759 N N . ASN B 1 40 ? 3.037 5.957 4.762 1 98.5 40 ASN B N 1
ATOM 2760 C CA . ASN B 1 40 ? 1.664 6.121 5.23 1 98.5 40 ASN B CA 1
ATOM 2761 C C . ASN B 1 40 ? 0.993 7.328 4.582 1 98.5 40 ASN B C 1
ATOM 2763 O O . ASN B 1 40 ? 1.613 8.383 4.434 1 98.5 40 ASN B O 1
ATOM 2767 N N . ASP B 1 41 ? -0.209 7.164 4.25 1 97.62 41 ASP B N 1
ATOM 2768 C CA . ASP B 1 41 ? -1.132 8.219 3.85 1 97.62 41 ASP B CA 1
ATOM 2769 C C . ASP B 1 41 ? -2.58 7.738 3.91 1 97.62 41 ASP B C 1
ATOM 2771 O O . ASP B 1 41 ? -2.842 6.598 4.289 1 97.62 41 ASP B O 1
ATOM 2775 N N . LEU B 1 42 ? -3.471 8.641 3.623 1 95.94 42 LEU B N 1
ATOM 2776 C CA . LEU B 1 42 ? -4.883 8.281 3.605 1 95.94 42 LEU B CA 1
ATOM 2777 C C . LEU B 1 42 ? -5.156 7.195 2.564 1 95.94 42 LEU B C 1
ATOM 2779 O O . LEU B 1 42 ? -4.453 7.109 1.555 1 95.94 42 LEU B O 1
ATOM 2783 N N . PRO B 1 43 ? -6.23 6.375 2.746 1 96.12 43 PRO B N 1
ATOM 2784 C CA . PRO B 1 43 ? -6.547 5.281 1.823 1 96.12 43 PRO B CA 1
ATOM 2785 C C . PRO B 1 43 ? -6.812 5.766 0.4 1 96.12 43 PRO B C 1
ATOM 2787 O O . PRO B 1 43 ? -6.586 5.027 -0.561 1 96.12 43 PRO B O 1
ATOM 2790 N N . ARG B 1 44 ? -7.172 6.961 0.219 1 92.94 44 ARG B N 1
ATOM 2791 C CA . ARG B 1 44 ? -7.516 7.496 -1.094 1 92.94 44 ARG B CA 1
ATOM 2792 C C . ARG B 1 44 ? -6.27 7.98 -1.831 1 92.94 44 ARG B C 1
ATOM 2794 O O . ARG B 1 44 ? -6.344 8.359 -3.002 1 92.94 44 ARG B O 1
ATOM 2801 N N . ASN B 1 45 ? -5.168 7.992 -1.104 1 93.94 45 ASN B N 1
ATOM 2802 C CA . ASN B 1 45 ? -3.916 8.367 -1.749 1 93.94 45 ASN B CA 1
ATOM 2803 C C . ASN B 1 45 ? -3.588 7.445 -2.918 1 93.94 45 ASN B C 1
ATOM 2805 O O . ASN B 1 45 ? -4.109 6.332 -3 1 93.94 45 ASN B O 1
ATOM 2809 N N . ASP B 1 46 ? -2.771 7.949 -3.809 1 94.75 46 ASP B N 1
ATOM 2810 C CA . ASP B 1 46 ? -2.328 7.137 -4.938 1 94.75 46 ASP B CA 1
ATOM 2811 C C . ASP B 1 46 ? -1.071 6.344 -4.586 1 94.75 46 ASP B C 1
ATOM 2813 O O . ASP B 1 46 ? 0.033 6.703 -4.996 1 94.75 46 ASP B O 1
ATOM 2817 N N . PHE B 1 47 ? -1.153 5.223 -4.047 1 97.19 47 PHE B N 1
ATOM 2818 C CA . PHE B 1 47 ? -0.037 4.367 -3.664 1 97.19 47 PHE B CA 1
ATOM 2819 C C . PHE B 1 47 ? 0.57 3.691 -4.887 1 97.19 47 PHE B C 1
ATOM 2821 O O . PHE B 1 47 ? 1.755 3.352 -4.891 1 97.19 47 PHE B O 1
ATOM 2828 N N . ASN B 1 48 ? -0.239 3.5 -5.902 1 97.06 48 ASN B N 1
ATOM 2829 C CA . ASN B 1 48 ? 0.255 2.836 -7.105 1 97.06 48 ASN B CA 1
ATOM 2830 C C . ASN B 1 48 ? 1.471 3.557 -7.684 1 97.06 48 ASN B C 1
ATOM 2832 O O . ASN B 1 48 ? 2.441 2.914 -8.086 1 97.06 48 ASN B O 1
ATOM 2836 N N . THR B 1 49 ? 1.414 4.844 -7.672 1 96.38 49 THR B N 1
ATOM 2837 C CA . THR B 1 49 ? 2.494 5.641 -8.242 1 96.38 49 THR B CA 1
ATOM 2838 C C . THR B 1 49 ? 3.799 5.402 -7.484 1 96.38 49 THR B C 1
ATOM 2840 O O . THR B 1 49 ? 4.84 5.156 -8.094 1 96.38 49 THR B O 1
ATOM 2843 N N . VAL B 1 50 ? 3.723 5.441 -6.223 1 96.19 50 VAL B N 1
ATOM 2844 C CA . VAL B 1 50 ? 4.93 5.258 -5.422 1 96.19 50 VAL B CA 1
ATOM 2845 C C . VAL B 1 50 ? 5.418 3.816 -5.555 1 96.19 50 VAL B C 1
ATOM 2847 O O . VAL B 1 50 ? 6.621 3.57 -5.672 1 96.19 50 VAL B O 1
ATOM 2850 N N . PHE B 1 51 ? 4.562 2.857 -5.551 1 97.19 51 PHE B N 1
ATOM 2851 C CA . PHE B 1 51 ? 4.941 1.45 -5.613 1 97.19 51 PHE B CA 1
ATOM 2852 C C . PHE B 1 51 ? 5.605 1.126 -6.945 1 97.19 51 PHE B C 1
ATOM 2854 O O . PHE B 1 51 ? 6.543 0.327 -6.996 1 97.19 51 PHE B O 1
ATOM 2861 N N . ARG B 1 52 ? 5.168 1.73 -7.969 1 96.5 52 ARG B N 1
ATOM 2862 C CA . ARG B 1 52 ? 5.75 1.504 -9.289 1 96.5 52 ARG B CA 1
ATOM 2863 C C . ARG B 1 52 ? 7.184 2.018 -9.352 1 96.5 52 ARG B C 1
ATOM 2865 O O . ARG B 1 52 ? 7.961 1.598 -10.211 1 96.5 52 ARG B O 1
ATOM 2872 N N . SER B 1 53 ? 7.52 2.865 -8.477 1 96.12 53 SER B N 1
ATOM 2873 C CA . SER B 1 53 ? 8.867 3.426 -8.461 1 96.12 53 SER B CA 1
ATOM 2874 C C . SER B 1 53 ? 9.812 2.572 -7.621 1 96.12 53 SER B C 1
ATOM 2876 O O . SER B 1 53 ? 11.031 2.756 -7.668 1 96.12 53 SER B O 1
ATOM 2878 N N . LEU B 1 54 ? 9.328 1.661 -6.914 1 96 54 LEU B N 1
ATOM 2879 C CA . LEU B 1 54 ? 10.117 0.932 -5.922 1 96 54 LEU B CA 1
ATOM 2880 C C . LEU B 1 54 ? 11.18 0.075 -6.598 1 96 54 LEU B C 1
ATOM 2882 O O . LEU B 1 54 ? 12.32 0.018 -6.133 1 96 54 LEU B O 1
ATOM 2886 N N . PRO B 1 55 ? 10.867 -0.63 -7.695 1 94.44 55 PRO B N 1
ATOM 2887 C CA . PRO B 1 55 ? 11.93 -1.418 -8.328 1 94.44 55 PRO B CA 1
ATOM 2888 C C . PRO B 1 55 ? 13.148 -0.576 -8.703 1 94.44 55 PRO B C 1
ATOM 2890 O O . PRO B 1 55 ? 14.281 -0.994 -8.469 1 94.44 55 PRO B O 1
ATOM 2893 N N . GLY B 1 56 ? 12.852 0.551 -9.266 1 93.12 56 GLY B N 1
ATOM 2894 C CA . GLY B 1 56 ? 13.953 1.459 -9.57 1 93.12 56 GLY B CA 1
ATOM 2895 C C . GLY B 1 56 ? 14.688 1.938 -8.336 1 93.12 56 GLY B C 1
ATOM 2896 O O . GLY B 1 56 ? 15.914 2.049 -8.344 1 93.12 56 GLY B O 1
ATOM 2897 N N . PHE B 1 57 ? 14.016 2.197 -7.32 1 94.31 57 PHE B N 1
ATOM 2898 C CA . PHE B 1 57 ? 14.602 2.627 -6.055 1 94.31 57 PHE B CA 1
ATOM 2899 C C . PHE B 1 57 ? 15.523 1.556 -5.488 1 94.31 57 PHE B C 1
ATOM 2901 O O . PHE B 1 57 ? 16.641 1.854 -5.066 1 94.31 57 PHE B O 1
ATOM 2908 N N . TYR B 1 58 ? 15.078 0.308 -5.5 1 92.19 58 TYR B N 1
ATOM 2909 C CA . TYR B 1 58 ? 15.875 -0.799 -4.977 1 92.19 58 TYR B CA 1
ATOM 2910 C C . TYR B 1 58 ? 17.141 -1.002 -5.801 1 92.19 58 TYR B C 1
ATOM 2912 O O . TYR B 1 58 ? 18.203 -1.307 -5.254 1 92.19 58 TYR B O 1
ATOM 2920 N N . LYS B 1 59 ? 16.984 -0.898 -7.066 1 91.25 59 LYS B N 1
ATOM 2921 C CA . LYS B 1 59 ? 18.141 -1.033 -7.941 1 91.25 59 LYS B CA 1
ATOM 2922 C C . LYS B 1 59 ? 19.203 0.01 -7.605 1 91.25 59 LYS B C 1
ATOM 2924 O O . LYS B 1 59 ? 20.406 -0.308 -7.535 1 91.25 59 LYS B O 1
ATOM 2929 N N . LYS B 1 60 ? 18.766 1.139 -7.402 1 89.44 60 LYS B N 1
ATOM 2930 C CA . LYS B 1 60 ? 19.688 2.219 -7.047 1 89.44 60 LYS B CA 1
ATOM 2931 C C . LYS B 1 60 ? 20.344 1.966 -5.688 1 89.44 60 LYS B C 1
ATOM 2933 O O . LYS B 1 60 ? 21.531 2.232 -5.508 1 89.44 60 LYS B O 1
ATOM 2938 N N . LEU B 1 61 ? 19.578 1.531 -4.801 1 86.88 61 LEU B N 1
ATOM 2939 C CA . LEU B 1 61 ? 20.094 1.229 -3.469 1 86.88 61 LEU B CA 1
ATOM 2940 C C . LEU B 1 61 ? 21.156 0.148 -3.531 1 86.88 61 LEU B C 1
ATOM 2942 O O . LEU B 1 61 ? 22.172 0.224 -2.818 1 86.88 61 LEU B O 1
ATOM 2946 N N . ASP B 1 62 ? 20.969 -0.833 -4.324 1 83.94 62 ASP B N 1
ATOM 2947 C CA . ASP B 1 62 ? 21.906 -1.946 -4.465 1 83.94 62 ASP B CA 1
ATOM 2948 C C . ASP B 1 62 ? 23.188 -1.498 -5.148 1 83.94 62 ASP B C 1
ATOM 2950 O O . ASP B 1 62 ? 24.281 -1.984 -4.816 1 83.94 62 ASP B O 1
ATOM 2954 N N . GLU B 1 63 ? 23.078 -0.741 -6.105 1 83.19 63 GLU B N 1
ATOM 2955 C CA . GLU B 1 63 ? 24.25 -0.256 -6.852 1 83.19 63 GLU B CA 1
ATOM 2956 C C . GLU B 1 63 ? 25.109 0.649 -5.984 1 83.19 63 GLU B C 1
ATOM 2958 O O . GLU B 1 63 ? 26.344 0.616 -6.086 1 83.19 63 GLU B O 1
ATOM 2963 N N . GLU B 1 64 ? 24.531 1.423 -5.316 1 74.62 64 GLU B N 1
ATOM 2964 C CA . GLU B 1 64 ? 25.25 2.379 -4.492 1 74.62 64 GLU B CA 1
ATOM 2965 C C . GLU B 1 64 ? 26 1.679 -3.355 1 74.62 64 GLU B C 1
ATOM 2967 O O . GLU B 1 64 ? 27.031 2.15 -2.902 1 74.62 64 GLU B O 1
ATOM 2972 N N . HIS B 1 65 ? 25.484 0.549 -2.953 1 65.44 65 HIS B N 1
ATOM 2973 C CA . HIS B 1 65 ? 26.062 0.001 -1.733 1 65.44 65 HIS B CA 1
ATOM 2974 C C . HIS B 1 65 ? 26.578 -1.414 -1.959 1 65.44 65 HIS B C 1
ATOM 2976 O O . HIS B 1 65 ? 26.922 -2.117 -1.002 1 65.44 65 HIS B O 1
ATOM 2982 N N . GLU B 1 66 ? 27.359 -1.714 -2.912 1 57.47 66 GLU B N 1
ATOM 2983 C CA . GLU B 1 66 ? 27.969 -3.004 -3.211 1 57.47 66 GLU B CA 1
ATOM 2984 C C . GLU B 1 66 ? 27.266 -4.137 -2.469 1 57.47 66 GLU B C 1
ATOM 2986 O O . GLU B 1 66 ? 27.891 -4.844 -1.672 1 57.47 66 GLU B O 1
ATOM 2991 N N . LYS B 1 67 ? 26.125 -4.484 -2.568 1 56.09 67 LYS B N 1
ATOM 2992 C CA . LYS B 1 67 ? 25.297 -5.598 -2.123 1 56.09 67 LYS B CA 1
ATOM 2993 C C . LYS B 1 67 ? 25.516 -5.887 -0.641 1 56.09 67 LYS B C 1
ATOM 2995 O O . LYS B 1 67 ? 24.984 -6.863 -0.108 1 56.09 67 LYS B O 1
ATOM 3000 N N . LYS B 1 68 ? 26.531 -5.227 0.007 1 53.41 68 LYS B N 1
ATOM 3001 C CA . LYS B 1 68 ? 26.922 -5.469 1.39 1 53.41 68 LYS B CA 1
ATOM 3002 C C . LYS B 1 68 ? 25.891 -4.91 2.365 1 53.41 68 LYS B C 1
ATOM 3004 O O . LYS B 1 68 ? 26.15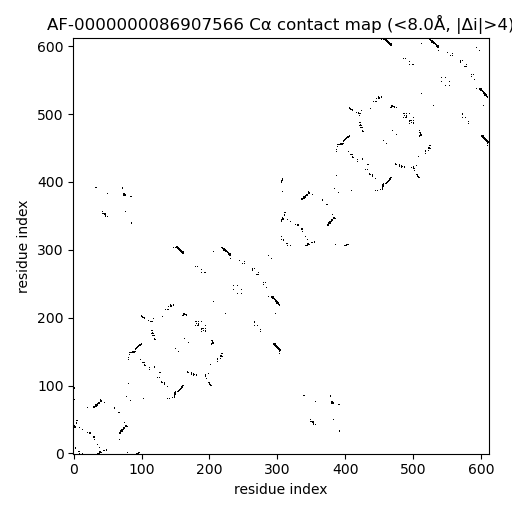6 -4.809 3.566 1 53.41 68 LYS B O 1
ATOM 3009 N N . PHE B 1 69 ? 24.828 -4.398 1.853 1 58.16 69 PHE B N 1
ATOM 3010 C CA . PHE B 1 69 ? 23.906 -3.635 2.695 1 58.16 69 PHE B CA 1
ATOM 3011 C C . PHE B 1 69 ? 22.719 -4.484 3.105 1 58.16 69 PHE B C 1
ATOM 3013 O O . PHE B 1 69 ? 22.375 -5.453 2.428 1 58.16 69 PHE B O 1
ATOM 3020 N N . GLY B 1 70 ? 22.328 -4.219 4.426 1 63.31 70 GLY B N 1
ATOM 3021 C CA . GLY B 1 70 ? 21.141 -4.836 4.969 1 63.31 70 GLY B CA 1
ATOM 3022 C C . GLY B 1 70 ? 19.922 -4.688 4.07 1 63.31 70 GLY B C 1
ATOM 3023 O O . GLY B 1 70 ? 19.859 -3.756 3.266 1 63.31 70 GLY B O 1
ATOM 3024 N N . SER B 1 71 ? 19.109 -5.602 4.02 1 84.69 71 SER B N 1
ATOM 3025 C CA . SER B 1 71 ? 17.875 -5.637 3.221 1 84.69 71 SER B CA 1
ATOM 3026 C C . SER B 1 71 ? 16.906 -4.562 3.67 1 84.69 71 SER B C 1
ATOM 3028 O O . SER B 1 71 ? 16.906 -4.148 4.832 1 84.69 71 SER B O 1
ATOM 3030 N N . CYS B 1 72 ? 16.328 -3.822 2.752 1 91.88 72 CYS B N 1
ATOM 3031 C CA . CYS B 1 72 ? 15.281 -2.846 3.01 1 91.88 72 CYS B CA 1
ATOM 3032 C C . CYS B 1 72 ? 13.961 -3.295 2.396 1 91.88 72 CYS B C 1
ATOM 3034 O O . CYS B 1 72 ? 13.914 -3.711 1.237 1 91.88 72 CYS B O 1
ATOM 3036 N N . PHE B 1 73 ? 12.945 -3.268 3.213 1 96.12 73 PHE B N 1
ATOM 3037 C CA . PHE B 1 73 ? 11.602 -3.652 2.777 1 96.12 73 PHE B CA 1
ATOM 3038 C C . PHE B 1 73 ? 10.625 -2.5 2.955 1 96.12 73 PHE B C 1
ATOM 3040 O O . PHE B 1 73 ? 10.43 -2.01 4.07 1 96.12 73 PHE B O 1
ATOM 3047 N N . ILE B 1 74 ? 9.969 -2.078 1.876 1 97.25 74 ILE B N 1
ATOM 3048 C CA . ILE B 1 74 ? 9.086 -0.918 1.941 1 97.25 74 ILE B CA 1
ATOM 3049 C C . ILE B 1 74 ? 7.637 -1.363 1.769 1 97.25 74 ILE B C 1
ATOM 3051 O O . ILE B 1 74 ? 7.309 -2.068 0.812 1 97.25 74 ILE B O 1
ATOM 3055 N N . ALA B 1 75 ? 6.801 -0.948 2.695 1 98.12 75 ALA B N 1
ATOM 3056 C CA . ALA B 1 75 ? 5.375 -1.266 2.68 1 98.12 75 ALA B CA 1
ATOM 3057 C C . ALA B 1 75 ? 4.531 0.005 2.684 1 98.12 75 ALA B C 1
ATOM 3059 O O . ALA B 1 75 ? 5.02 1.082 3.035 1 98.12 75 ALA B O 1
ATOM 3060 N N . GLY B 1 76 ? 3.342 -0.107 2.164 1 98.06 76 GLY B N 1
ATOM 3061 C CA . GLY B 1 76 ? 2.367 0.966 2.273 1 98.06 76 GLY B CA 1
ATOM 3062 C C . GLY B 1 76 ? 1.414 0.79 3.441 1 98.06 76 GLY B C 1
ATOM 3063 O O . GLY B 1 76 ? 0.944 -0.319 3.705 1 98.06 76 GLY B O 1
ATOM 3064 N N . MET B 1 77 ? 1.142 1.849 4.152 1 98.31 77 MET B N 1
ATOM 3065 C CA . MET B 1 77 ? 0.234 1.82 5.297 1 98.31 77 MET B CA 1
ATOM 3066 C C . MET B 1 77 ? -0.896 2.83 5.121 1 98.31 77 MET B C 1
ATOM 3068 O O . MET B 1 77 ? -0.79 3.973 5.57 1 98.31 77 MET B O 1
ATOM 3072 N N . PRO B 1 78 ? -2.004 2.363 4.543 1 97.94 78 PRO B N 1
ATOM 3073 C CA . PRO B 1 78 ? -3.141 3.27 4.375 1 97.94 78 PRO B CA 1
ATOM 3074 C C . PRO B 1 78 ? -3.885 3.531 5.68 1 97.94 78 PRO B C 1
ATOM 3076 O O . PRO B 1 78 ? -4.176 2.594 6.43 1 97.94 78 PRO B O 1
ATOM 3079 N N . GLY B 1 79 ? -4.129 4.766 5.938 1 97.12 79 GLY B N 1
ATOM 3080 C CA . GLY B 1 79 ? -4.871 5.148 7.129 1 97.12 79 GLY B CA 1
ATOM 3081 C C . GLY B 1 79 ? -4.555 6.551 7.605 1 97.12 79 GLY B C 1
ATOM 3082 O O . GLY B 1 79 ? -3.506 7.105 7.273 1 97.12 79 GLY B O 1
ATOM 3083 N N . SER B 1 80 ? -5.43 7.078 8.367 1 96.62 80 SER B N 1
ATOM 3084 C CA . SER B 1 80 ? -5.18 8.383 8.969 1 96.62 80 SER B CA 1
ATOM 3085 C C . SER B 1 80 ? -4.207 8.281 10.141 1 96.62 80 SER B C 1
ATOM 3087 O O . SER B 1 80 ? -4.355 7.414 11 1 96.62 80 SER B O 1
ATOM 3089 N N . PHE B 1 81 ? -3.23 9.156 10.156 1 97.19 81 PHE B N 1
ATOM 3090 C CA . PHE B 1 81 ? -2.285 9.102 11.266 1 97.19 81 PHE B CA 1
ATOM 3091 C C . PHE B 1 81 ? -2.863 9.766 12.508 1 97.19 81 PHE B C 1
ATOM 3093 O O . PHE B 1 81 ? -2.229 9.781 13.562 1 97.19 81 PHE B O 1
ATOM 3100 N N . TYR B 1 82 ? -4.086 10.305 12.391 1 96.88 82 TYR B N 1
ATOM 3101 C CA . TYR B 1 82 ? -4.82 10.719 13.578 1 96.88 82 TYR B CA 1
ATOM 3102 C C . TYR B 1 82 ? -5.562 9.539 14.195 1 96.88 82 TYR B C 1
ATOM 3104 O O . TYR B 1 82 ? -6.766 9.625 14.469 1 96.88 82 TYR B O 1
ATOM 3112 N N . GLY B 1 83 ? -4.941 8.516 14.43 1 94.69 83 GLY B N 1
ATOM 3113 C CA . GLY B 1 83 ? -5.336 7.246 15.008 1 94.69 83 GLY B CA 1
ATOM 3114 C C . GLY B 1 83 ? -4.23 6.203 14.969 1 94.69 83 GLY B C 1
ATOM 3115 O O . GLY B 1 83 ? -3.113 6.496 14.547 1 94.69 83 GLY B O 1
ATOM 3116 N N . ARG B 1 84 ? -4.594 5.031 15.367 1 95.31 84 ARG B N 1
ATOM 3117 C CA . ARG B 1 84 ? -3.629 3.938 15.406 1 95.31 84 ARG B CA 1
ATOM 3118 C C . ARG B 1 84 ? -3.367 3.389 14.008 1 95.31 84 ARG B C 1
ATOM 3120 O O . ARG B 1 84 ? -4.293 3.25 13.211 1 95.31 84 ARG B O 1
ATOM 3127 N N . LEU B 1 85 ? -2.107 3.066 13.75 1 97.25 85 LEU B N 1
ATOM 3128 C CA . LEU B 1 85 ? -1.729 2.551 12.438 1 97.25 85 LEU B CA 1
ATOM 3129 C C . LEU B 1 85 ? -0.905 1.274 12.57 1 97.25 85 LEU B C 1
ATOM 3131 O O . LEU B 1 85 ? -0.828 0.479 11.633 1 97.25 85 LEU B O 1
ATOM 3135 N N . PHE B 1 86 ? -0.252 1.123 13.727 1 97.38 86 PHE B N 1
ATOM 3136 C CA . PHE B 1 86 ? 0.706 0.038 13.906 1 97.38 86 PHE B CA 1
ATOM 3137 C C . PHE B 1 86 ? 0.492 -0.656 15.242 1 97.38 86 PHE B C 1
ATOM 3139 O O . PHE B 1 86 ? -0.127 -0.093 16.156 1 97.38 86 PHE B O 1
ATOM 3146 N N . PRO B 1 87 ? 0.99 -1.893 15.367 1 95.88 87 PRO B N 1
ATOM 3147 C CA . PRO B 1 87 ? 0.95 -2.561 16.672 1 95.88 87 PRO B CA 1
ATOM 3148 C C . PRO B 1 87 ? 1.759 -1.824 17.734 1 95.88 87 PRO B C 1
ATOM 3150 O O . PRO B 1 87 ? 2.596 -0.98 17.406 1 95.88 87 PRO B O 1
ATOM 3153 N N . ASN B 1 88 ? 1.474 -2.18 18.938 1 95.88 88 ASN B N 1
ATOM 3154 C CA . ASN B 1 88 ? 2.215 -1.578 20.047 1 95.88 88 ASN B CA 1
ATOM 3155 C C . ASN B 1 88 ? 3.707 -1.889 19.953 1 95.88 88 ASN B C 1
ATOM 3157 O O . ASN B 1 88 ? 4.094 -3.004 19.594 1 95.88 88 ASN B O 1
ATOM 3161 N N . ASN B 1 89 ? 4.5 -0.874 20.188 1 96.38 89 ASN B N 1
ATOM 3162 C CA . ASN B 1 89 ? 5.945 -1.028 20.328 1 96.38 89 ASN B CA 1
ATOM 3163 C C . ASN B 1 89 ? 6.562 -1.701 19.109 1 96.38 89 ASN B C 1
ATOM 3165 O O . ASN B 1 89 ? 7.352 -2.637 19.234 1 96.38 89 ASN B O 1
ATOM 3169 N N . SER B 1 90 ? 6.203 -1.254 17.953 1 96.12 90 SER B N 1
ATOM 3170 C CA . SER B 1 90 ? 6.66 -1.912 16.734 1 96.12 90 SER B CA 1
ATOM 3171 C C . SER B 1 90 ? 7.531 -0.982 15.898 1 96.12 90 SER B C 1
ATOM 3173 O O . SER B 1 90 ? 8.242 -1.434 15 1 96.12 90 SER B O 1
ATOM 3175 N N . LEU B 1 91 ? 7.535 0.292 16.188 1 97.56 91 LEU B N 1
ATOM 3176 C CA . LEU B 1 91 ? 8.289 1.268 15.406 1 97.56 91 LEU B CA 1
ATOM 3177 C C . LEU B 1 91 ? 9.516 1.752 16.172 1 97.56 91 LEU B C 1
ATOM 3179 O O . LEU B 1 91 ? 9.453 1.967 17.391 1 97.56 91 LEU B O 1
ATOM 3183 N N . HIS B 1 92 ? 10.586 1.91 15.469 1 97.44 92 HIS B N 1
ATOM 3184 C CA . HIS B 1 92 ? 11.797 2.457 16.078 1 97.44 92 HIS B CA 1
ATOM 3185 C C . HIS B 1 92 ? 11.93 3.949 15.789 1 97.44 92 HIS B C 1
ATOM 3187 O O . HIS B 1 92 ? 12.547 4.68 16.562 1 97.44 92 HIS B O 1
ATOM 3193 N N . PHE B 1 93 ? 11.383 4.371 14.672 1 98.12 93 PHE B N 1
ATOM 3194 C CA . PHE B 1 93 ? 11.555 5.746 14.211 1 98.12 93 PHE B CA 1
ATOM 3195 C C . PHE B 1 93 ? 10.359 6.195 13.391 1 98.12 93 PHE B C 1
ATOM 3197 O O . PHE B 1 93 ? 9.828 5.43 12.586 1 98.12 93 PHE B O 1
ATOM 3204 N N . VAL B 1 94 ? 9.898 7.422 13.641 1 98.56 94 VAL B N 1
ATOM 3205 C CA . VAL B 1 94 ? 8.781 7.992 12.898 1 98.56 94 VAL B CA 1
ATOM 3206 C C . VAL B 1 94 ? 9.203 9.32 12.266 1 98.56 94 VAL B C 1
ATOM 3208 O O . VAL B 1 94 ? 9.82 10.156 12.922 1 98.56 94 VAL B O 1
ATOM 3211 N N . HIS B 1 95 ? 8.906 9.477 11.023 1 98.38 95 HIS B N 1
ATOM 3212 C CA . HIS B 1 95 ? 9.141 10.711 10.297 1 98.38 95 HIS B CA 1
ATOM 3213 C C . HIS B 1 95 ? 7.852 11.258 9.695 1 98.38 95 HIS B C 1
ATOM 3215 O O . HIS B 1 95 ? 7 10.484 9.242 1 98.38 95 HIS B O 1
ATOM 3221 N N . SER B 1 96 ? 7.629 12.484 9.727 1 98.19 96 SER B N 1
ATOM 3222 C CA . SER B 1 96 ? 6.547 13.18 9.031 1 98.19 96 SER B CA 1
ATOM 3223 C C . SER B 1 96 ? 6.973 14.578 8.594 1 98.19 96 SER B C 1
ATOM 3225 O O . SER B 1 96 ? 7.523 15.336 9.391 1 98.19 96 SER B O 1
ATOM 3227 N N . SER B 1 97 ? 6.754 14.836 7.371 1 96.38 97 SER B N 1
ATOM 3228 C CA . SER B 1 97 ? 7.102 16.156 6.859 1 96.38 97 SER B CA 1
ATOM 3229 C C . SER B 1 97 ? 5.949 16.766 6.074 1 96.38 97 SER B C 1
ATOM 3231 O O . SER B 1 97 ? 5.441 16.156 5.129 1 96.38 97 SER B O 1
ATOM 3233 N N . TYR B 1 98 ? 5.551 17.969 6.52 1 93.88 98 TYR B N 1
ATOM 3234 C CA . TYR B 1 98 ? 4.555 18.781 5.836 1 93.88 98 TYR B CA 1
ATOM 3235 C C . TYR B 1 98 ? 3.232 18.047 5.703 1 93.88 98 TYR B C 1
ATOM 3237 O O . TYR B 1 98 ? 2.641 18 4.621 1 93.88 98 TYR B O 1
ATOM 3245 N N . ALA B 1 99 ? 2.885 17.391 6.75 1 95.81 99 ALA B N 1
ATOM 3246 C CA . ALA B 1 99 ? 1.612 16.672 6.762 1 95.81 99 ALA B CA 1
ATOM 3247 C C . ALA B 1 99 ? 0.781 17.047 7.988 1 95.81 99 ALA B C 1
ATOM 3249 O O . ALA B 1 99 ? -0.442 17.188 7.898 1 95.81 99 ALA B O 1
ATOM 3250 N N . LEU B 1 100 ? 1.347 17.359 9.047 1 96.88 100 LEU B N 1
ATOM 3251 C CA . LEU B 1 100 ? 0.692 17.5 10.344 1 96.88 100 LEU B CA 1
ATOM 3252 C C . LEU B 1 100 ? -0.137 18.781 10.391 1 96.88 100 LEU B C 1
ATOM 3254 O O . LEU B 1 100 ? -1.013 18.922 11.25 1 96.88 100 LEU B O 1
ATOM 3258 N N . HIS B 1 101 ? 0.132 19.719 9.523 1 95.19 101 HIS B N 1
ATOM 3259 C CA . HIS B 1 101 ? -0.636 20.969 9.516 1 95.19 101 HIS B CA 1
ATOM 3260 C C . HIS B 1 101 ? -2.021 20.75 8.914 1 95.19 101 HIS B C 1
ATOM 3262 O O . HIS B 1 101 ? -2.898 21.609 9.047 1 95.19 101 HIS B O 1
ATOM 3268 N N . TRP B 1 102 ? -2.215 19.656 8.289 1 94.69 102 TRP B N 1
ATOM 3269 C CA . TRP B 1 102 ? -3.555 19.281 7.844 1 94.69 102 TRP B CA 1
ATOM 3270 C C . TRP B 1 102 ? -4.352 18.656 8.984 1 94.69 102 TRP B C 1
ATOM 3272 O O . TRP B 1 102 ? -4.086 17.516 9.391 1 94.69 102 TRP B O 1
ATOM 3282 N N . ILE B 1 103 ? -5.34 19.312 9.406 1 94.12 103 ILE B N 1
ATOM 3283 C CA . ILE B 1 103 ? -6.141 18.797 10.516 1 94.12 103 ILE B CA 1
ATOM 3284 C C . ILE B 1 103 ? -7.25 17.906 9.984 1 94.12 103 ILE B C 1
ATOM 3286 O O . ILE B 1 103 ? -7.578 17.953 8.797 1 94.12 103 ILE B O 1
ATOM 3290 N N . SER B 1 104 ? -7.77 17 10.812 1 91 104 SER B N 1
ATOM 3291 C CA . SER B 1 104 ? -8.648 15.914 10.391 1 91 104 SER B CA 1
ATOM 3292 C C . SER B 1 104 ? -10 16.438 9.93 1 91 104 SER B C 1
ATOM 3294 O O . SER B 1 104 ? -10.625 15.875 9.023 1 91 104 SER B O 1
ATOM 3296 N N . GLU B 1 105 ? -10.484 17.422 10.562 1 84.19 105 GLU B N 1
ATOM 3297 C CA . GLU B 1 105 ? -11.773 18.016 10.219 1 84.19 105 GLU B CA 1
ATOM 3298 C C . GLU B 1 105 ? -11.891 19.438 10.773 1 84.19 105 GLU B C 1
ATOM 3300 O O . GLU B 1 105 ? -11.055 19.875 11.578 1 84.19 105 GLU B O 1
ATOM 3305 N N . VAL B 1 106 ? -12.75 20.125 10.07 1 75.69 106 VAL B N 1
ATOM 3306 C CA . VAL B 1 106 ? -13.094 21.438 10.633 1 75.69 106 VAL B CA 1
ATOM 3307 C C . VAL B 1 106 ? -14.578 21.469 10.977 1 75.69 106 VAL B C 1
ATOM 3309 O O . VAL B 1 106 ? -15.43 21.25 10.109 1 75.69 106 VAL B O 1
ATOM 3312 N N . THR B 1 107 ? -14.852 21.438 12.242 1 67.38 107 THR B N 1
ATOM 3313 C CA . THR B 1 107 ? -16.25 21.438 12.688 1 67.38 107 THR B CA 1
ATOM 3314 C C . THR B 1 107 ? -16.734 22.875 12.922 1 67.38 107 THR B C 1
ATOM 3316 O O . THR B 1 107 ? -16.047 23.672 13.562 1 67.38 107 THR B O 1
ATOM 3319 N N . GLU B 1 108 ? -17.625 23.219 12.109 1 65.88 108 GLU B N 1
ATOM 3320 C CA . GLU B 1 108 ? -18.266 24.484 12.445 1 65.88 108 GLU B CA 1
ATOM 3321 C C . GLU B 1 108 ? -19.422 24.266 13.414 1 65.88 108 GLU B C 1
ATOM 3323 O O . GLU B 1 108 ? -20.359 23.516 13.117 1 65.88 108 GLU B O 1
ATOM 3328 N N . GLU B 1 109 ? -19.188 24.688 14.547 1 60.25 109 GLU B N 1
ATOM 3329 C CA . GLU B 1 109 ? -20.25 24.609 15.547 1 60.25 109 GLU B CA 1
ATOM 3330 C C . GLU B 1 109 ? -21.531 25.281 15.031 1 60.25 109 GLU B C 1
ATOM 3332 O O . GLU B 1 109 ? -22.625 24.766 15.258 1 60.25 109 GLU B O 1
ATOM 3337 N N . GLU B 1 110 ? -21.312 26.375 14.461 1 63.72 110 GLU B N 1
ATOM 3338 C CA . GLU B 1 110 ? -22.438 27.125 13.914 1 63.72 110 GLU B CA 1
ATOM 3339 C C . GLU B 1 110 ? -22.203 27.469 12.445 1 63.72 110 GLU B C 1
ATOM 3341 O O . GLU B 1 110 ? -21.156 28 12.086 1 63.72 110 GLU B O 1
ATOM 3346 N N . GLU B 1 111 ? -23.156 27.109 11.672 1 67.94 111 GLU B N 1
ATOM 3347 C CA . GLU B 1 111 ? -23.078 27.391 10.242 1 67.94 111 GLU B CA 1
ATOM 3348 C C . GLU B 1 111 ? -22.922 28.891 9.977 1 67.94 111 GLU B C 1
ATOM 3350 O O . GLU B 1 111 ? -23.547 29.719 10.641 1 67.94 111 GLU B O 1
ATOM 3355 N N . GLY B 1 112 ? -22.031 29.188 9.18 1 75 112 GLY B N 1
ATOM 3356 C CA . GLY B 1 112 ? -21.922 30.562 8.68 1 75 112 GLY B CA 1
ATOM 3357 C C . GLY B 1 112 ? -21.078 31.453 9.57 1 75 112 GLY B C 1
ATOM 3358 O O . GLY B 1 112 ? -21.141 32.688 9.453 1 75 112 GLY B O 1
ATOM 3359 N N . LEU B 1 113 ? -20.391 30.953 10.43 1 83.31 113 LEU B N 1
ATOM 3360 C CA . LEU B 1 113 ? -19.594 31.75 11.359 1 83.31 113 LEU B CA 1
ATOM 3361 C C . LEU B 1 113 ? -18.469 32.469 10.625 1 83.31 113 LEU B C 1
ATOM 3363 O O . LEU B 1 113 ? -18.094 33.594 10.992 1 83.31 113 LEU B O 1
ATOM 3367 N N . ASN B 1 114 ? -17.969 31.922 9.578 1 89.56 114 ASN B N 1
ATOM 3368 C CA . ASN B 1 114 ? -16.812 32.438 8.859 1 89.56 114 ASN B CA 1
ATOM 3369 C C . ASN B 1 114 ? -17.188 32.875 7.449 1 89.56 114 ASN B C 1
ATOM 3371 O O . ASN B 1 114 ? -16.438 32.656 6.5 1 89.56 114 ASN B O 1
ATOM 3375 N N . LYS B 1 115 ? -18.312 33.5 7.418 1 89.06 115 LYS B N 1
ATOM 3376 C CA . LYS B 1 115 ? -18.844 33.906 6.121 1 89.06 115 LYS B CA 1
ATOM 3377 C C . LYS B 1 115 ? -17.828 34.75 5.352 1 89.06 115 LYS B C 1
ATOM 3379 O O . LYS B 1 115 ? -17.188 35.625 5.926 1 89.06 115 LYS B O 1
ATOM 3384 N N . GLY B 1 116 ? -17.734 34.406 4.141 1 89.56 116 GLY B N 1
ATOM 3385 C CA . GLY B 1 116 ? -16.859 35.156 3.26 1 89.56 116 GLY B CA 1
ATOM 3386 C C . GLY B 1 116 ? -15.422 34.688 3.287 1 89.56 116 GLY B C 1
ATOM 3387 O O . GLY B 1 116 ? -14.594 35.125 2.494 1 89.56 116 GLY B O 1
ATOM 3388 N N . ASN B 1 117 ? -15.117 33.781 4.215 1 90.56 117 ASN B N 1
ATOM 3389 C CA . ASN B 1 117 ? -13.758 33.281 4.352 1 90.56 117 ASN B CA 1
ATOM 3390 C C . ASN B 1 117 ? -13.727 31.75 4.273 1 90.56 117 ASN B C 1
ATOM 3392 O O . ASN B 1 117 ? -14.727 31.078 4.57 1 90.56 117 ASN B O 1
ATOM 3396 N N . ILE B 1 118 ? -12.586 31.234 3.861 1 91.5 118 ILE B N 1
ATOM 3397 C CA . ILE B 1 118 ? -12.453 29.781 3.814 1 91.5 118 ILE B CA 1
ATOM 3398 C C . ILE B 1 118 ? -11.484 29.312 4.902 1 91.5 118 ILE B C 1
ATOM 3400 O O . ILE B 1 118 ? -11.289 28.109 5.086 1 91.5 118 ILE B O 1
ATOM 3404 N N . TYR B 1 119 ? -10.859 30.25 5.531 1 91.69 119 TYR B N 1
ATOM 3405 C CA . TYR B 1 119 ? -9.883 30 6.586 1 91.69 119 TYR B CA 1
ATOM 3406 C C . TYR B 1 119 ? -9.875 31.141 7.594 1 91.69 119 TYR B C 1
ATOM 3408 O O . TYR B 1 119 ? -10.695 32.062 7.512 1 91.69 119 TYR B O 1
ATOM 3416 N N . ILE B 1 120 ? -8.992 31.078 8.57 1 90 120 ILE B N 1
ATOM 3417 C CA . ILE B 1 120 ? -8.828 32.156 9.523 1 90 120 ILE B CA 1
ATOM 3418 C C . ILE B 1 120 ? -8.375 33.438 8.797 1 90 120 ILE B C 1
ATOM 3420 O O . ILE B 1 120 ? -7.359 33.406 8.094 1 90 120 ILE B O 1
ATOM 3424 N N . ALA B 1 121 ? -9.156 34.406 8.898 1 87.75 121 ALA B N 1
ATOM 3425 C CA . ALA B 1 121 ? -8.875 35.688 8.25 1 87.75 121 ALA B CA 1
ATOM 3426 C C . ALA B 1 121 ? -8.977 36.844 9.25 1 87.75 121 ALA B C 1
ATOM 3428 O O . ALA B 1 121 ? -9.414 36.656 10.383 1 87.75 121 ALA B O 1
ATOM 3429 N N . LYS B 1 122 ? -8.508 38 8.789 1 83.94 122 LYS B N 1
ATOM 3430 C CA . LYS B 1 122 ? -8.602 39.188 9.617 1 83.94 122 LYS B CA 1
ATOM 3431 C C . LYS B 1 122 ? -10.055 39.5 9.961 1 83.94 122 LYS B C 1
ATOM 3433 O O . LYS B 1 122 ? -10.344 40.031 11.039 1 83.94 122 LYS B O 1
ATOM 3438 N N . THR B 1 123 ? -10.938 39.125 9.125 1 86 123 THR B N 1
ATOM 3439 C CA . THR B 1 123 ? -12.352 39.438 9.297 1 86 123 THR B CA 1
ATOM 3440 C C . THR B 1 123 ? -13.055 38.312 10.062 1 86 123 THR B C 1
ATOM 3442 O O . THR B 1 123 ? -14.242 38.438 10.383 1 86 123 THR B O 1
ATOM 3445 N N . SER B 1 124 ? -12.359 37.25 10.344 1 89.38 124 SER B N 1
ATOM 3446 C CA . SER B 1 124 ? -12.969 36.125 11.047 1 89.38 124 SER B CA 1
ATOM 3447 C C . SER B 1 124 ? -13.234 36.438 12.508 1 89.38 124 SER B C 1
ATOM 3449 O O . SER B 1 124 ? -12.422 37.094 13.164 1 89.38 124 SER B O 1
ATOM 3451 N N . PRO B 1 125 ? -14.398 36.031 13 1 88.69 125 PRO B N 1
ATOM 3452 C CA . PRO B 1 125 ? -14.609 36.188 14.438 1 88.69 125 PRO B CA 1
ATOM 3453 C C . PRO B 1 125 ? -13.648 35.312 15.258 1 88.69 125 PRO B C 1
ATOM 3455 O O . PRO B 1 125 ? -13.18 34.281 14.781 1 88.69 125 PRO B O 1
ATOM 3458 N N . PRO B 1 126 ? -13.422 35.719 16.469 1 88.88 126 PRO B N 1
ATOM 3459 C CA . PRO B 1 126 ? -12.469 35 17.328 1 88.88 126 PRO B CA 1
ATOM 3460 C C . PRO B 1 126 ? -12.844 33.531 17.531 1 88.88 126 PRO B C 1
ATOM 3462 O O . PRO B 1 126 ? -11.961 32.688 17.719 1 88.88 126 PRO B O 1
ATOM 3465 N N . VAL B 1 127 ? -14.078 33.25 17.5 1 90.25 127 VAL B N 1
ATOM 3466 C CA . VAL B 1 127 ? -14.547 31.891 17.75 1 90.25 127 VAL B CA 1
ATOM 3467 C C . VAL B 1 127 ? -14.023 30.953 16.672 1 90.25 127 VAL B C 1
ATOM 3469 O O . VAL B 1 127 ? -13.789 29.766 16.922 1 90.25 127 VAL B O 1
ATOM 3472 N N . VAL B 1 128 ? -13.836 31.438 15.484 1 90.06 128 VAL B N 1
ATOM 3473 C CA . VAL B 1 128 ? -13.328 30.641 14.375 1 90.06 128 VAL B CA 1
ATOM 3474 C C . VAL B 1 128 ? -11.906 30.172 14.688 1 90.06 128 VAL B C 1
ATOM 3476 O O . VAL B 1 128 ? -11.594 28.984 14.539 1 90.06 128 VAL B O 1
ATOM 3479 N N . PHE B 1 129 ? -11.148 31.094 15.172 1 91.38 129 PHE B N 1
ATOM 3480 C CA . PHE B 1 129 ? -9.781 30.734 15.555 1 91.38 129 PHE B CA 1
ATOM 3481 C C . PHE B 1 129 ? -9.781 29.672 16.641 1 91.38 129 PHE B C 1
ATOM 3483 O O . PHE B 1 129 ? -9.023 28.703 16.578 1 91.38 129 PHE B O 1
ATOM 3490 N N . LYS B 1 130 ? -10.555 29.859 17.625 1 91.69 130 LYS B N 1
ATOM 3491 C CA . LYS B 1 130 ? -10.633 28.938 18.75 1 91.69 130 LYS B CA 1
ATOM 3492 C C . LYS B 1 130 ? -11 27.531 18.281 1 91.69 130 LYS B C 1
ATOM 3494 O O . LYS B 1 130 ? -10.484 26.531 18.797 1 91.69 130 LYS B O 1
ATOM 3499 N N . GLN B 1 131 ? -11.867 27.469 17.328 1 92.12 131 GLN B N 1
ATOM 3500 C CA . GLN B 1 131 ? -12.289 26.188 16.797 1 92.12 131 GLN B CA 1
ATOM 3501 C C . GLN B 1 131 ? -11.141 25.469 16.094 1 92.12 131 GLN B C 1
ATOM 3503 O O . GLN B 1 131 ? -10.953 24.266 16.266 1 92.12 131 GLN B O 1
ATOM 3508 N N . TYR B 1 132 ? -10.398 26.203 15.289 1 93.44 132 TYR B N 1
ATOM 3509 C CA . TYR B 1 132 ? -9.242 25.641 14.602 1 93.44 132 TYR B CA 1
ATOM 3510 C C . TYR B 1 132 ? -8.188 25.172 15.602 1 93.44 132 TYR B C 1
ATOM 3512 O O . TYR B 1 132 ? -7.641 24.078 15.469 1 93.44 132 TYR B O 1
ATOM 3520 N N . LEU B 1 133 ? -7.961 26 16.578 1 94.44 133 LEU B N 1
ATOM 3521 C CA . LEU B 1 133 ? -6.969 25.688 17.594 1 94.44 133 LEU B CA 1
ATOM 3522 C C . LEU B 1 133 ? -7.367 24.422 18.359 1 94.44 133 LEU B C 1
ATOM 3524 O O . LEU B 1 133 ? -6.531 23.547 18.594 1 94.44 133 LEU B O 1
ATOM 3528 N N . GLU B 1 134 ? -8.586 24.375 18.75 1 94.69 134 GLU B N 1
ATOM 3529 C CA . GLU B 1 134 ? -9.078 23.219 19.5 1 94.69 134 GLU B CA 1
ATOM 3530 C C . GLU B 1 134 ? -8.977 21.938 18.688 1 94.69 134 GLU B C 1
ATOM 3532 O O . GLU B 1 134 ? -8.617 20.891 19.219 1 94.69 134 GLU B O 1
ATOM 3537 N N . GLN B 1 135 ? -9.328 22.062 17.453 1 95.38 135 GLN B N 1
ATOM 3538 C CA . GLN B 1 135 ? -9.219 20.906 16.578 1 95.38 135 GLN B CA 1
ATOM 3539 C C . GLN B 1 135 ? -7.762 20.469 16.438 1 95.38 135 GLN B C 1
ATOM 3541 O O . GLN B 1 135 ? -7.465 19.266 16.438 1 95.38 135 GLN B O 1
ATOM 3546 N N . PHE B 1 136 ? -6.922 21.406 16.281 1 96.25 136 PHE B N 1
ATOM 3547 C CA . PHE B 1 136 ? -5.496 21.094 16.203 1 96.25 136 PHE B CA 1
ATOM 3548 C C . PHE B 1 136 ? -5.035 20.375 17.453 1 96.25 136 PHE B C 1
ATOM 3550 O O . PHE B 1 136 ? -4.352 19.344 17.375 1 96.25 136 PHE B O 1
ATOM 3557 N N . LYS B 1 137 ? -5.359 20.891 18.547 1 97.19 137 LYS B N 1
ATOM 3558 C CA . LYS B 1 137 ? -4.949 20.297 19.812 1 97.19 137 LYS B CA 1
ATOM 3559 C C . LYS B 1 137 ? -5.469 18.859 19.938 1 97.19 137 LYS B C 1
ATOM 3561 O O . LYS B 1 137 ? -4.738 17.969 20.375 1 97.19 137 LYS B O 1
ATOM 3566 N N . ARG B 1 138 ? -6.656 18.703 19.547 1 96.88 138 ARG B N 1
ATOM 3567 C CA . ARG B 1 138 ? -7.238 17.359 19.594 1 96.88 138 ARG B CA 1
ATOM 3568 C C . ARG B 1 138 ? -6.492 16.406 18.672 1 96.88 138 ARG B C 1
ATOM 3570 O O . ARG B 1 138 ? -6.113 15.305 19.078 1 96.88 138 ARG B O 1
ATOM 3577 N N . ASP B 1 139 ? -6.316 16.828 17.453 1 97.75 139 ASP B N 1
ATOM 3578 C CA . ASP B 1 139 ? -5.641 16 16.453 1 97.75 139 ASP B CA 1
ATOM 3579 C C . ASP B 1 139 ? -4.215 15.672 16.891 1 97.75 139 ASP B C 1
ATOM 3581 O O . ASP B 1 139 ? -3.797 14.516 16.828 1 97.75 139 ASP B O 1
ATOM 3585 N N . PHE B 1 140 ? -3.502 16.703 17.25 1 98.31 140 PHE B N 1
ATOM 3586 C CA . PHE B 1 140 ? -2.102 16.516 17.609 1 98.31 140 PHE B CA 1
ATOM 3587 C C . PHE B 1 140 ? -1.968 15.648 18.844 1 98.31 140 PHE B C 1
ATOM 3589 O O . PHE B 1 140 ? -1.034 14.852 18.953 1 98.31 140 PHE B O 1
ATOM 3596 N N . THR B 1 141 ? -2.895 15.742 19.766 1 98.44 141 THR B N 1
ATOM 3597 C CA . THR B 1 141 ? -2.91 14.891 20.938 1 98.44 141 THR B CA 1
ATOM 3598 C C . THR B 1 141 ? -3.096 13.422 20.547 1 98.44 141 THR B C 1
ATOM 3600 O O . THR B 1 141 ? -2.361 12.555 21.016 1 98.44 141 THR B O 1
ATOM 3603 N N . VAL B 1 142 ? -4.027 13.195 19.734 1 97.94 142 VAL B N 1
ATOM 3604 C CA . VAL B 1 142 ? -4.289 11.828 19.281 1 97.94 142 VAL B CA 1
ATOM 3605 C C . VAL B 1 142 ? -3.08 11.297 18.516 1 97.94 142 VAL B C 1
ATOM 3607 O O . VAL B 1 142 ? -2.713 10.125 18.656 1 97.94 142 VAL B O 1
ATOM 3610 N N . PHE B 1 143 ? -2.535 12.156 17.75 1 98.44 143 PHE B N 1
ATOM 3611 C CA . PHE B 1 143 ? -1.343 11.781 17 1 98.44 143 PHE B CA 1
ATOM 3612 C C . PHE B 1 143 ? -0.225 11.344 17.938 1 98.44 143 PHE B C 1
ATOM 3614 O O . PHE B 1 143 ? 0.354 10.273 17.766 1 98.44 143 PHE B O 1
ATOM 3621 N N . LEU B 1 144 ? 0.04 12.133 18.891 1 98.31 144 LEU B N 1
ATOM 3622 C CA . LEU B 1 144 ? 1.111 11.852 19.844 1 98.31 144 LEU B CA 1
ATOM 3623 C C . LEU B 1 144 ? 0.82 10.578 20.625 1 98.31 144 LEU B C 1
ATOM 3625 O O . LEU B 1 144 ? 1.703 9.734 20.797 1 98.31 144 LEU B O 1
ATOM 3629 N N . ARG B 1 145 ? -0.342 10.453 21.062 1 97.75 145 ARG B N 1
ATOM 3630 C CA . ARG B 1 145 ? -0.737 9.289 21.844 1 97.75 145 ARG B CA 1
ATOM 3631 C C . ARG B 1 145 ? -0.592 8.008 21.016 1 97.75 145 ARG B C 1
ATOM 3633 O O . ARG B 1 145 ? -0.099 6.996 21.516 1 97.75 145 ARG B O 1
ATOM 3640 N N . SER B 1 146 ? -1.063 8.031 19.828 1 97.81 146 SER B N 1
ATOM 3641 C CA . SER B 1 146 ? -0.972 6.879 18.938 1 97.81 146 SER B CA 1
ATOM 3642 C C . SER B 1 146 ? 0.481 6.484 18.688 1 97.81 146 SER B C 1
ATOM 3644 O O . SER B 1 146 ? 0.833 5.309 18.766 1 97.81 146 SER B O 1
ATOM 3646 N N . ARG B 1 147 ? 1.319 7.473 18.391 1 98.38 147 ARG B N 1
ATOM 3647 C CA . ARG B 1 147 ? 2.73 7.211 18.125 1 98.38 147 ARG B CA 1
ATOM 3648 C C . ARG B 1 147 ? 3.432 6.703 19.391 1 98.38 147 ARG B C 1
ATOM 3650 O O . ARG B 1 147 ? 4.297 5.828 19.312 1 98.38 147 ARG B O 1
ATOM 3657 N N . ALA B 1 148 ? 3.035 7.227 20.5 1 97.69 148 ALA B N 1
ATOM 3658 C CA . ALA B 1 148 ? 3.627 6.762 21.75 1 97.69 148 ALA B CA 1
ATOM 3659 C C . ALA B 1 148 ? 3.348 5.281 21.969 1 97.69 148 ALA B C 1
ATOM 3661 O O . ALA B 1 148 ? 4.195 4.555 22.5 1 97.69 148 ALA B O 1
ATOM 3662 N N . GLU B 1 149 ? 2.201 4.859 21.641 1 96.62 149 GLU B N 1
ATOM 3663 C CA . GLU B 1 149 ? 1.839 3.453 21.766 1 96.62 149 GLU B CA 1
ATOM 3664 C C . GLU B 1 149 ? 2.588 2.596 20.75 1 96.62 149 GLU B C 1
ATOM 3666 O O . GLU B 1 149 ? 2.941 1.45 21.031 1 96.62 149 GLU B O 1
ATOM 3671 N N . GLU B 1 150 ? 2.867 3.113 19.625 1 97.88 150 GLU B N 1
ATOM 3672 C CA . GLU B 1 150 ? 3.404 2.352 18.5 1 97.88 150 GLU B CA 1
ATOM 3673 C C . GLU B 1 150 ? 4.93 2.299 18.547 1 97.88 150 GLU B C 1
ATOM 3675 O O . GLU B 1 150 ? 5.539 1.326 18.094 1 97.88 150 GLU B O 1
ATOM 3680 N N . LEU B 1 151 ? 5.555 3.332 19.109 1 98.31 151 LEU B N 1
ATOM 3681 C CA . LEU B 1 151 ? 7.008 3.393 19.219 1 98.31 151 LEU B CA 1
ATOM 3682 C C . LEU B 1 151 ? 7.52 2.441 20.297 1 98.31 151 LEU B C 1
ATOM 3684 O O . LEU B 1 151 ? 6.906 2.314 21.359 1 98.31 151 LEU B O 1
ATOM 3688 N N . VAL B 1 152 ? 8.664 1.787 20.047 1 97.5 152 VAL B N 1
ATOM 3689 C CA . VAL B 1 152 ? 9.359 1.035 21.094 1 97.5 152 VAL B CA 1
ATOM 3690 C C . VAL B 1 152 ? 9.938 1.998 22.125 1 97.5 152 VAL B C 1
ATOM 3692 O O . VAL B 1 152 ? 10.188 3.168 21.828 1 97.5 152 VAL B O 1
ATOM 3695 N N . PRO B 1 153 ? 10.109 1.48 23.328 1 96.12 153 PRO B N 1
ATOM 3696 C CA . PRO B 1 153 ? 10.797 2.348 24.297 1 96.12 153 PRO B CA 1
ATOM 3697 C C . PRO B 1 153 ? 12.133 2.865 23.75 1 96.12 153 PRO B C 1
ATOM 3699 O O . PRO B 1 153 ? 12.945 2.086 23.25 1 96.12 153 PRO B O 1
ATOM 3702 N N . GLY B 1 154 ? 12.328 4.121 23.828 1 95.31 154 GLY B N 1
ATOM 3703 C CA . GLY B 1 154 ? 13.539 4.73 23.297 1 95.31 154 GLY B CA 1
ATOM 3704 C C . GLY B 1 154 ? 13.422 5.102 21.844 1 95.31 154 GLY B C 1
ATOM 3705 O O . GLY B 1 154 ? 14.336 5.719 21.281 1 95.31 154 GLY B O 1
ATOM 3706 N N . GLY B 1 155 ? 12.32 4.719 21.219 1 97.44 155 GLY B N 1
ATOM 3707 C CA . GLY B 1 155 ? 12.078 5.129 19.844 1 97.44 155 GLY B CA 1
ATOM 3708 C C . GLY B 1 155 ? 11.953 6.633 19.688 1 97.44 155 GLY B C 1
ATOM 3709 O O . GLY B 1 155 ? 11.711 7.348 20.656 1 97.44 155 GLY B O 1
ATOM 3710 N N . SER B 1 156 ? 12.148 7.121 18.438 1 97.44 156 SER B N 1
ATOM 3711 C CA . SER B 1 156 ? 12.188 8.562 18.219 1 97.44 156 SER B CA 1
ATOM 3712 C C . SER B 1 156 ? 11.328 8.977 17.031 1 97.44 156 SER B C 1
ATOM 3714 O O . SER B 1 156 ? 10.938 8.133 16.219 1 97.44 156 SER B O 1
ATOM 3716 N N . MET B 1 157 ? 11.109 10.266 17 1 98.06 157 MET B N 1
ATOM 3717 C CA . MET B 1 157 ? 10.359 10.852 15.898 1 98.06 157 MET B CA 1
ATOM 3718 C C . MET B 1 157 ? 10.953 12.203 15.492 1 98.06 157 MET B C 1
ATOM 3720 O O . MET B 1 157 ? 11.422 12.953 16.344 1 98.06 157 MET B O 1
ATOM 3724 N N . VAL B 1 158 ? 10.906 12.484 14.25 1 98.38 158 VAL B N 1
ATOM 3725 C CA . VAL B 1 158 ? 11.258 13.797 13.711 1 98.38 158 VAL B CA 1
ATOM 3726 C C . VAL B 1 158 ? 10.133 14.305 12.828 1 98.38 158 VAL B C 1
ATOM 3728 O O . VAL B 1 158 ? 9.766 13.656 11.844 1 98.38 158 VAL B O 1
ATOM 3731 N N . LEU B 1 159 ? 9.625 15.445 13.195 1 98.56 159 LEU B N 1
ATOM 3732 C CA . LEU B 1 159 ? 8.461 16.016 12.531 1 98.56 159 LEU B CA 1
ATOM 3733 C C . LEU B 1 159 ? 8.781 17.406 11.984 1 98.56 159 LEU B C 1
ATOM 3735 O O . LEU B 1 159 ? 9.461 18.203 12.648 1 98.56 159 LEU B O 1
ATOM 3739 N N . THR B 1 160 ? 8.375 17.625 10.797 1 97.81 160 THR B N 1
ATOM 3740 C CA . THR B 1 160 ? 8.422 18.953 10.203 1 97.81 160 THR B CA 1
ATOM 3741 C C . THR B 1 160 ? 7.027 19.406 9.797 1 97.81 160 THR B C 1
ATOM 3743 O O . THR B 1 160 ? 6.328 18.719 9.055 1 97.81 160 THR B O 1
ATOM 3746 N N . THR B 1 161 ? 6.621 20.516 10.266 1 97.12 161 THR B N 1
ATOM 3747 C CA . THR B 1 161 ? 5.297 21.031 9.945 1 97.12 161 THR B CA 1
ATOM 3748 C C . THR B 1 161 ? 5.352 22.547 9.703 1 97.12 161 THR B C 1
ATOM 3750 O O . THR B 1 161 ? 6.328 23.203 10.07 1 97.12 161 THR B O 1
ATOM 3753 N N . MET B 1 162 ? 4.355 22.984 8.992 1 94.19 162 MET B N 1
ATOM 3754 C CA . MET B 1 162 ? 4.199 24.422 8.883 1 94.19 162 MET B CA 1
ATOM 3755 C C . MET B 1 162 ? 3.834 25.031 10.234 1 94.19 162 MET B C 1
ATOM 3757 O O . MET B 1 162 ? 3.09 24.438 11.016 1 94.19 162 MET B O 1
ATOM 3761 N N . GLY B 1 163 ? 4.398 26.156 10.477 1 93.5 163 GLY B N 1
ATOM 3762 C CA . GLY B 1 163 ? 4.109 26.859 11.719 1 93.5 163 GLY B CA 1
ATOM 3763 C C . GLY B 1 163 ? 3.777 28.312 11.516 1 93.5 163 GLY B C 1
ATOM 3764 O O . GLY B 1 163 ? 3.594 28.766 10.383 1 93.5 163 GLY B O 1
ATOM 3765 N N . SER B 1 164 ? 3.525 29 12.602 1 91.31 164 SER B N 1
ATOM 3766 C CA . SER B 1 164 ? 3.23 30.438 12.578 1 91.31 164 SER B CA 1
ATOM 3767 C C . SER B 1 164 ? 3.848 31.141 13.781 1 91.31 164 SER B C 1
ATOM 3769 O O . SER B 1 164 ? 4.188 30.5 14.781 1 91.31 164 SER B O 1
ATOM 3771 N N . ILE B 1 165 ? 4.074 32.406 13.523 1 85.06 165 ILE B N 1
ATOM 3772 C CA . ILE B 1 165 ? 4.5 33.219 14.633 1 85.06 165 ILE B CA 1
ATOM 3773 C C . ILE B 1 165 ? 3.291 33.625 15.484 1 85.06 165 ILE B C 1
ATOM 3775 O O . ILE B 1 165 ? 3.336 33.531 16.719 1 85.06 165 ILE B O 1
ATOM 3779 N N . LYS B 1 166 ? 2.248 34 14.742 1 82.75 166 LYS B N 1
ATOM 3780 C CA . LYS B 1 166 ? 0.95 34.281 15.336 1 82.75 166 LYS B CA 1
ATOM 3781 C C . LYS B 1 166 ? -0.164 33.5 14.656 1 82.75 166 LYS B C 1
ATOM 3783 O O . LYS B 1 166 ? -0.482 33.75 13.492 1 82.75 166 LYS B O 1
ATOM 3788 N N . SER B 1 167 ? -0.787 32.688 15.484 1 78.56 167 SER B N 1
ATOM 3789 C CA . SER B 1 167 ? -1.69 31.719 14.859 1 78.56 167 SER B CA 1
ATOM 3790 C C . SER B 1 167 ? -3.061 32.344 14.594 1 78.56 167 SER B C 1
ATOM 3792 O O . SER B 1 167 ? -3.816 31.844 13.758 1 78.56 167 SER B O 1
ATOM 3794 N N . ASP B 1 168 ? -3.404 33.375 15.211 1 76.06 168 ASP B N 1
ATOM 3795 C CA . ASP B 1 168 ? -4.727 34 15.039 1 76.06 168 ASP B CA 1
ATOM 3796 C C . ASP B 1 168 ? -4.727 35 13.898 1 76.06 168 ASP B C 1
ATOM 3798 O O . ASP B 1 168 ? -5.777 35.531 13.531 1 76.06 168 ASP B O 1
ATOM 3802 N N . ASP B 1 169 ? -3.609 35.312 13.352 1 67.31 169 ASP B N 1
ATOM 3803 C CA . ASP B 1 169 ? -3.518 36.188 12.188 1 67.31 169 ASP B CA 1
ATOM 3804 C C . ASP B 1 169 ? -2.391 35.75 11.25 1 67.31 169 ASP B C 1
ATOM 3806 O O . ASP B 1 169 ? -1.351 36.406 11.172 1 67.31 169 ASP B O 1
ATOM 3810 N N . PRO B 1 170 ? -2.537 34.562 10.531 1 60.53 170 PRO B N 1
ATOM 3811 C CA . PRO B 1 170 ? -1.369 34 9.859 1 60.53 170 PRO B CA 1
ATOM 3812 C C . PRO B 1 170 ? -1.118 34.625 8.484 1 60.53 170 PRO B C 1
ATOM 3814 O O . PRO B 1 170 ? -0.091 34.344 7.859 1 60.53 170 PRO B O 1
ATOM 3817 N N . LEU B 1 171 ? -1.564 35.938 8.406 1 67.69 171 LEU B N 1
ATOM 3818 C CA . LEU B 1 171 ? -1.298 36.344 7.031 1 67.69 171 LEU B CA 1
ATOM 3819 C C . LEU B 1 171 ? -1.085 35.125 6.145 1 67.69 171 LEU B C 1
ATOM 3821 O O . LEU B 1 171 ? -0.041 35 5.5 1 67.69 171 LEU B O 1
ATOM 3825 N N . CYS B 1 172 ? -1.986 34.25 6.086 1 79.06 172 CYS B N 1
ATOM 3826 C CA . CYS B 1 172 ? -1.882 32.938 5.477 1 79.06 172 CYS B CA 1
ATOM 3827 C C . CYS B 1 172 ? -2.289 32.969 4.008 1 79.06 172 CYS B C 1
ATOM 3829 O O . CYS B 1 172 ? -3.195 33.719 3.633 1 79.06 172 CYS B O 1
ATOM 3831 N N . ILE B 1 173 ? -1.553 32.25 3.23 1 87.44 173 ILE B N 1
ATOM 3832 C CA . ILE B 1 173 ? -1.807 32.125 1.799 1 87.44 173 ILE B CA 1
ATOM 3833 C C . ILE B 1 173 ? -3.262 31.719 1.564 1 87.44 173 ILE B C 1
ATOM 3835 O O . ILE B 1 173 ? -3.861 32.094 0.555 1 87.44 173 ILE B O 1
ATOM 3839 N N . TRP B 1 174 ? -3.881 31.062 2.486 1 90.75 174 TRP B N 1
ATOM 3840 C CA . TRP B 1 174 ? -5.25 30.578 2.336 1 90.75 174 TRP B CA 1
ATOM 3841 C C . TRP B 1 174 ? -6.25 31.719 2.453 1 90.75 174 TRP B C 1
ATOM 3843 O O . TRP B 1 174 ? -7.328 31.672 1.856 1 90.75 174 TRP B O 1
ATOM 3853 N N . GLU B 1 175 ? -5.902 32.688 3.24 1 89.19 175 GLU B N 1
ATOM 3854 C CA . GLU B 1 175 ? -6.734 33.875 3.248 1 89.19 175 GLU B CA 1
ATOM 3855 C C . GLU B 1 175 ? -6.789 34.531 1.865 1 89.19 175 GLU B C 1
ATOM 3857 O O . GLU B 1 175 ? -7.848 34.969 1.426 1 89.19 175 GLU B O 1
ATOM 3862 N N . PHE B 1 176 ? -5.617 34.531 1.232 1 91.56 176 PHE B N 1
ATOM 3863 C CA . PHE B 1 176 ? -5.539 35.094 -0.1 1 91.56 176 PHE B CA 1
ATOM 3864 C C . PHE B 1 176 ? -6.355 34.281 -1.098 1 91.56 176 PHE B C 1
ATOM 3866 O O . PHE B 1 176 ? -7.07 34.844 -1.929 1 91.56 176 PHE B O 1
ATOM 3873 N N . VAL B 1 177 ? -6.262 33 -1.027 1 94.12 177 VAL B N 1
ATOM 3874 C CA . VAL B 1 177 ? -7.078 32.125 -1.871 1 94.12 177 VAL B CA 1
ATOM 3875 C C . VAL B 1 177 ? -8.555 32.406 -1.61 1 94.12 177 VAL B C 1
ATOM 3877 O O . VAL B 1 177 ? -9.352 32.5 -2.549 1 94.12 177 VAL B O 1
ATOM 3880 N N . GLY B 1 178 ? -8.883 32.562 -0.363 1 93.25 178 GLY B N 1
ATOM 3881 C CA . GLY B 1 178 ? -10.258 32.844 0.008 1 93.25 178 GLY B CA 1
ATOM 3882 C C . GLY B 1 178 ? -10.75 34.156 -0.576 1 93.25 178 GLY B C 1
ATOM 3883 O O . GLY B 1 178 ? -11.914 34.281 -0.986 1 93.25 178 GLY B O 1
ATOM 3884 N N . MET B 1 179 ? -9.922 35.094 -0.606 1 92.88 179 MET B N 1
ATOM 3885 C CA . MET B 1 179 ? -10.273 36.406 -1.179 1 92.88 179 MET B CA 1
ATOM 3886 C C . MET B 1 179 ? -10.609 36.281 -2.662 1 92.88 179 MET B C 1
ATOM 3888 O O . MET B 1 179 ? -11.562 36.875 -3.143 1 92.88 179 MET B O 1
ATOM 3892 N N . LYS B 1 180 ? -9.789 35.469 -3.332 1 95.69 180 LYS B N 1
ATOM 3893 C CA . LYS B 1 180 ? -10.031 35.281 -4.758 1 95.69 180 LYS B CA 1
ATOM 3894 C C . LYS B 1 180 ? -11.336 34.531 -4.988 1 95.69 180 LYS B C 1
ATOM 3896 O O . LYS B 1 180 ? -12.07 34.812 -5.938 1 95.69 180 LYS B O 1
ATOM 3901 N N . LEU B 1 181 ? -11.625 33.594 -4.145 1 96.44 181 LEU B N 1
ATOM 3902 C CA . LEU B 1 181 ? -12.891 32.875 -4.223 1 96.44 181 LEU B CA 1
ATOM 3903 C C . LEU B 1 181 ? -14.062 33.812 -3.969 1 96.44 181 LEU B C 1
ATOM 3905 O O . LEU B 1 181 ? -15.094 33.719 -4.641 1 96.44 181 LEU B O 1
ATOM 3909 N N . ASN B 1 182 ? -13.883 34.656 -3.039 1 94.62 182 ASN B N 1
ATOM 3910 C CA . ASN B 1 182 ? -14.938 35.625 -2.738 1 94.62 182 ASN B CA 1
ATOM 3911 C C . ASN B 1 182 ? -15.18 36.562 -3.912 1 94.62 182 ASN B C 1
ATOM 3913 O O . ASN B 1 182 ? -16.328 36.938 -4.172 1 94.62 182 ASN B O 1
ATOM 3917 N N . ASP B 1 183 ? -14.109 36.969 -4.578 1 96.12 183 ASP B N 1
ATOM 3918 C CA . ASP B 1 183 ? -14.25 37.781 -5.797 1 96.12 183 ASP B CA 1
ATOM 3919 C C . ASP B 1 183 ? -15.125 37.031 -6.816 1 96.12 183 ASP B C 1
ATOM 3921 O O . ASP B 1 183 ? -15.969 37.656 -7.473 1 96.12 183 ASP B O 1
ATOM 3925 N N . MET B 1 184 ? -14.883 35.781 -6.906 1 97 184 MET B N 1
ATOM 3926 C CA . MET B 1 184 ? -15.633 35 -7.871 1 97 184 MET B CA 1
ATOM 3927 C C . MET B 1 184 ? -17.094 34.875 -7.465 1 97 184 MET B C 1
ATOM 3929 O O . MET B 1 184 ? -17.984 34.812 -8.32 1 97 184 MET B O 1
ATOM 3933 N N . VAL B 1 185 ? -17.359 34.844 -6.23 1 96.19 185 VAL B N 1
ATOM 3934 C CA . VAL B 1 185 ? -18.734 34.844 -5.73 1 96.19 185 VAL B CA 1
ATOM 3935 C C . VAL B 1 185 ? -19.406 36.156 -6.098 1 96.19 185 VAL B C 1
ATOM 3937 O O . VAL B 1 185 ? -20.531 36.156 -6.594 1 96.19 185 VAL B O 1
ATOM 3940 N N . LEU B 1 186 ? -18.734 37.219 -5.887 1 96 186 LEU B N 1
ATOM 3941 C CA . LEU B 1 186 ? -19.281 38.531 -6.156 1 96 186 LEU B CA 1
ATOM 3942 C C . LEU B 1 186 ? -19.562 38.719 -7.645 1 96 186 LEU B C 1
ATOM 3944 O O . LEU B 1 186 ? -20.484 39.438 -8.016 1 96 186 LEU B O 1
ATOM 3948 N N . GLU B 1 187 ? -18.844 37.969 -8.445 1 96.5 187 GLU B N 1
ATOM 3949 C CA . GLU B 1 187 ? -19.016 38.031 -9.891 1 96.5 187 GLU B CA 1
ATOM 3950 C C . GLU B 1 187 ? -20.047 37.031 -10.359 1 96.5 187 GLU B C 1
ATOM 3952 O O . GLU B 1 187 ? -20.359 36.938 -11.555 1 96.5 187 GLU B O 1
ATOM 3957 N N . GLY B 1 188 ? -20.5 36.156 -9.453 1 95.06 188 GLY B N 1
ATOM 3958 C CA . GLY B 1 188 ? -21.547 35.188 -9.773 1 95.06 188 GLY B CA 1
ATOM 3959 C C . GLY B 1 188 ? -21.016 33.906 -10.383 1 95.06 188 GLY B C 1
ATOM 3960 O O . GLY B 1 188 ? -21.781 33.125 -10.938 1 95.06 188 GLY B O 1
ATOM 3961 N N . LEU B 1 189 ? -19.75 33.719 -10.203 1 95.44 189 LEU B N 1
ATOM 3962 C CA . LEU B 1 189 ? -19.141 32.562 -10.812 1 95.44 189 LEU B CA 1
ATOM 3963 C C . LEU B 1 189 ? -19.25 31.344 -9.898 1 95.44 189 LEU B C 1
ATOM 3965 O O . LEU B 1 189 ? -19.234 30.203 -10.367 1 95.44 189 LEU B O 1
ATOM 3969 N N . ILE B 1 190 ? -19.281 31.641 -8.562 1 95.38 190 ILE B N 1
ATOM 3970 C CA . ILE B 1 190 ? -19.453 30.594 -7.559 1 95.38 190 ILE B CA 1
ATOM 3971 C C . ILE B 1 190 ? -20.594 30.969 -6.605 1 95.38 190 ILE B C 1
ATOM 3973 O O . ILE B 1 190 ? -20.812 32.156 -6.336 1 95.38 190 ILE B O 1
ATOM 3977 N N . GLU B 1 191 ? -21.266 30 -6.215 1 94.62 191 GLU B N 1
ATOM 3978 C CA . GLU B 1 191 ? -22.344 30.25 -5.258 1 94.62 191 GLU B CA 1
ATOM 3979 C C . GLU B 1 191 ? -21.781 30.641 -3.891 1 94.62 191 GLU B C 1
ATOM 3981 O O . GLU B 1 191 ? -20.828 30.031 -3.404 1 94.62 191 GLU B O 1
ATOM 3986 N N . GLU B 1 192 ? -22.422 31.578 -3.318 1 94 192 GLU B N 1
ATOM 3987 C CA . GLU B 1 192 ? -22 32.094 -2.016 1 94 192 GLU B CA 1
ATOM 3988 C C . GLU B 1 192 ? -22.078 30.984 -0.95 1 94 192 GLU B C 1
ATOM 3990 O O . GLU B 1 192 ? -21.219 30.922 -0.061 1 94 192 GLU B O 1
ATOM 3995 N N . GLU B 1 193 ? -23.078 30.188 -1.059 1 91.81 193 GLU B N 1
ATOM 3996 C CA . GLU B 1 193 ? -23.281 29.125 -0.086 1 91.81 193 GLU B CA 1
ATOM 3997 C C . GLU B 1 193 ? -22.109 28.141 -0.088 1 91.81 193 GLU B C 1
ATOM 3999 O O . GLU B 1 193 ? -21.75 27.594 0.956 1 91.81 193 GLU B O 1
ATOM 4004 N N . LYS B 1 194 ? -21.531 27.953 -1.215 1 92.38 194 LYS B N 1
ATOM 4005 C CA . LYS B 1 194 ? -20.391 27.047 -1.318 1 92.38 194 LYS B CA 1
ATOM 4006 C C . LYS B 1 194 ? -19.172 27.578 -0.569 1 92.38 194 LYS B C 1
ATOM 4008 O O . LYS B 1 194 ? -18.453 26.828 0.084 1 92.38 194 LYS B O 1
ATOM 4013 N N . LEU B 1 195 ? -19.031 28.828 -0.74 1 93.31 195 LEU B N 1
ATOM 4014 C CA . LEU B 1 195 ? -17.922 29.469 -0.037 1 93.31 195 LEU B CA 1
ATOM 4015 C C . LEU B 1 195 ? -18.156 29.453 1.47 1 93.31 195 LEU B C 1
ATOM 4017 O O . LEU B 1 195 ? -17.266 29.094 2.24 1 93.31 195 LEU B O 1
ATOM 4021 N N . ASP B 1 196 ? -19.344 29.734 1.889 1 90.75 196 ASP B N 1
ATOM 4022 C CA . ASP B 1 196 ? -19.672 29.922 3.299 1 90.75 196 ASP B CA 1
ATOM 4023 C C . ASP B 1 196 ? -19.656 28.594 4.051 1 90.75 196 ASP B C 1
ATOM 4025 O O . ASP B 1 196 ? -19.531 28.562 5.273 1 90.75 196 ASP B O 1
ATOM 4029 N N . THR B 1 197 ? -19.734 27.578 3.312 1 89.56 197 THR B N 1
ATOM 4030 C CA . THR B 1 197 ? -19.828 26.281 3.973 1 89.56 197 THR B CA 1
ATOM 4031 C C . THR B 1 197 ? -18.484 25.547 3.889 1 89.56 197 THR B C 1
ATOM 4033 O O . THR B 1 197 ? -18.359 24.422 4.375 1 89.56 197 THR B O 1
ATOM 4036 N N . PHE B 1 198 ? -17.516 26.219 3.297 1 91.94 198 PHE B N 1
ATOM 4037 C CA . PHE B 1 198 ? -16.219 25.578 3.16 1 91.94 198 PHE B CA 1
ATOM 4038 C C . PHE B 1 198 ? -15.234 26.125 4.191 1 91.94 198 PHE B C 1
ATOM 4040 O O . PHE B 1 198 ? -15.156 27.328 4.398 1 91.94 198 PHE B O 1
ATOM 4047 N N . ASN B 1 199 ? -14.539 25.219 4.824 1 91.44 199 ASN B N 1
ATOM 4048 C CA . ASN B 1 199 ? -13.461 25.562 5.746 1 91.44 199 ASN B CA 1
ATOM 4049 C C . ASN B 1 199 ? -12.195 24.781 5.449 1 91.44 199 ASN B C 1
ATOM 4051 O O . ASN B 1 199 ? -12.219 23.547 5.434 1 91.44 199 ASN B O 1
ATOM 4055 N N . MET B 1 200 ? -11.148 25.469 5.215 1 92.25 200 MET B N 1
ATOM 4056 C CA . MET B 1 200 ? -9.867 24.828 4.906 1 92.25 200 MET B CA 1
ATOM 4057 C C . MET B 1 200 ? -9.336 24.062 6.113 1 92.25 200 MET B C 1
ATOM 4059 O O . MET B 1 200 ? -9.125 24.641 7.18 1 92.25 200 MET B O 1
ATOM 4063 N N . PRO B 1 201 ? -9.086 22.734 5.992 1 92.94 201 PRO B N 1
ATOM 4064 C CA . PRO B 1 201 ? -8.578 21.953 7.121 1 92.94 201 PRO B CA 1
ATOM 4065 C C . PRO B 1 201 ? -7.074 22.094 7.316 1 92.94 201 PRO B C 1
ATOM 4067 O O . PRO B 1 201 ? -6.328 21.125 7.164 1 92.94 201 PRO B O 1
ATOM 4070 N N . TYR B 1 202 ? -6.723 23.25 7.656 1 93.56 202 TYR B N 1
ATOM 4071 C CA . TYR B 1 202 ? -5.324 23.641 7.809 1 93.56 202 TYR B CA 1
ATOM 4072 C C . TYR B 1 202 ? -5.105 24.391 9.117 1 93.56 202 TYR B C 1
ATOM 4074 O O . TYR B 1 202 ? -5.965 25.156 9.547 1 93.56 202 TYR B O 1
ATOM 4082 N N . TYR B 1 203 ? -4.016 24.109 9.758 1 94.44 203 TYR B N 1
ATOM 4083 C CA . TYR B 1 203 ? -3.645 24.906 10.922 1 94.44 203 TYR B CA 1
ATOM 4084 C C . TYR B 1 203 ? -2.131 24.938 11.102 1 94.44 203 TYR B C 1
ATOM 4086 O O . TYR B 1 203 ? -1.475 23.891 11.086 1 94.44 203 TYR B O 1
ATOM 4094 N N . ALA B 1 204 ? -1.61 26.109 11.242 1 94.19 204 ALA B N 1
ATOM 4095 C CA . ALA B 1 204 ? -0.186 26.297 11.508 1 94.19 204 ALA B CA 1
ATOM 4096 C C . ALA B 1 204 ? 0.053 26.734 12.945 1 94.19 204 ALA B C 1
ATOM 4098 O O . ALA B 1 204 ? -0.108 27.906 13.273 1 94.19 204 ALA B O 1
ATOM 4099 N N . PRO B 1 205 ? 0.523 25.875 13.766 1 95.75 205 PRO B N 1
ATOM 4100 C CA . PRO B 1 205 ? 0.673 26.188 15.195 1 95.75 205 PRO B CA 1
ATOM 4101 C C . PRO B 1 205 ? 1.911 27.031 15.484 1 95.75 205 PRO B C 1
ATOM 4103 O O . PRO B 1 205 ? 2.82 27.109 14.656 1 95.75 205 PRO B O 1
ATOM 4106 N N . THR B 1 206 ? 1.888 27.656 16.609 1 95.25 206 THR B N 1
ATOM 4107 C CA . THR B 1 206 ? 3.084 28.281 17.156 1 95.25 206 THR B CA 1
ATOM 4108 C C . THR B 1 206 ? 3.914 27.266 17.938 1 95.25 206 THR B C 1
ATOM 4110 O O . THR B 1 206 ? 3.432 26.188 18.266 1 95.25 206 THR B O 1
ATOM 4113 N N . THR B 1 207 ? 5.16 27.656 18.219 1 96.75 207 THR B N 1
ATOM 4114 C CA . THR B 1 207 ? 6.02 26.797 19.031 1 96.75 207 THR B CA 1
ATOM 4115 C C . THR B 1 207 ? 5.402 26.562 20.406 1 96.75 207 THR B C 1
ATOM 4117 O O . THR B 1 207 ? 5.48 25.453 20.938 1 96.75 207 THR B O 1
ATOM 4120 N N . LYS B 1 208 ? 4.777 27.562 20.938 1 96.69 208 LYS B N 1
ATOM 4121 C CA . LYS B 1 208 ? 4.164 27.453 22.25 1 96.69 208 LYS B CA 1
ATOM 4122 C C . LYS B 1 208 ? 3.027 26.438 22.25 1 96.69 208 LYS B C 1
ATOM 4124 O O . LYS B 1 208 ? 2.898 25.641 23.188 1 96.69 208 LYS B O 1
ATOM 4129 N N . GLU B 1 209 ? 2.232 26.531 21.266 1 97.06 209 GLU B N 1
ATOM 4130 C CA . GLU B 1 209 ? 1.116 25.594 21.141 1 97.06 209 GLU B CA 1
ATOM 4131 C C . GLU B 1 209 ? 1.61 24.156 21.016 1 97.06 209 GLU B C 1
ATOM 4133 O O . GLU B 1 209 ? 1.033 23.234 21.609 1 97.06 209 GLU B O 1
ATOM 4138 N N . ILE B 1 210 ? 2.65 23.953 20.266 1 97.94 210 ILE B N 1
ATOM 4139 C CA . ILE B 1 210 ? 3.254 22.641 20.094 1 97.94 210 ILE B CA 1
ATOM 4140 C C . ILE B 1 210 ? 3.742 22.109 21.438 1 97.94 210 ILE B C 1
ATOM 4142 O O . ILE B 1 210 ? 3.432 20.984 21.828 1 97.94 210 ILE B O 1
ATOM 4146 N N . GLU B 1 211 ? 4.453 22.938 22.125 1 98.12 211 GLU B N 1
ATOM 4147 C CA . GLU B 1 211 ? 5.012 22.562 23.422 1 98.12 211 GLU B CA 1
ATOM 4148 C C . GLU B 1 211 ? 3.908 22.234 24.422 1 98.12 211 GLU B C 1
ATOM 4150 O O . GLU B 1 211 ? 4.023 21.266 25.188 1 98.12 211 GLU B O 1
ATOM 4155 N N . GLU B 1 212 ? 2.896 23 24.391 1 97.88 212 GLU B N 1
ATOM 4156 C CA . GLU B 1 212 ? 1.784 22.812 25.328 1 97.88 212 GLU B CA 1
ATOM 4157 C C . GLU B 1 212 ? 1.137 21.438 25.125 1 97.88 212 GLU B C 1
ATOM 4159 O O . GLU B 1 212 ? 0.837 20.734 26.094 1 97.88 212 GLU B O 1
ATOM 4164 N N . VAL B 1 213 ? 0.892 21.109 23.891 1 98.25 213 VAL B N 1
ATOM 4165 C CA . VAL B 1 213 ? 0.224 19.844 23.609 1 98.25 213 VAL B CA 1
ATOM 4166 C C . VAL B 1 213 ? 1.137 18.672 23.984 1 98.25 213 VAL B C 1
ATOM 4168 O O . VAL B 1 213 ? 0.682 17.688 24.562 1 98.25 213 VAL B O 1
ATOM 4171 N N . ILE B 1 214 ? 2.428 18.719 23.688 1 98.06 214 ILE B N 1
ATOM 4172 C CA . ILE B 1 214 ? 3.383 17.656 23.984 1 98.06 214 ILE B CA 1
ATOM 4173 C C . ILE B 1 214 ? 3.447 17.453 25.5 1 98.06 214 ILE B C 1
ATOM 4175 O O . ILE B 1 214 ? 3.408 16.312 25.969 1 98.06 214 ILE B O 1
ATOM 4179 N N . GLU B 1 215 ? 3.533 18.547 26.234 1 97.25 215 GLU B N 1
ATOM 4180 C CA . GLU B 1 215 ? 3.615 18.484 27.688 1 97.25 215 GLU B CA 1
ATOM 4181 C C . GLU B 1 215 ? 2.338 17.906 28.297 1 97.25 215 GLU B C 1
ATOM 4183 O O . GLU B 1 215 ? 2.395 17.109 29.234 1 97.25 215 GLU B O 1
ATOM 4188 N N . ALA B 1 216 ? 1.243 18.344 27.812 1 97.44 216 ALA B N 1
ATOM 4189 C CA . ALA B 1 216 ? -0.046 17.891 28.328 1 97.44 216 ALA B CA 1
ATOM 4190 C C . ALA B 1 216 ? -0.245 16.406 28.094 1 97.44 216 ALA B C 1
ATOM 4192 O O . ALA B 1 216 ? -0.782 15.695 28.953 1 97.44 216 ALA B O 1
ATOM 4193 N N . GLU B 1 217 ? 0.076 15.953 26.906 1 95.25 217 GLU B N 1
ATOM 4194 C CA . GLU B 1 217 ? -0.066 14.539 26.594 1 95.25 217 GLU B CA 1
ATOM 4195 C C . GLU B 1 217 ? 0.896 13.695 27.438 1 95.25 217 GLU B C 1
ATOM 4197 O O . GLU B 1 217 ? 0.503 12.672 28 1 95.25 217 GLU B O 1
ATOM 4202 N N . GLY B 1 218 ? 2.195 13.984 27.391 1 95.06 218 GLY B N 1
ATOM 4203 C CA . GLY B 1 218 ? 3.107 13.578 28.453 1 95.06 218 GLY B CA 1
ATOM 4204 C C . GLY B 1 218 ? 3.842 12.281 28.141 1 95.06 218 GLY B C 1
ATOM 4205 O O . GLY B 1 218 ? 4.723 11.867 28.891 1 95.06 218 GLY B O 1
ATOM 4206 N N . SER B 1 219 ? 3.559 11.617 27.047 1 95.44 219 SER B N 1
ATOM 4207 C CA . SER B 1 219 ? 4.148 10.312 26.797 1 95.44 219 SER B CA 1
ATOM 4208 C C . SER B 1 219 ? 5.496 10.438 26.094 1 95.44 219 SER B C 1
ATOM 4210 O O . SER B 1 219 ? 6.277 9.484 26.062 1 95.44 219 SER B O 1
ATOM 4212 N N . LEU B 1 220 ? 5.781 11.594 25.531 1 97.69 220 LEU B N 1
ATOM 4213 C CA . LEU B 1 220 ? 6.992 11.797 24.734 1 97.69 220 LEU B CA 1
ATOM 4214 C C . LEU B 1 220 ? 7.832 12.93 25.312 1 97.69 220 LEU B C 1
ATOM 4216 O O . LEU B 1 220 ? 7.301 13.836 25.953 1 97.69 220 LEU B O 1
ATOM 4220 N N . ILE B 1 221 ? 9.07 12.836 25.078 1 97.56 221 ILE B N 1
ATOM 4221 C CA . ILE B 1 221 ? 10.008 13.867 25.516 1 97.56 221 ILE B CA 1
ATOM 4222 C C . ILE B 1 221 ? 10.398 14.734 24.312 1 97.56 221 ILE B C 1
ATOM 4224 O O . ILE B 1 221 ? 10.859 14.219 23.297 1 97.56 221 ILE B O 1
ATOM 4228 N N . LEU B 1 222 ? 10.227 16 24.484 1 98 222 LEU B N 1
ATOM 4229 C CA . LEU B 1 222 ? 10.672 16.938 23.453 1 98 222 LEU B CA 1
ATOM 4230 C C . LEU B 1 222 ? 12.188 17.109 23.5 1 98 222 LEU B C 1
ATOM 4232 O O . LEU B 1 222 ? 12.734 17.625 24.484 1 98 222 LEU B O 1
ATOM 4236 N N . GLN B 1 223 ? 12.836 16.734 22.453 1 97.75 223 GLN B N 1
ATOM 4237 C CA . GLN B 1 223 ? 14.289 16.828 22.406 1 97.75 223 GLN B CA 1
ATOM 4238 C C . GLN B 1 223 ? 14.727 18.141 21.766 1 97.75 223 GLN B C 1
ATOM 4240 O O . GLN B 1 223 ? 15.688 18.781 22.234 1 97.75 223 GLN B O 1
ATOM 4245 N N . ASN B 1 224 ? 14.07 18.469 20.688 1 97.81 224 ASN B N 1
ATOM 4246 C CA . ASN B 1 224 ? 14.406 19.688 19.953 1 97.81 224 ASN B CA 1
ATOM 4247 C C . ASN B 1 224 ? 13.188 20.281 19.25 1 97.81 224 ASN B C 1
ATOM 4249 O O . ASN B 1 224 ? 12.312 19.547 18.797 1 97.81 224 ASN B O 1
ATOM 4253 N N . LEU B 1 225 ? 13.094 21.547 19.281 1 98.06 225 LEU B N 1
ATOM 4254 C CA . LEU B 1 225 ? 12.109 22.328 18.516 1 98.06 225 LEU B CA 1
ATOM 4255 C C . LEU B 1 225 ? 12.766 23.531 17.875 1 98.06 225 LEU B C 1
ATOM 4257 O O . LEU B 1 225 ? 13.18 24.469 18.562 1 98.06 225 LEU B O 1
ATOM 4261 N N . GLN B 1 226 ? 12.859 23.469 16.547 1 97.19 226 GLN B N 1
ATOM 4262 C CA . GLN B 1 226 ? 13.523 24.531 15.805 1 97.19 226 GLN B CA 1
ATOM 4263 C C . GLN B 1 226 ? 12.555 25.234 14.852 1 97.19 226 GLN B C 1
ATOM 4265 O O . GLN B 1 226 ? 11.68 24.578 14.273 1 97.19 226 GLN B O 1
ATOM 4270 N N . VAL B 1 227 ? 12.781 26.484 14.719 1 95.81 227 VAL B N 1
ATOM 4271 C CA . VAL B 1 227 ? 11.977 27.297 13.812 1 95.81 227 VAL B CA 1
ATOM 4272 C C . VAL B 1 227 ? 12.836 27.781 12.648 1 95.81 227 VAL B C 1
ATOM 4274 O O . VAL B 1 227 ? 13.938 28.297 12.852 1 95.81 227 VAL B O 1
ATOM 4277 N N . PHE B 1 228 ? 12.305 27.562 11.508 1 94.56 228 PHE B N 1
ATOM 4278 C CA . PHE B 1 228 ? 12.953 28.062 10.297 1 94.56 228 PHE B CA 1
ATOM 4279 C C . PHE B 1 228 ? 12.039 29.016 9.547 1 94.56 228 PHE B C 1
ATOM 4281 O O . PHE B 1 228 ? 10.922 28.656 9.188 1 94.56 228 PHE B O 1
ATOM 4288 N N . LYS B 1 229 ? 12.523 30.172 9.281 1 91.25 229 LYS B N 1
ATOM 4289 C CA . LYS B 1 229 ? 11.797 31.156 8.484 1 91.25 229 LYS B CA 1
ATOM 4290 C C . LYS B 1 229 ? 12.328 31.203 7.055 1 91.25 229 LYS B C 1
ATOM 4292 O O . LYS B 1 229 ? 13.531 31.391 6.84 1 91.25 229 LYS B O 1
ATOM 4297 N N . ASN B 1 230 ? 11.414 30.969 6.191 1 89.38 230 ASN B N 1
ATOM 4298 C CA . ASN B 1 230 ? 11.805 30.969 4.785 1 89.38 230 ASN B CA 1
ATOM 4299 C C . ASN B 1 230 ? 10.977 31.969 3.979 1 89.38 230 ASN B C 1
ATOM 4301 O O . ASN B 1 230 ? 9.766 32.062 4.168 1 89.38 230 ASN B O 1
ATOM 4305 N N . ASP B 1 231 ? 11.727 32.594 3.096 1 87.62 231 ASP B N 1
ATOM 4306 C CA . ASP B 1 231 ? 10.969 33.406 2.143 1 87.62 231 ASP B CA 1
ATOM 4307 C C . ASP B 1 231 ? 10.086 32.531 1.258 1 87.62 231 ASP B C 1
ATOM 4309 O O . ASP B 1 231 ? 10.406 31.375 1.007 1 87.62 231 ASP B O 1
ATOM 4313 N N . TRP B 1 232 ? 9.102 33.125 0.75 1 85.75 232 TRP B N 1
ATOM 4314 C CA . TRP B 1 232 ? 8.109 32.375 0.003 1 85.75 232 TRP B CA 1
ATOM 4315 C C . TRP B 1 232 ? 8.719 31.766 -1.258 1 85.75 232 TRP B C 1
ATOM 4317 O O . TRP B 1 232 ? 8.242 30.75 -1.759 1 85.75 232 TRP B O 1
ATOM 4327 N N . ASP B 1 233 ? 9.75 32.344 -1.76 1 87.06 233 ASP B N 1
ATOM 4328 C CA . ASP B 1 233 ? 10.305 31.875 -3.035 1 87.06 233 ASP B CA 1
ATOM 4329 C C . ASP B 1 233 ? 11.727 31.359 -2.861 1 87.06 233 ASP B C 1
ATOM 4331 O O . ASP B 1 233 ? 12.469 31.219 -3.84 1 87.06 233 ASP B O 1
ATOM 4335 N N . SER B 1 234 ? 12.125 31.156 -1.608 1 87.31 234 SER B N 1
ATOM 4336 C CA . SER B 1 234 ? 13.492 30.703 -1.334 1 87.31 234 SER B CA 1
ATOM 4337 C C . SER B 1 234 ? 13.812 29.422 -2.078 1 87.31 234 SER B C 1
ATOM 4339 O O . SER B 1 234 ? 14.883 29.281 -2.666 1 87.31 234 SER B O 1
ATOM 4341 N N . TYR B 1 235 ? 12.914 28.516 -2.045 1 85.81 235 TYR B N 1
ATOM 4342 C CA . TYR B 1 235 ? 13.156 27.219 -2.676 1 85.81 235 TYR B CA 1
ATOM 4343 C C . TYR B 1 235 ? 13.219 27.359 -4.191 1 85.81 235 TYR B C 1
ATOM 4345 O O . TYR B 1 235 ? 13.945 26.609 -4.855 1 85.81 235 TYR B O 1
ATOM 4353 N N . ILE B 1 236 ? 12.555 28.312 -4.742 1 89.5 236 ILE B N 1
ATOM 4354 C CA . ILE B 1 236 ? 12.57 28.562 -6.18 1 89.5 236 ILE B CA 1
ATOM 4355 C C . ILE B 1 236 ? 13.906 29.188 -6.578 1 89.5 236 ILE B C 1
ATOM 4357 O O . ILE B 1 236 ? 14.508 28.781 -7.578 1 89.5 236 ILE B O 1
ATOM 4361 N N . LYS B 1 237 ? 14.359 30.078 -5.754 1 88.06 237 LYS B N 1
ATOM 4362 C CA . LYS B 1 237 ? 15.633 30.75 -6 1 88.06 237 LYS B CA 1
ATOM 4363 C C . LYS B 1 237 ? 16.797 29.766 -5.895 1 88.06 237 LYS B C 1
ATOM 4365 O O . LYS B 1 237 ? 17.781 29.891 -6.625 1 88.06 237 LYS B O 1
ATOM 4370 N N . GLN B 1 238 ? 16.641 28.906 -5.023 1 86.31 238 GLN B N 1
ATOM 4371 C CA . GLN B 1 238 ? 17.672 27.906 -4.832 1 86.31 238 GLN B CA 1
ATOM 4372 C C . GLN B 1 238 ? 17.781 26.984 -6.043 1 86.31 238 GLN B C 1
ATOM 4374 O O . GLN B 1 238 ? 18.891 26.547 -6.406 1 86.31 238 GLN B O 1
ATOM 4379 N N . ALA B 1 239 ? 16.641 26.703 -6.656 1 85.5 239 ALA B N 1
ATOM 4380 C CA . ALA B 1 239 ? 16.641 25.844 -7.832 1 85.5 239 ALA B CA 1
ATOM 4381 C C . ALA B 1 239 ? 17.141 26.578 -9.062 1 85.5 239 ALA B C 1
ATOM 4383 O O . ALA B 1 239 ? 17.844 26 -9.898 1 85.5 239 ALA B O 1
ATOM 4384 N N . ASN B 1 240 ? 16.703 27.812 -9.227 1 88.56 240 ASN B N 1
ATOM 4385 C CA . ASN B 1 240 ? 17.125 28.656 -10.344 1 88.56 240 ASN B CA 1
ATOM 4386 C C . ASN B 1 240 ? 17.188 30.125 -9.945 1 88.56 240 ASN B C 1
ATOM 4388 O O . ASN B 1 240 ? 16.188 30.844 -9.984 1 88.56 240 ASN B O 1
ATOM 4392 N N . SER B 1 241 ? 18.359 30.562 -9.719 1 87.38 241 SER B N 1
ATOM 4393 C CA . SER B 1 241 ? 18.578 31.906 -9.18 1 87.38 241 SER B CA 1
ATOM 4394 C C . SER B 1 241 ? 18.344 32.969 -10.242 1 87.38 241 SER B C 1
ATOM 4396 O O . SER B 1 241 ? 18.188 34.156 -9.922 1 87.38 241 SER B O 1
ATOM 4398 N N . GLY B 1 242 ? 18.188 32.625 -11.375 1 89.69 242 GLY B N 1
ATOM 4399 C CA . GLY B 1 242 ? 18.109 33.594 -12.453 1 89.69 242 GLY B CA 1
ATOM 4400 C C . GLY B 1 242 ? 16.688 33.969 -12.828 1 89.69 242 GLY B C 1
ATOM 4401 O O . GLY B 1 242 ? 16.469 34.781 -13.719 1 89.69 242 GLY B O 1
ATOM 4402 N N . LEU B 1 243 ? 15.797 33.469 -12.141 1 90.69 243 LEU B N 1
ATOM 4403 C CA . LEU B 1 243 ? 14.406 33.688 -12.508 1 90.69 243 LEU B CA 1
ATOM 4404 C C . LEU B 1 243 ? 13.938 35.062 -12 1 90.69 243 LEU B C 1
ATOM 4406 O O . LEU B 1 243 ? 14.297 35.469 -10.906 1 90.69 243 LEU B O 1
ATOM 4410 N N . ASP B 1 244 ? 13.195 35.656 -12.766 1 89.44 244 ASP B N 1
ATOM 4411 C CA . ASP B 1 244 ? 12.633 36.938 -12.328 1 89.44 244 ASP B CA 1
ATOM 4412 C C . ASP B 1 244 ? 11.453 36.719 -11.383 1 89.44 244 ASP B C 1
ATOM 4414 O O . ASP B 1 244 ? 10.984 35.594 -11.211 1 89.44 244 ASP B O 1
ATOM 4418 N N . MET B 1 245 ? 11.055 37.688 -10.859 1 84.62 245 MET B N 1
ATOM 4419 C CA . MET B 1 245 ? 10.031 37.625 -9.82 1 84.62 245 MET B CA 1
ATOM 4420 C C . MET B 1 245 ? 8.711 37.125 -10.375 1 84.62 245 MET B C 1
ATOM 4422 O O . MET B 1 245 ? 8.008 36.344 -9.711 1 84.62 245 MET B O 1
ATOM 4426 N N . LYS B 1 246 ? 8.383 37.5 -11.523 1 86.75 246 LYS B N 1
ATOM 4427 C CA . LYS B 1 246 ? 7.141 37.062 -12.148 1 86.75 246 LYS B CA 1
ATOM 4428 C C . LYS B 1 246 ? 7.137 35.562 -12.375 1 86.75 246 LYS B C 1
ATOM 4430 O O . LYS B 1 246 ? 6.129 34.875 -12.133 1 86.75 246 LYS B O 1
ATOM 4435 N N . THR B 1 247 ? 8.211 35.156 -12.828 1 92.19 247 THR B N 1
ATOM 4436 C CA . THR B 1 247 ? 8.344 33.719 -13.078 1 92.19 247 THR B CA 1
ATOM 4437 C C . THR B 1 247 ? 8.297 32.938 -11.766 1 92.19 247 THR B C 1
ATOM 4439 O O . THR B 1 247 ? 7.691 31.859 -11.703 1 92.19 247 THR B O 1
ATOM 4442 N N . ARG B 1 248 ? 8.891 33.438 -10.773 1 91.31 248 ARG B N 1
ATOM 4443 C CA . ARG B 1 248 ? 8.875 32.781 -9.469 1 91.31 248 ARG B CA 1
ATOM 4444 C C . ARG B 1 248 ? 7.461 32.75 -8.891 1 91.31 248 ARG B C 1
ATOM 4446 O O . ARG B 1 248 ? 7.051 31.734 -8.312 1 91.31 248 ARG B O 1
ATOM 4453 N N . ALA B 1 249 ? 6.797 33.812 -9.109 1 88.69 249 ALA B N 1
ATOM 4454 C CA . ALA B 1 249 ? 5.414 33.875 -8.633 1 88.69 249 ALA B CA 1
ATOM 4455 C C . ALA B 1 249 ? 4.547 32.844 -9.359 1 88.69 249 ALA B C 1
ATOM 4457 O O . ALA B 1 249 ? 3.646 32.25 -8.758 1 88.69 249 ALA B O 1
ATOM 4458 N N . ALA B 1 250 ? 4.777 32.688 -10.602 1 91.94 250 ALA B N 1
ATOM 4459 C CA . ALA B 1 250 ? 4.035 31.719 -11.391 1 91.94 250 ALA B CA 1
ATOM 4460 C C . ALA B 1 250 ? 4.305 30.297 -10.891 1 91.94 250 ALA B C 1
ATOM 4462 O O . ALA B 1 250 ? 3.387 29.484 -10.812 1 91.94 250 ALA B O 1
ATOM 4463 N N . ILE B 1 251 ? 5.496 30.078 -10.602 1 93.94 251 ILE B N 1
ATOM 4464 C CA . ILE B 1 251 ? 5.875 28.766 -10.062 1 93.94 251 ILE B CA 1
ATOM 4465 C C . ILE B 1 251 ? 5.207 28.547 -8.711 1 93.94 251 ILE B C 1
ATOM 4467 O O . ILE B 1 251 ? 4.656 27.484 -8.445 1 93.94 251 ILE B O 1
ATOM 4471 N N . PHE B 1 252 ? 5.273 29.594 -7.945 1 92.56 252 PHE B N 1
ATOM 4472 C CA . PHE B 1 252 ? 4.645 29.547 -6.633 1 92.56 252 PHE B CA 1
ATOM 4473 C C . PHE B 1 252 ? 3.148 29.281 -6.762 1 92.56 252 PHE B C 1
ATOM 4475 O O . PHE B 1 252 ? 2.596 28.453 -6.031 1 92.56 252 PHE B O 1
ATOM 4482 N N . ALA B 1 253 ? 2.514 29.906 -7.637 1 93.38 253 ALA B N 1
ATOM 4483 C CA . ALA B 1 253 ? 1.085 29.719 -7.871 1 93.38 253 ALA B CA 1
ATOM 4484 C C . ALA B 1 253 ? 0.783 28.281 -8.273 1 93.38 253 ALA B C 1
ATOM 4486 O O . ALA B 1 253 ? -0.212 27.703 -7.828 1 93.38 253 ALA B O 1
ATOM 4487 N N . THR B 1 254 ? 1.584 27.781 -9.086 1 94.19 254 THR B N 1
ATOM 4488 C CA . THR B 1 254 ? 1.435 26.391 -9.531 1 94.19 254 THR B CA 1
ATOM 4489 C C . THR B 1 254 ? 1.563 25.438 -8.352 1 94.19 254 THR B C 1
ATOM 4491 O O . THR B 1 254 ? 0.817 24.453 -8.25 1 94.19 254 THR B O 1
ATOM 4494 N N . ASP B 1 255 ? 2.445 25.734 -7.5 1 92.38 255 ASP B N 1
ATOM 4495 C CA . ASP B 1 255 ? 2.662 24.891 -6.328 1 92.38 255 ASP B CA 1
ATOM 4496 C C . ASP B 1 255 ? 1.462 24.938 -5.387 1 92.38 255 ASP B C 1
ATOM 44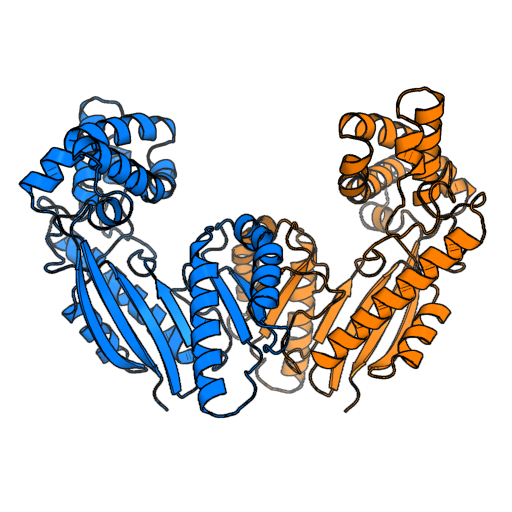98 O O . ASP B 1 255 ? 1.036 23.906 -4.859 1 92.38 255 ASP B O 1
ATOM 4502 N N . ILE B 1 256 ? 0.983 26.094 -5.172 1 93.12 256 ILE B N 1
ATOM 4503 C CA . ILE B 1 256 ? -0.172 26.25 -4.297 1 93.12 256 ILE B CA 1
ATOM 4504 C C . ILE B 1 256 ? -1.385 25.562 -4.906 1 93.12 256 ILE B C 1
ATOM 4506 O O . ILE B 1 256 ? -2.17 24.922 -4.191 1 93.12 256 ILE B O 1
ATOM 4510 N N . ARG B 1 257 ? -1.508 25.672 -6.176 1 95.25 257 ARG B N 1
ATOM 4511 C CA . ARG B 1 257 ? -2.609 25 -6.855 1 95.25 257 ARG B CA 1
ATOM 4512 C C . ARG B 1 257 ? -2.529 23.484 -6.664 1 95.25 257 ARG B C 1
ATOM 4514 O O . ARG B 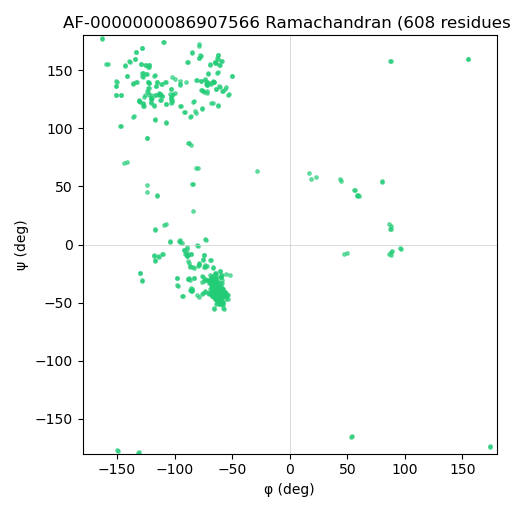1 257 ? -3.545 22.828 -6.41 1 95.25 257 ARG B O 1
ATOM 4521 N N . ALA B 1 258 ? -1.339 22.984 -6.773 1 90.06 258 ALA B N 1
ATOM 4522 C CA . ALA B 1 258 ? -1.134 21.547 -6.633 1 90.06 258 ALA B CA 1
ATOM 4523 C C . ALA B 1 258 ? -1.617 21.047 -5.273 1 90.06 258 ALA B C 1
ATOM 4525 O O . ALA B 1 258 ? -2.15 19.938 -5.16 1 90.06 258 ALA B O 1
ATOM 4526 N N . VAL B 1 259 ? -1.498 21.828 -4.285 1 90.12 259 VAL B N 1
ATOM 4527 C CA . VAL B 1 259 ? -1.881 21.469 -2.924 1 90.12 259 VAL B CA 1
ATOM 4528 C C . VAL B 1 259 ? -3.369 21.734 -2.717 1 90.12 259 VAL B C 1
ATOM 4530 O O . VAL B 1 259 ? -4.078 20.922 -2.113 1 90.12 259 VAL B O 1
ATOM 4533 N N . ALA B 1 260 ? -3.855 22.781 -3.252 1 92.5 260 ALA B N 1
ATOM 4534 C CA . ALA B 1 260 ? -5.184 23.297 -2.938 1 92.5 260 ALA B CA 1
ATOM 4535 C C . ALA B 1 260 ? -6.254 22.625 -3.787 1 92.5 260 ALA B C 1
ATOM 4537 O O . ALA B 1 260 ? -7.359 22.344 -3.307 1 92.5 260 ALA B O 1
ATOM 4538 N N . GLU B 1 261 ? -5.93 22.375 -4.98 1 93.38 261 GLU B N 1
ATOM 4539 C CA . GLU B 1 261 ? -6.938 21.969 -5.957 1 93.38 261 GLU B CA 1
ATOM 4540 C C . GLU B 1 261 ? -7.641 20.688 -5.523 1 93.38 261 GLU B C 1
ATOM 4542 O O . GLU B 1 261 ? -8.867 20.609 -5.57 1 93.38 261 GLU B O 1
ATOM 4547 N N . PRO B 1 262 ? -6.938 19.672 -5.07 1 88.75 262 PRO B N 1
ATOM 4548 C CA . PRO B 1 262 ? -7.633 18.453 -4.652 1 88.75 262 PRO B CA 1
ATOM 4549 C C . PRO B 1 262 ? -8.633 18.703 -3.527 1 88.75 262 PRO B C 1
ATOM 4551 O O . PRO B 1 262 ? -9.648 18 -3.426 1 88.75 262 PRO B O 1
ATOM 4554 N N . ILE B 1 263 ? -8.422 19.688 -2.764 1 90.44 263 ILE B N 1
ATOM 4555 C CA . ILE B 1 263 ? -9.266 20.016 -1.62 1 90.44 263 ILE B CA 1
ATOM 4556 C C . ILE B 1 263 ? -10.453 20.875 -2.08 1 90.44 263 ILE B C 1
ATOM 4558 O O . ILE B 1 263 ? -11.594 20.594 -1.709 1 90.44 263 ILE B O 1
ATOM 4562 N N . LEU B 1 264 ? -10.18 21.75 -2.947 1 94.69 264 LEU B N 1
ATOM 4563 C CA . LEU B 1 264 ? -11.156 22.766 -3.332 1 94.69 264 LEU B CA 1
ATOM 4564 C C . LEU B 1 264 ? -12.125 22.219 -4.375 1 94.69 264 LEU B C 1
ATOM 4566 O O . LEU B 1 264 ? -13.289 22.625 -4.43 1 94.69 264 LEU B O 1
ATOM 4570 N N . VAL B 1 265 ? -11.68 21.281 -5.172 1 93.94 265 VAL B N 1
ATOM 4571 C CA . VAL B 1 265 ? -12.477 20.797 -6.293 1 93.94 265 VAL B CA 1
ATOM 4572 C C . VAL B 1 265 ? -13.742 20.125 -5.773 1 93.94 265 VAL B C 1
ATOM 4574 O O . VAL B 1 265 ? -14.797 20.203 -6.402 1 93.94 265 VAL B O 1
ATOM 4577 N N . SER B 1 266 ? -13.633 19.516 -4.703 1 87.44 266 SER B N 1
ATOM 4578 C CA . SER B 1 266 ? -14.789 18.812 -4.141 1 87.44 266 SER B CA 1
ATOM 4579 C C . SER B 1 266 ? -15.891 19.797 -3.754 1 87.44 266 SER B C 1
ATOM 4581 O O . SER B 1 266 ? -17.078 19.469 -3.791 1 87.44 266 SER B O 1
ATOM 4583 N N . GLN B 1 267 ? -15.516 21.016 -3.412 1 91.44 267 GLN B N 1
ATOM 4584 C CA . GLN B 1 267 ? -16.438 22.031 -2.93 1 91.44 267 GLN B CA 1
ATOM 4585 C C . GLN B 1 267 ? -16.859 22.984 -4.055 1 91.44 267 GLN B C 1
ATOM 4587 O O . GLN B 1 267 ? -18.031 23.328 -4.172 1 91.44 267 GLN B O 1
ATOM 4592 N N . PHE B 1 268 ? -15.961 23.266 -4.957 1 95.44 268 PHE B N 1
ATOM 4593 C CA . PHE B 1 268 ? -16.219 24.359 -5.879 1 95.44 268 PHE B CA 1
ATOM 4594 C C . PHE B 1 268 ? -16.281 23.859 -7.316 1 95.44 268 PHE B C 1
ATOM 4596 O O . PHE B 1 268 ? -16.688 24.594 -8.219 1 95.44 268 PHE B O 1
ATOM 4603 N N . GLY B 1 269 ? -15.93 22.625 -7.52 1 93 269 GLY B N 1
ATOM 4604 C CA . GLY B 1 269 ? -15.977 22.062 -8.859 1 93 269 GLY B CA 1
ATOM 4605 C C . GLY B 1 269 ? -14.703 22.297 -9.648 1 93 269 GLY B C 1
ATOM 4606 O O . GLY B 1 269 ? -13.984 23.266 -9.406 1 93 269 GLY B O 1
ATOM 4607 N N . GLU B 1 270 ? -14.469 21.531 -10.609 1 92.75 270 GLU B N 1
ATOM 4608 C CA . GLU B 1 270 ? -13.266 21.578 -11.43 1 92.75 270 GLU B CA 1
ATOM 4609 C C . GLU B 1 270 ? -13.242 22.828 -12.305 1 92.75 270 GLU B C 1
ATOM 4611 O O . GLU B 1 270 ? -12.18 23.391 -12.57 1 92.75 270 GLU B O 1
ATOM 4616 N N . GLU B 1 271 ? -14.32 23.25 -12.664 1 92.12 271 GLU B N 1
ATOM 4617 C CA . GLU B 1 271 ? -14.43 24.344 -13.609 1 92.12 271 GLU B CA 1
ATOM 4618 C C . GLU B 1 271 ? -13.953 25.656 -12.984 1 92.12 271 GLU B C 1
ATOM 4620 O O . GLU B 1 271 ? -13.43 26.531 -13.68 1 92.12 271 GLU B O 1
ATOM 4625 N N . ALA B 1 272 ? -14.117 25.797 -11.742 1 94.94 272 ALA B N 1
ATOM 4626 C CA . ALA B 1 272 ? -13.773 27.047 -11.055 1 94.94 272 ALA B CA 1
ATOM 4627 C C . ALA B 1 272 ? -12.266 27.141 -10.82 1 94.94 272 ALA B C 1
ATOM 4629 O O . ALA B 1 272 ? -11.742 28.234 -10.562 1 94.94 272 ALA B O 1
ATOM 4630 N N . MET B 1 273 ? -11.539 26.078 -10.922 1 95.56 273 MET B N 1
ATOM 4631 C CA . MET B 1 273 ? -10.148 26.016 -10.492 1 95.56 273 MET B CA 1
ATOM 4632 C C . MET B 1 273 ? -9.258 26.828 -11.422 1 95.56 273 MET B C 1
ATOM 4634 O O . MET B 1 273 ? -8.383 27.562 -10.961 1 95.56 273 MET B O 1
ATOM 4638 N N . ASP B 1 274 ? -9.484 26.734 -12.664 1 95.25 274 ASP B N 1
ATOM 4639 C CA . ASP B 1 274 ? -8.648 27.469 -13.609 1 95.25 274 ASP B CA 1
ATOM 4640 C C . ASP B 1 274 ? -8.75 28.969 -13.367 1 95.25 274 ASP B C 1
ATOM 4642 O O . ASP B 1 274 ? -7.734 29.672 -13.312 1 95.25 274 ASP B O 1
ATOM 4646 N N . ASP B 1 275 ? -9.938 29.422 -13.312 1 96.19 275 ASP B N 1
ATOM 4647 C CA . ASP B 1 275 ? -10.148 30.844 -13.078 1 96.19 275 ASP B CA 1
ATOM 4648 C C . ASP B 1 275 ? -9.547 31.281 -11.742 1 96.19 275 ASP B C 1
ATOM 4650 O O . ASP B 1 275 ? -8.891 32.312 -11.656 1 96.19 275 ASP B O 1
ATOM 4654 N N . LEU B 1 276 ? -9.797 30.547 -10.727 1 97.06 276 LEU B N 1
ATOM 4655 C CA . LEU B 1 276 ? -9.281 30.844 -9.398 1 97.06 276 LEU B CA 1
ATOM 4656 C C . LEU B 1 276 ? -7.766 31.016 -9.422 1 97.06 276 LEU B C 1
ATOM 4658 O O . LEU B 1 276 ? -7.242 32.031 -8.945 1 97.06 276 LEU B O 1
ATOM 4662 N N . PHE B 1 277 ? -7.09 30.141 -10.047 1 95.88 277 PHE B N 1
ATOM 4663 C CA . PHE B 1 277 ? -5.637 30.156 -9.93 1 95.88 277 PHE B CA 1
ATOM 4664 C C . PHE B 1 277 ? -5.02 31.094 -10.969 1 95.88 277 PHE B C 1
ATOM 4666 O O . PHE B 1 277 ? -3.869 31.516 -10.836 1 95.88 277 PHE B O 1
ATOM 4673 N N . HIS B 1 278 ? -5.793 31.406 -12 1 94.94 278 HIS B N 1
ATOM 4674 C CA . HIS B 1 278 ? -5.379 32.5 -12.852 1 94.94 278 HIS B CA 1
ATOM 4675 C C . HIS B 1 278 ? -5.391 33.844 -12.086 1 94.94 278 HIS B C 1
ATOM 4677 O O . HIS B 1 278 ? -4.445 34.625 -12.18 1 94.94 278 HIS B O 1
ATOM 4683 N N . ARG B 1 279 ? -6.434 34.062 -11.375 1 95.56 279 ARG B N 1
ATOM 4684 C CA . ARG B 1 279 ? -6.551 35.25 -10.547 1 95.56 279 ARG B CA 1
ATOM 4685 C C . ARG B 1 279 ? -5.48 35.25 -9.461 1 95.56 279 ARG B C 1
ATOM 4687 O O . ARG B 1 279 ? -4.898 36.312 -9.18 1 95.56 279 ARG B O 1
ATOM 4694 N N . PHE B 1 280 ? -5.316 34.125 -8.883 1 95.75 280 PHE B N 1
ATOM 4695 C CA . PHE B 1 280 ? -4.301 34 -7.844 1 95.75 280 PHE B CA 1
ATOM 4696 C C . PHE B 1 280 ? -2.922 34.344 -8.383 1 95.75 280 PHE B C 1
ATOM 4698 O O . PHE B 1 280 ? -2.203 35.156 -7.781 1 95.75 280 PHE B O 1
ATOM 4705 N N . GLU B 1 281 ? -2.545 33.781 -9.477 1 94.88 281 GLU B N 1
ATOM 4706 C CA . GLU B 1 281 ? -1.236 34 -10.078 1 94.88 281 GLU B CA 1
ATOM 4707 C C . GLU B 1 281 ? -1.039 35.469 -10.43 1 94.88 281 GLU B C 1
ATOM 4709 O O . GLU B 1 281 ? 0.057 36 -10.266 1 94.88 281 GLU B O 1
ATOM 4714 N N . ALA B 1 282 ? -2.041 36.094 -10.844 1 93.88 282 ALA B N 1
ATOM 4715 C CA . ALA B 1 282 ? -1.976 37.5 -11.281 1 93.88 282 ALA B CA 1
ATOM 4716 C C . ALA B 1 282 ? -1.643 38.406 -10.117 1 93.88 282 ALA B C 1
ATOM 4718 O O . ALA B 1 282 ? -0.961 39.438 -10.289 1 93.88 282 ALA B O 1
ATOM 4719 N N . ASP B 1 283 ? -2.072 38.062 -8.945 1 93.94 283 ASP B N 1
ATOM 4720 C CA . ASP B 1 283 ? -2.004 39 -7.84 1 93.94 283 ASP B CA 1
ATOM 4721 C C . ASP B 1 283 ? -1.021 38.531 -6.77 1 93.94 283 ASP B C 1
ATOM 4723 O O . ASP B 1 283 ? -0.676 39.281 -5.859 1 93.94 283 ASP B O 1
ATOM 4727 N N . VAL B 1 284 ? -0.567 37.312 -6.863 1 92.25 284 VAL B N 1
ATOM 4728 C CA . VAL B 1 284 ? 0.163 36.719 -5.754 1 92.25 284 VAL B CA 1
ATOM 4729 C C . VAL B 1 284 ? 1.5 37.438 -5.562 1 92.25 284 VAL B C 1
ATOM 4731 O O . VAL B 1 284 ? 1.969 37.594 -4.434 1 92.25 284 VAL B O 1
ATOM 4734 N N . HIS B 1 285 ? 2.064 37.812 -6.605 1 89 285 HIS B N 1
ATOM 4735 C CA . HIS B 1 285 ? 3.336 38.5 -6.504 1 89 285 HIS B CA 1
ATOM 4736 C C . HIS B 1 285 ? 3.207 39.75 -5.641 1 89 285 HIS B C 1
ATOM 4738 O O . HIS B 1 285 ? 3.984 39.938 -4.703 1 89 285 HIS B O 1
ATOM 4744 N N . ASP B 1 286 ? 2.309 40.594 -5.961 1 89.56 286 ASP B N 1
ATOM 4745 C CA . ASP B 1 286 ? 2.082 41.844 -5.234 1 89.56 286 ASP B CA 1
ATOM 4746 C C . ASP B 1 286 ? 1.689 41.562 -3.785 1 89.56 286 ASP B C 1
ATOM 4748 O O . ASP B 1 286 ? 2.119 42.281 -2.875 1 89.56 286 ASP B O 1
ATOM 4752 N N . HIS B 1 287 ? 0.917 40.594 -3.666 1 87.81 287 HIS B N 1
ATOM 4753 C CA . HIS B 1 287 ? 0.473 40.219 -2.326 1 87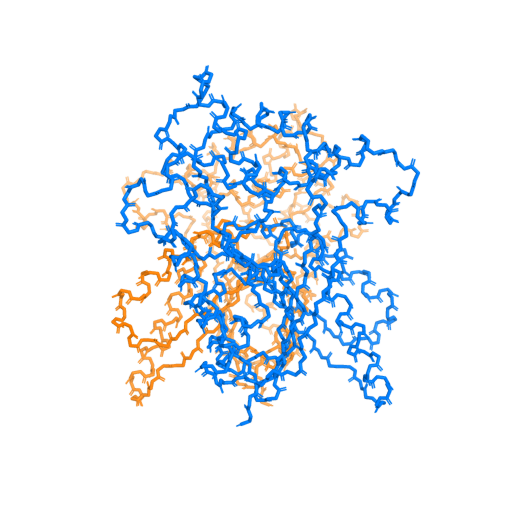.81 287 HIS B CA 1
ATOM 4754 C C . HIS B 1 287 ? 1.649 39.812 -1.447 1 87.81 287 HIS B C 1
ATOM 4756 O O . HIS B 1 287 ? 1.771 40.281 -0.309 1 87.81 287 HIS B O 1
ATOM 4762 N N . MET B 1 288 ? 2.488 38.969 -2 1 84.44 288 MET B N 1
ATOM 4763 C CA . MET B 1 288 ? 3.621 38.438 -1.235 1 84.44 288 MET B CA 1
ATOM 4764 C C . MET B 1 288 ? 4.602 39.562 -0.898 1 84.44 288 MET B C 1
ATOM 4766 O O . MET B 1 288 ? 5.164 39.594 0.198 1 84.44 288 MET B O 1
ATOM 4770 N N . LYS B 1 289 ? 4.824 40.406 -1.842 1 82.69 289 LYS B N 1
ATOM 4771 C CA . LYS B 1 289 ? 5.723 41.531 -1.627 1 82.69 289 LYS B CA 1
ATOM 4772 C C . LYS B 1 289 ? 5.164 42.5 -0.579 1 82.69 289 LYS B C 1
ATOM 4774 O O . LYS B 1 289 ? 5.887 42.938 0.313 1 82.69 289 LYS B O 1
ATOM 4779 N N . ARG B 1 290 ? 3.961 42.781 -0.706 1 85.06 290 ARG B N 1
ATOM 4780 C CA . ARG B 1 290 ? 3.309 43.75 0.173 1 85.06 290 ARG B CA 1
ATOM 4781 C C . ARG B 1 290 ? 3.275 43.25 1.612 1 85.06 290 ARG B C 1
ATOM 4783 O O . ARG B 1 290 ? 3.496 44 2.551 1 85.06 290 ARG B O 1
ATOM 4790 N N . GLU B 1 291 ? 2.996 42 1.768 1 80.75 291 GLU B N 1
ATOM 4791 C CA . GLU B 1 291 ? 2.801 41.438 3.1 1 80.75 291 GLU B CA 1
ATOM 4792 C C . GLU B 1 291 ? 4.098 40.844 3.641 1 80.75 291 GLU B C 1
ATOM 4794 O O . GLU B 1 291 ? 4.145 40.375 4.781 1 80.75 291 GLU B O 1
ATOM 4799 N N . ASN B 1 292 ? 5.172 40.938 2.895 1 80.56 292 ASN B N 1
ATOM 4800 C CA . ASN B 1 292 ? 6.426 40.312 3.303 1 80.56 292 ASN B CA 1
ATOM 4801 C C . ASN B 1 292 ? 6.207 38.906 3.84 1 80.56 292 ASN B C 1
ATOM 4803 O O . ASN B 1 292 ? 6.609 38.594 4.961 1 80.56 292 ASN B O 1
ATOM 4807 N N . CYS B 1 293 ? 5.594 38.125 2.998 1 79.06 293 CYS B N 1
ATOM 4808 C CA . CYS B 1 293 ? 5.141 36.812 3.414 1 79.06 293 CYS B CA 1
ATOM 4809 C C . CYS B 1 293 ? 6.316 35.844 3.602 1 79.06 293 CYS B C 1
ATOM 4811 O O . CYS B 1 293 ? 7.246 35.844 2.791 1 79.06 293 CYS B O 1
ATOM 4813 N N . GLN B 1 294 ? 6.332 35.188 4.699 1 84.69 294 GLN B N 1
ATOM 4814 C CA . GLN B 1 294 ? 7.301 34.125 5.004 1 84.69 294 GLN B CA 1
ATOM 4815 C C . GLN B 1 294 ? 6.602 32.844 5.441 1 84.69 294 GLN B C 1
ATOM 4817 O O . GLN B 1 294 ? 5.492 32.875 5.973 1 84.69 294 GLN B O 1
ATOM 4822 N N . PHE B 1 295 ? 7.281 31.75 5.066 1 88.25 295 PHE B N 1
ATOM 4823 C CA . PHE B 1 295 ? 6.801 30.469 5.555 1 88.25 295 PHE B CA 1
ATOM 4824 C C . PHE B 1 295 ? 7.641 29.984 6.73 1 88.25 295 PHE B C 1
ATOM 4826 O O . PHE B 1 295 ? 8.867 30.047 6.691 1 88.25 295 PHE B O 1
ATOM 4833 N N . ILE B 1 296 ? 6.918 29.641 7.711 1 92 296 ILE B N 1
ATOM 4834 C CA . ILE B 1 296 ? 7.578 29.172 8.922 1 92 296 ILE B CA 1
ATOM 4835 C C . ILE B 1 296 ? 7.5 27.656 8.992 1 92 296 ILE B C 1
ATOM 4837 O O . ILE B 1 296 ? 6.426 27.078 8.836 1 92 296 ILE B O 1
ATOM 4841 N N . ASN B 1 297 ? 8.625 27.062 9.203 1 95.12 297 ASN B N 1
ATOM 4842 C CA . ASN B 1 297 ? 8.703 25.609 9.414 1 95.12 297 ASN B CA 1
ATOM 4843 C C . ASN B 1 297 ? 9.141 25.281 10.836 1 95.12 297 ASN B C 1
ATOM 4845 O O . ASN B 1 297 ? 10.07 25.891 11.367 1 95.12 297 ASN B O 1
ATOM 4849 N N . LEU B 1 298 ? 8.414 24.438 11.422 1 97.62 298 LEU B N 1
ATOM 4850 C CA . LEU B 1 298 ? 8.797 23.906 12.727 1 97.62 298 LEU B CA 1
ATOM 4851 C C . LEU B 1 298 ? 9.367 22.5 12.594 1 97.62 298 LEU B C 1
ATOM 4853 O O . LEU B 1 298 ? 8.742 21.625 11.992 1 97.62 298 LEU B O 1
ATOM 4857 N N . VAL B 1 299 ? 10.547 22.297 13.086 1 98.31 299 VAL B N 1
ATOM 4858 C CA . VAL B 1 299 ? 11.164 20.984 13.133 1 98.31 299 VAL B CA 1
ATOM 4859 C C . VAL B 1 299 ? 11.188 20.469 14.57 1 98.31 299 VAL B C 1
ATOM 4861 O O . VAL B 1 299 ? 11.773 21.109 15.453 1 98.31 299 VAL B O 1
ATOM 4864 N N . ILE B 1 300 ? 10.586 19.359 14.805 1 98.62 300 ILE B N 1
ATOM 4865 C CA . ILE B 1 300 ? 10.359 18.828 16.141 1 98.62 300 ILE B CA 1
ATOM 4866 C C . ILE B 1 300 ? 10.992 17.438 16.266 1 98.62 300 ILE B C 1
ATOM 4868 O O . ILE B 1 300 ? 10.789 16.578 15.406 1 98.62 300 ILE B O 1
ATOM 4872 N N . SER B 1 301 ? 11.75 17.219 17.234 1 98.56 301 SER B N 1
ATOM 4873 C CA . SER B 1 301 ? 12.273 15.883 17.547 1 98.56 301 SER B CA 1
ATOM 4874 C C . SER B 1 301 ? 11.773 15.406 18.906 1 98.56 301 SER B C 1
ATOM 4876 O O . SER B 1 301 ? 11.844 16.141 19.906 1 98.56 301 SER B O 1
ATOM 4878 N N . LEU B 1 302 ? 11.227 14.211 18.953 1 98.56 302 LEU B N 1
ATOM 4879 C CA . LEU B 1 302 ? 10.648 13.625 20.156 1 98.56 302 LEU B CA 1
ATOM 4880 C C . LEU B 1 302 ? 11.203 12.227 20.406 1 98.56 302 LEU B C 1
ATOM 4882 O O . LEU B 1 302 ? 11.602 11.539 19.469 1 98.56 302 LEU B O 1
ATOM 4886 N N . THR B 1 303 ? 11.172 11.812 21.625 1 98.19 303 THR B N 1
ATOM 4887 C CA . THR B 1 303 ? 11.555 10.461 22.016 1 98.19 303 THR B CA 1
ATOM 4888 C C . THR B 1 303 ? 10.562 9.875 23.016 1 98.19 303 THR B C 1
ATOM 4890 O O . THR B 1 303 ? 10.078 10.578 23.906 1 98.19 303 THR B O 1
ATOM 4893 N N . LYS B 1 304 ? 10.258 8.664 22.828 1 96.94 304 LYS B N 1
ATOM 4894 C CA . LYS B 1 304 ? 9.375 7.984 23.766 1 96.94 304 LYS B CA 1
ATOM 4895 C C . LYS B 1 304 ? 10.078 7.723 25.094 1 96.94 304 LYS B C 1
ATOM 4897 O O . LYS B 1 304 ? 11.227 7.285 25.109 1 96.94 304 LYS B O 1
ATOM 4902 N N . LYS B 1 305 ? 9.289 7.93 26.141 1 89.25 305 LYS B N 1
ATOM 4903 C CA . LYS B 1 305 ? 9.781 7.68 27.5 1 89.25 305 LYS B CA 1
ATOM 4904 C C . LYS B 1 305 ? 9.938 6.184 27.766 1 89.25 305 LYS B C 1
ATOM 4906 O O . LYS B 1 305 ? 9.203 5.371 27.188 1 89.25 305 LYS B O 1
ATOM 4911 N N . TYR B 1 306 ? 10.891 5.793 28.547 1 80.88 306 TYR B N 1
ATOM 4912 C CA . TYR B 1 306 ? 11.109 4.398 28.906 1 80.88 306 TYR B CA 1
ATOM 4913 C C . TYR B 1 306 ? 10.062 3.932 29.906 1 80.88 306 TYR B C 1
ATOM 4915 O O . TYR B 1 306 ? 9.578 4.723 30.734 1 80.88 306 TYR B O 1
#

pLDDT: mean 91.42, std 8.1, range [53.41, 98.62]

Solvent-accessible surface area (backbone atoms only — not comparable to full-atom values): 32536 Å² total; per-residue (Å²): 61,44,48,30,71,52,50,70,62,45,57,52,53,49,49,51,50,52,50,52,49,40,53,53,24,53,74,65,74,41,82,48,65,69,43,76,44,48,39,18,28,48,32,82,45,53,52,38,59,41,38,56,44,40,65,61,50,52,52,52,54,42,67,73,44,70,70,76,57,45,57,76,30,64,29,37,34,56,39,56,68,72,37,76,71,61,56,71,49,68,35,60,68,44,39,31,54,73,37,74,26,51,43,91,60,71,77,67,90,51,87,55,68,42,59,73,30,30,45,70,34,90,84,41,49,70,66,57,45,52,46,52,51,51,41,43,51,52,42,52,43,41,29,50,53,33,48,50,46,17,30,25,74,66,12,37,34,42,38,32,25,50,28,31,91,47,62,75,61,46,88,39,71,54,38,54,51,19,50,50,51,43,52,34,28,78,70,64,76,39,60,60,66,52,47,32,71,38,64,58,44,62,53,39,48,25,70,65,58,51,51,49,46,47,61,69,66,56,58,50,42,83,75,43,79,45,79,43,81,35,55,77,54,47,72,52,39,70,76,44,70,82,59,51,67,68,57,48,30,46,51,49,39,52,53,51,44,68,66,42,45,78,64,44,32,79,67,63,36,70,78,49,48,60,59,47,51,53,54,43,38,72,44,44,50,60,50,40,63,73,63,65,44,62,45,34,36,34,39,37,30,36,32,33,57,120,60,44,46,30,72,49,50,69,62,43,58,51,53,49,48,52,50,51,49,52,50,41,54,52,24,54,73,66,74,42,81,49,65,68,43,76,47,47,39,19,28,50,31,82,45,52,52,37,60,42,38,56,46,42,66,61,50,52,52,51,54,41,66,75,42,70,72,75,56,46,58,74,28,63,28,38,33,55,39,57,67,73,37,75,72,63,56,70,49,68,33,61,67,45,39,30,54,71,34,76,26,52,41,92,60,70,77,67,90,51,87,55,66,42,59,72,31,30,45,76,34,92,85,41,49,71,66,59,46,52,45,54,51,51,44,43,51,51,42,53,42,41,27,50,53,32,49,50,48,16,29,24,73,68,12,37,34,43,38,32,26,50,28,30,91,44,63,79,62,53,82,42,72,54,36,55,53,21,49,51,51,42,52,35,28,78,71,65,76,40,61,59,69,52,47,31,71,38,62,58,44,62,50,38,50,26,71,65,57,52,51,50,46,47,61,69,68,56,57,50,42,81,75,45,77,45,79,44,82,34,55,76,54,48,70,52,39,72,74,44,69,81,60,51,69,68,57,50,30,46,53,50,39,51,52,51,44,67,65,42,44,77,64,45,33,78,68,63,35,72,78,49,48,61,60,47,50,50,55,43,38,73,43,44,49,60,50,39,61,74,64,65,49,63,44,35,36,32,39,37,31,35,31,34,56,120

Foldseek 3Di:
DAPCALDPVNLVVVVVVQVVQCVVCVVVVHAGEAEEEEDEDAPPGDNVNVVVCVVVSVVVVCVVPVVSHHHYHYYYFHDDLLAAGAAFAADQEAEEEAPLQQFPDQDDPDFQQQQLAQEQAPPHDPVSLVRLLVRSLSSVLSNVVNVLRRHHAFGKYKYKYWADPDFNHALDVRRVLSNLVSVCCVVVNFPSSLSRRHHGRGGHYHPVSVVVSCVVSPFKDWDDKDKDKAQLQRVVCVVPVPDDLLVSLLVSLVVVLVVCVVVCCVRTNPVVSVVSSVVCSVCVSVSCVVVVDIIMMMMTMITGHD/DAPCALDPVNLVVVVVVQVVQCVVCVVVVHAGEAEEEEDEDAPPGDNVNVVVCVVVSVVVVCVVPVVSHHHYHYYYFHDDLLAAGAAFAADQEAEEAAPLQQFPDQDDPDFQQQQLAQEQAPPHDPVSLVRLLVRSLSSVLSNVVNVLRRHHAFGKYKYKYWAAPDFNHRLDVRRVLSNLVSVCCVVVNFPSSLSRRHHGRGGHYHPVSVVVSCVVSPFKDWDDKDKDKAQLQNVVCVVPVPDDLLVSLLVSLVVVLVVCVVVCCVRTNPVVSVVSSVVCSVCVSVSCVVVVHIIMMMMTMITGHD

Radius of gyration: 28.91 Å; Cα contacts (8 Å, |Δi|>4): 988; chains: 2; bounding box: 62×79×70 Å